Protein AF-0000000074132384 (afdb_homodimer)

Nearest PDB structures (foldseek):
  3i76-assembly3_C  TM=9.586E-01  e=2.551E-26  Bacillus subtilis
  3i76-assembly1_A  TM=9.722E-01  e=5.215E-25  Bacillus subtilis
  3qnm-assembly1_A  TM=9.119E-01  e=1.191E-17  Bacteroides thetaiotaomicron
  2gfh-assembly1_A  TM=7.763E-01  e=8.545E-14  Mus musculus
  1x42-assembly1_A  TM=8.490E-01  e=6.260E-12  Pyrococcus horikoshii OT3

Organism: Ligilactobacillus salivarius (strain UCC118) (NCBI:txid362948)

Secondary structure (DSSP, 8-state):
----EEEE--BTTTB-HHHHHHHHHHHHHHHTT----HHHHHHHHHHHHHHHHHHHTTSS-HHHHHHHHHHHHHHHHH-----HHHHHHHHHHHHTT---B-TTHHHHHHHHHHTT-EEEEEE-S-HHHHHHHHHHHTGGGG-SEEEEHHHHS--TT-HHHHHHHHHHSSS--GGGEEEEES-IIIIIIHHHHTT-EEEEE-TT-PPPPSSS--SEEESSGGGHHHHH-/----EEEE--BTTTB-HHHHHHHHHHHHHHHTT----HHHHHHHHHHHHHHHHHHHTTSS-HHHHHHHHHHHHHHHHH-----HHHHHHHHHHHHTT---B-TTHHHHHHHHHHTT-EEEEEE-S-HHHHHHHHHHHTGGGG-SEEEEHHHHS--TT-HHHHHHHHHHSSS--GGGEEEEES-IIIIIIHHHHTT-EEEEE-TT-PPPPSSS--SEEESSGGGHHHHH-

Radius of gyration: 26.89 Å; Cα contacts (8 Å, |Δi|>4): 795; chains: 2; bounding box: 51×78×54 Å

Structure (mmCIF, N/CA/C/O backbone):
data_AF-0000000074132384-model_v1
#
loop_
_entity.id
_entity.type
_entity.pdbx_description
1 polymer 'Hydrolase, HAD superfamily'
#
loop_
_atom_site.group_PDB
_atom_site.id
_atom_site.type_symbol
_atom_site.label_atom_id
_atom_site.label_alt_id
_atom_site.label_comp_id
_atom_site.label_asym_id
_atom_site.label_entity_id
_atom_site.label_seq_id
_atom_site.pdbx_PDB_ins_code
_atom_site.Cartn_x
_atom_site.Cartn_y
_atom_site.Cartn_z
_atom_site.occupancy
_atom_site.B_iso_or_equiv
_atom_site.auth_seq_id
_atom_site.auth_comp_id
_atom_site.auth_asym_id
_atom_site.auth_atom_id
_atom_site.pdbx_PDB_model_num
ATOM 1 N N . MET A 1 1 ? -18.078 2.766 -1.507 1 55.72 1 MET A N 1
ATOM 2 C CA . MET A 1 1 ? -18.219 1.8 -2.592 1 55.72 1 MET A CA 1
ATOM 3 C C . MET A 1 1 ? -17.984 0.378 -2.088 1 55.72 1 MET A C 1
ATOM 5 O O . MET A 1 1 ? -16.953 0.087 -1.478 1 55.72 1 MET A O 1
ATOM 9 N N . SER A 1 2 ? -19.172 -0.331 -1.939 1 85 2 SER A N 1
ATOM 10 C CA . SER A 1 2 ? -19.125 -1.678 -1.38 1 85 2 SER A CA 1
ATOM 11 C C . SER A 1 2 ? -18.875 -2.719 -2.469 1 85 2 SER A C 1
ATOM 13 O O . SER A 1 2 ? -19.469 -2.643 -3.547 1 85 2 SER A O 1
ATOM 15 N N . TYR A 1 3 ? -17.797 -3.418 -2.607 1 97.06 3 TYR A N 1
ATOM 16 C CA . TYR A 1 3 ? -17.516 -4.539 -3.498 1 97.06 3 TYR A CA 1
ATOM 17 C C . TYR A 1 3 ? -18.219 -5.805 -3.014 1 97.06 3 TYR A C 1
ATOM 19 O O . TYR A 1 3 ? -17.891 -6.344 -1.958 1 97.06 3 TYR A O 1
ATOM 27 N N . SER A 1 4 ? -19.172 -6.207 -3.764 1 97.19 4 SER A N 1
ATOM 28 C CA . SER A 1 4 ? -19.906 -7.41 -3.383 1 97.19 4 SER A CA 1
ATOM 29 C C . SER A 1 4 ? -19.297 -8.656 -4.016 1 97.19 4 SER A C 1
ATOM 31 O O . SER A 1 4 ? -19.438 -9.758 -3.486 1 97.19 4 SER A O 1
ATOM 33 N N . THR A 1 5 ? -18.609 -8.523 -5.211 1 98.25 5 THR A N 1
ATOM 34 C CA . THR A 1 5 ? -18.031 -9.625 -5.961 1 98.25 5 THR A CA 1
ATOM 35 C C . THR A 1 5 ? -16.5 -9.523 -5.977 1 98.25 5 THR A C 1
ATOM 37 O O . THR A 1 5 ? -15.953 -8.523 -6.441 1 98.25 5 THR A O 1
ATOM 40 N N . LEU A 1 6 ? -15.891 -10.539 -5.461 1 98.75 6 LEU A N 1
ATOM 41 C CA . LEU A 1 6 ? -14.438 -10.531 -5.375 1 98.75 6 LEU A CA 1
ATOM 42 C C . LEU A 1 6 ? -13.836 -11.695 -6.156 1 98.75 6 LEU A C 1
ATOM 44 O O . LEU A 1 6 ? -14.211 -12.852 -5.938 1 98.75 6 LEU A O 1
ATOM 48 N N . LEU A 1 7 ? -13.016 -11.383 -7.141 1 98.94 7 LEU A N 1
ATOM 49 C CA . LEU A 1 7 ? -12.195 -12.359 -7.836 1 98.94 7 LEU A CA 1
ATOM 50 C C . LEU A 1 7 ? -10.828 -12.5 -7.176 1 98.94 7 LEU A C 1
ATOM 52 O O . LEU A 1 7 ? -10.148 -11.492 -6.945 1 98.94 7 LEU A O 1
ATOM 56 N N . PHE A 1 8 ? -10.406 -13.734 -6.84 1 98.94 8 PHE A N 1
ATOM 57 C CA . PHE A 1 8 ? -9.133 -13.953 -6.156 1 98.94 8 PHE A CA 1
ATOM 58 C C . PHE A 1 8 ? -8.188 -14.766 -7.031 1 98.94 8 PHE A C 1
ATOM 60 O O . PHE A 1 8 ? -8.539 -15.844 -7.496 1 98.94 8 PHE A O 1
ATOM 67 N N . ASP A 1 9 ? -7.008 -14.234 -7.223 1 98.94 9 ASP A N 1
ATOM 68 C CA . ASP A 1 9 ? -5.867 -15.062 -7.602 1 98.94 9 ASP A CA 1
ATOM 69 C C . ASP A 1 9 ? -5.531 -16.062 -6.504 1 98.94 9 ASP A C 1
ATOM 71 O O . ASP A 1 9 ? -5.961 -15.914 -5.359 1 98.94 9 ASP A O 1
ATOM 75 N N . ILE A 1 10 ? -4.773 -17.078 -6.852 1 98.75 10 ILE A N 1
ATOM 76 C CA . ILE A 1 10 ? -4.48 -18.125 -5.879 1 98.75 10 ILE A CA 1
ATOM 77 C C . ILE A 1 10 ? -2.998 -18.094 -5.508 1 98.75 10 ILE A C 1
ATOM 79 O O . ILE A 1 10 ? -2.641 -17.703 -4.395 1 98.75 10 ILE A O 1
ATOM 83 N N . ASP A 1 11 ? -2.143 -18.359 -6.496 1 98.62 11 ASP A N 1
ATOM 84 C CA . ASP A 1 11 ? -0.717 -18.516 -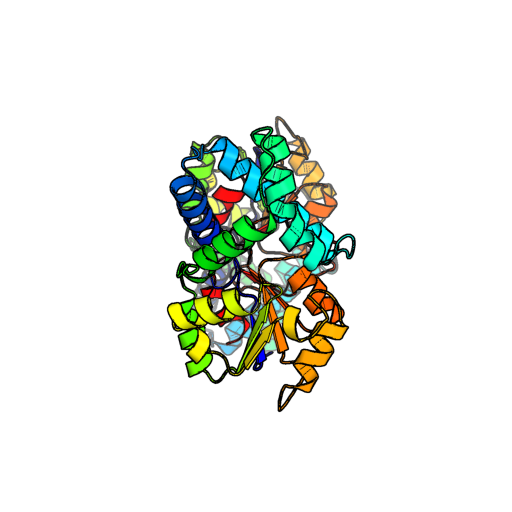6.227 1 98.62 11 ASP A CA 1
ATOM 85 C C . ASP A 1 11 ? -0.076 -17.188 -5.852 1 98.62 11 ASP A C 1
ATOM 87 O O . ASP A 1 11 ? -0.099 -16.234 -6.641 1 98.62 11 ASP A O 1
ATOM 91 N N . ASP A 1 12 ? 0.478 -17.172 -4.621 1 98.38 12 ASP A N 1
ATOM 92 C CA . ASP A 1 12 ? 1.174 -16.047 -4.008 1 98.38 12 ASP A CA 1
ATOM 93 C C . ASP A 1 12 ? 0.197 -14.93 -3.639 1 98.38 12 ASP A C 1
ATOM 95 O O . ASP A 1 12 ? 0.61 -13.805 -3.348 1 98.38 12 ASP A O 1
ATOM 99 N N . THR A 1 13 ? -1.11 -15.258 -3.67 1 98.88 13 THR A N 1
ATOM 100 C CA . THR A 1 13 ? -2.16 -14.398 -3.133 1 98.88 13 THR A CA 1
ATOM 101 C C . THR A 1 13 ? -2.846 -15.062 -1.943 1 98.88 13 THR A C 1
ATOM 103 O O . THR A 1 13 ? -2.76 -14.57 -0.816 1 98.88 13 THR A O 1
ATOM 106 N N . LEU A 1 14 ? -3.395 -16.281 -2.117 1 98.94 14 LEU A N 1
ATOM 107 C CA . LEU A 1 14 ? -4.043 -17.016 -1.034 1 98.94 14 LEU A CA 1
ATOM 108 C C . LEU A 1 14 ? -3.209 -18.219 -0.612 1 98.94 14 LEU A C 1
ATOM 110 O O . LEU A 1 14 ? -3.23 -18.609 0.555 1 98.94 14 LEU A O 1
ATOM 114 N N . LEU A 1 15 ? -2.561 -18.797 -1.567 1 98.88 15 LEU A N 1
ATOM 115 C CA . LEU A 1 15 ? -1.68 -19.938 -1.315 1 98.88 15 LEU A CA 1
ATOM 116 C C . LEU A 1 15 ? -0.221 -19.547 -1.549 1 98.88 15 LEU A C 1
ATOM 118 O O . LEU A 1 15 ? 0.083 -18.766 -2.449 1 98.88 15 LEU A O 1
ATOM 122 N N . ASP A 1 16 ? 0.652 -20.125 -0.74 1 98.75 16 ASP A N 1
ATOM 123 C CA . ASP A 1 16 ? 2.086 -19.875 -0.85 1 98.75 16 ASP A CA 1
ATOM 124 C C . ASP A 1 16 ? 2.721 -20.781 -1.902 1 98.75 16 ASP A C 1
ATOM 126 O O . ASP A 1 16 ? 3.221 -21.859 -1.58 1 98.75 16 ASP A O 1
ATOM 130 N N . PHE A 1 17 ? 2.715 -20.281 -3.109 1 98.5 17 PHE A N 1
ATOM 131 C CA . PHE A 1 17 ? 3.229 -21.109 -4.203 1 98.5 17 PHE A CA 1
ATOM 132 C C . PHE A 1 17 ? 4.719 -21.359 -4.031 1 98.5 17 PHE A C 1
ATOM 134 O O . PHE A 1 17 ? 5.207 -22.453 -4.359 1 98.5 17 PHE A O 1
ATOM 141 N N . HIS A 1 18 ? 5.449 -20.391 -3.572 1 97.81 18 HIS A N 1
ATOM 142 C CA . HIS A 1 18 ? 6.891 -20.531 -3.402 1 97.81 18 HIS A CA 1
ATOM 143 C C . HIS A 1 18 ? 7.223 -21.688 -2.475 1 97.81 18 HIS A C 1
ATOM 145 O O . HIS A 1 18 ? 8.086 -22.516 -2.783 1 97.81 18 HIS A O 1
ATOM 151 N N . ALA A 1 19 ? 6.566 -21.688 -1.365 1 98.38 19 ALA A N 1
ATOM 152 C CA . ALA A 1 19 ? 6.785 -22.781 -0.423 1 98.38 19 ALA A CA 1
ATOM 153 C C . ALA A 1 19 ? 6.43 -24.125 -1.05 1 98.38 19 ALA A C 1
ATOM 155 O O . ALA A 1 19 ? 7.168 -25.109 -0.903 1 98.38 19 ALA A O 1
ATOM 156 N N . THR A 1 20 ? 5.344 -24.203 -1.75 1 98.62 20 THR A N 1
ATOM 157 C CA . THR A 1 20 ? 4.879 -25.422 -2.391 1 98.62 20 THR A CA 1
ATOM 158 C C . THR A 1 20 ? 5.848 -25.859 -3.486 1 98.62 20 THR A C 1
ATOM 160 O O . THR A 1 20 ? 6.184 -27.047 -3.59 1 98.62 20 THR A O 1
ATOM 163 N N . GLU A 1 21 ? 6.27 -24.922 -4.309 1 98.56 21 GLU A N 1
ATOM 164 C CA . GLU A 1 21 ? 7.238 -25.219 -5.363 1 98.56 21 GLU A CA 1
ATOM 165 C C . GLU A 1 21 ? 8.531 -25.797 -4.785 1 98.56 21 GLU A C 1
ATOM 167 O O . GLU A 1 21 ? 9.078 -26.766 -5.312 1 98.56 21 GLU A O 1
ATOM 172 N N . ASN A 1 22 ? 9.008 -25.188 -3.715 1 98.31 22 ASN A N 1
ATOM 173 C CA . ASN A 1 22 ? 10.227 -25.656 -3.068 1 98.31 22 ASN A CA 1
ATOM 174 C C . ASN A 1 22 ? 10.094 -27.109 -2.617 1 98.31 22 ASN A C 1
ATOM 176 O O . ASN A 1 22 ? 10.977 -27.938 -2.881 1 98.31 22 ASN A O 1
ATOM 180 N N . ARG A 1 23 ? 9.047 -27.391 -2.02 1 98.12 23 ARG A N 1
ATOM 181 C CA . ARG A 1 23 ? 8.812 -28.75 -1.539 1 98.12 23 ARG A CA 1
ATOM 182 C C . ARG A 1 23 ? 8.688 -29.734 -2.701 1 98.12 23 ARG A C 1
ATOM 184 O O . ARG A 1 23 ? 9.234 -30.828 -2.658 1 98.12 23 ARG A O 1
ATOM 191 N N . ALA A 1 24 ? 7.961 -29.359 -3.719 1 98.69 24 ALA A N 1
ATOM 192 C CA . ALA A 1 24 ? 7.773 -30.219 -4.891 1 98.69 24 ALA A CA 1
ATOM 193 C C . ALA A 1 24 ? 9.109 -30.531 -5.559 1 98.69 24 ALA A C 1
ATOM 195 O O . ALA A 1 24 ? 9.352 -31.672 -5.977 1 98.69 24 ALA A O 1
ATOM 196 N N . LEU A 1 25 ? 9.977 -29.531 -5.656 1 98.69 25 LEU A N 1
ATOM 197 C CA . LEU A 1 25 ? 11.297 -29.719 -6.238 1 98.69 25 LEU A CA 1
ATOM 198 C C . LEU A 1 25 ? 12.133 -30.672 -5.387 1 98.69 25 LEU A C 1
ATOM 200 O O . LEU A 1 25 ? 12.836 -31.531 -5.918 1 98.69 25 LEU A O 1
ATOM 204 N N . GLU A 1 26 ? 12.031 -30.484 -4.09 1 98.56 26 GLU A N 1
ATOM 205 C CA . GLU A 1 26 ? 12.773 -31.359 -3.188 1 98.56 26 GLU A CA 1
ATOM 206 C C . GLU A 1 26 ? 12.375 -32.812 -3.387 1 98.56 26 GLU A C 1
ATOM 208 O O . GLU A 1 26 ? 13.234 -33.688 -3.498 1 98.56 26 GLU A O 1
ATOM 213 N N . LEU A 1 27 ? 11.109 -33.094 -3.449 1 98.56 27 LEU A N 1
ATOM 214 C CA . LEU A 1 27 ? 10.602 -34.438 -3.643 1 98.56 27 LEU A CA 1
ATOM 215 C C . LEU A 1 27 ? 11.023 -35 -5 1 98.56 27 LEU A C 1
ATOM 217 O O . LEU A 1 27 ? 11.43 -36.156 -5.109 1 98.56 27 LEU A O 1
ATOM 221 N N . LEU A 1 28 ? 10.922 -34.156 -6.055 1 98.44 28 LEU A N 1
ATOM 222 C CA . LEU A 1 28 ? 11.281 -34.562 -7.41 1 98.44 28 LEU A CA 1
ATOM 223 C C . LEU A 1 28 ? 12.742 -34.969 -7.488 1 98.44 28 LEU A C 1
ATOM 225 O O . LEU A 1 28 ? 13.07 -36.062 -7.992 1 98.44 28 LEU A O 1
ATOM 229 N N . PHE A 1 29 ? 13.617 -34.156 -6.961 1 98.12 29 PHE A N 1
ATOM 230 C CA . PHE A 1 29 ? 15.055 -34.375 -7.02 1 98.12 29 PHE A CA 1
ATOM 231 C C . PHE A 1 29 ? 15.438 -35.594 -6.168 1 98.12 29 PHE A C 1
ATOM 233 O O . PHE A 1 29 ? 16.266 -36.406 -6.574 1 98.12 29 PHE A O 1
ATOM 240 N N . GLU A 1 30 ? 14.844 -35.656 -4.992 1 98.12 30 GLU A N 1
ATOM 241 C CA . GLU A 1 30 ? 15.086 -36.812 -4.133 1 98.12 30 GLU A CA 1
ATOM 242 C C . GLU A 1 30 ? 14.719 -38.094 -4.84 1 98.12 30 GLU A C 1
ATOM 244 O O . GLU A 1 30 ? 15.484 -39.062 -4.809 1 98.12 30 GLU A O 1
ATOM 249 N N . LYS A 1 31 ? 13.562 -38.125 -5.445 1 97.25 31 LYS A N 1
ATOM 250 C CA . LYS A 1 31 ? 13.078 -39.312 -6.141 1 97.25 31 LYS A CA 1
ATOM 251 C C . LYS A 1 31 ? 14.062 -39.781 -7.219 1 97.25 31 LYS A C 1
ATOM 253 O O . LYS A 1 31 ? 14.203 -40.969 -7.484 1 97.25 31 LYS A O 1
ATOM 258 N N . HIS A 1 32 ? 14.742 -38.875 -7.844 1 95.69 32 HIS A N 1
ATOM 259 C CA . HIS A 1 32 ? 15.617 -39.188 -8.969 1 95.69 32 HIS A CA 1
ATOM 260 C C . HIS A 1 32 ? 17.078 -39.219 -8.523 1 95.69 32 HIS A C 1
ATOM 262 O O . HIS A 1 32 ? 17.984 -39.344 -9.367 1 95.69 32 HIS A O 1
ATOM 268 N N . GLY A 1 33 ? 17.312 -39.062 -7.25 1 95.38 33 GLY A N 1
ATOM 269 C CA . GLY A 1 33 ? 18.641 -39.188 -6.695 1 95.38 33 GLY A CA 1
ATOM 270 C C . GLY A 1 33 ? 19.578 -38.094 -7.117 1 95.38 33 GLY A C 1
ATOM 271 O O . GLY A 1 33 ? 20.781 -38.312 -7.305 1 95.38 33 GLY A O 1
ATOM 272 N N . ILE A 1 34 ? 19.031 -36.938 -7.375 1 95.06 34 ILE A N 1
ATOM 273 C CA . ILE A 1 34 ? 19.812 -35.781 -7.75 1 95.06 34 ILE A CA 1
ATOM 274 C C . ILE A 1 34 ? 19.828 -34.781 -6.602 1 95.06 34 ILE A C 1
ATOM 276 O O . ILE A 1 34 ? 18.797 -34.5 -5.98 1 95.06 34 ILE A O 1
ATOM 280 N N . GLU A 1 35 ? 20.969 -34.25 -6.281 1 95.81 35 GLU A N 1
ATOM 281 C CA . GLU A 1 35 ? 21.078 -33.281 -5.211 1 95.81 35 GLU A CA 1
ATOM 282 C C . GLU A 1 35 ? 20.469 -31.938 -5.625 1 95.81 35 GLU A C 1
ATOM 284 O O . GLU A 1 35 ? 20.797 -31.391 -6.684 1 95.81 35 GLU A O 1
ATOM 289 N N . LEU A 1 36 ? 19.609 -31.469 -4.848 1 97.94 36 LEU A N 1
ATOM 290 C CA . LEU A 1 36 ? 19.031 -30.141 -5.039 1 97.94 36 LEU A CA 1
ATOM 291 C C . LEU A 1 36 ? 19.703 -29.109 -4.141 1 97.94 36 LEU A C 1
ATOM 293 O O . LEU A 1 36 ? 19.312 -28.938 -2.988 1 97.94 36 LEU A O 1
ATOM 297 N N . THR A 1 37 ? 20.688 -28.391 -4.648 1 98.19 37 THR A N 1
ATOM 298 C CA . THR A 1 37 ? 21.328 -27.328 -3.883 1 98.19 37 THR A CA 1
ATOM 299 C C . THR A 1 37 ? 20.484 -26.062 -3.891 1 98.19 37 THR A C 1
ATOM 301 O O . THR A 1 37 ? 19.594 -25.906 -4.73 1 98.19 37 THR A O 1
ATOM 304 N N . ASP A 1 38 ? 20.766 -25.188 -2.98 1 97.81 38 ASP A N 1
ATOM 305 C CA . ASP A 1 38 ? 20.062 -23.906 -2.947 1 97.81 38 ASP A CA 1
ATOM 306 C C . ASP A 1 38 ? 20.234 -23.156 -4.266 1 97.81 38 ASP A C 1
ATOM 308 O O . ASP A 1 38 ? 19.297 -22.516 -4.746 1 97.81 38 ASP A O 1
ATOM 312 N N . THR A 1 39 ? 21.359 -23.234 -4.777 1 98.19 39 THR A N 1
ATOM 313 C CA . THR A 1 39 ? 21.656 -22.562 -6.039 1 98.19 39 THR A CA 1
ATOM 314 C C . THR A 1 39 ? 20.797 -23.141 -7.168 1 98.19 39 THR A C 1
ATOM 316 O O . THR A 1 39 ? 20.219 -22.391 -7.957 1 98.19 39 THR A O 1
ATOM 319 N N . VAL A 1 40 ? 20.734 -24.484 -7.223 1 98.19 40 VAL A N 1
ATOM 320 C CA . VAL A 1 40 ? 19.953 -25.141 -8.258 1 98.19 40 VAL A CA 1
ATOM 321 C C . VAL A 1 40 ? 18.469 -24.766 -8.102 1 98.19 40 VAL A C 1
ATOM 323 O O . VAL A 1 40 ? 17.781 -24.5 -9.086 1 98.19 40 VAL A O 1
ATOM 326 N N . LYS A 1 41 ? 18.062 -24.781 -6.902 1 98.44 41 LYS A N 1
ATOM 327 C CA . LYS A 1 41 ? 16.688 -24.422 -6.594 1 98.44 41 LYS A CA 1
ATOM 328 C C . LYS A 1 41 ? 16.375 -23 -7.055 1 98.44 41 LYS A C 1
ATOM 330 O O . LYS A 1 41 ? 15.359 -22.766 -7.711 1 98.44 41 LYS A O 1
ATOM 335 N N . ASP A 1 42 ? 17.203 -22.094 -6.719 1 98.19 42 ASP A N 1
ATOM 336 C CA . ASP A 1 42 ? 17.016 -20.688 -7.105 1 98.19 42 ASP A CA 1
ATOM 337 C C . ASP A 1 42 ? 17.016 -20.547 -8.625 1 98.19 42 ASP A C 1
ATOM 339 O O . ASP A 1 42 ? 16.25 -19.75 -9.172 1 98.19 42 ASP A O 1
ATOM 343 N N . ASN A 1 43 ? 17.891 -21.266 -9.242 1 98.5 43 ASN A N 1
ATOM 344 C CA . ASN A 1 43 ? 17.938 -21.234 -10.703 1 98.5 43 ASN A CA 1
ATOM 345 C C . ASN A 1 43 ? 16.641 -21.734 -11.32 1 98.5 43 ASN A C 1
ATOM 347 O O . ASN A 1 43 ? 16.156 -21.156 -12.297 1 98.5 43 ASN A O 1
ATOM 351 N N . TYR A 1 44 ? 16.141 -22.797 -10.758 1 98.69 44 TYR A N 1
ATOM 352 C CA . TYR A 1 44 ? 14.891 -23.328 -11.297 1 98.69 44 TYR A CA 1
ATOM 353 C C . TYR A 1 44 ? 13.75 -22.328 -11.125 1 98.69 44 TYR A C 1
ATOM 355 O O . TYR A 1 44 ? 12.969 -22.109 -12.047 1 98.69 44 TYR A O 1
ATOM 363 N N . VAL A 1 45 ? 13.656 -21.797 -9.922 1 98.38 45 VAL A N 1
ATOM 364 C CA . VAL A 1 45 ? 12.57 -20.875 -9.617 1 98.38 45 VAL A CA 1
ATOM 365 C C . VAL A 1 45 ? 12.594 -19.703 -10.609 1 98.38 45 VAL A C 1
ATOM 367 O O . VAL A 1 45 ? 11.562 -19.375 -11.195 1 98.38 45 VAL A O 1
ATOM 370 N N . LYS A 1 46 ? 13.742 -19.125 -10.82 1 98.19 46 LYS A N 1
ATOM 371 C CA . LYS A 1 46 ? 13.891 -18.016 -11.773 1 98.19 46 LYS A CA 1
ATOM 372 C C . LYS A 1 46 ? 13.547 -18.469 -13.188 1 98.19 46 LYS A C 1
ATOM 374 O O . LYS A 1 46 ? 12.852 -17.75 -13.922 1 98.19 46 LYS A O 1
ATOM 379 N N . PHE A 1 47 ? 14.062 -19.609 -13.516 1 98.56 47 PHE A N 1
ATOM 380 C CA . PHE A 1 47 ? 13.82 -20.172 -14.836 1 98.56 47 PHE A CA 1
ATOM 381 C C . PHE A 1 47 ? 12.336 -20.406 -15.062 1 98.56 47 PHE A C 1
ATOM 383 O O . PHE A 1 47 ? 11.781 -19.984 -16.078 1 98.56 47 PHE A O 1
ATOM 390 N N . ASN A 1 48 ? 11.719 -21.062 -14.141 1 98.5 48 ASN A N 1
ATOM 391 C CA . ASN A 1 48 ? 10.297 -21.359 -14.25 1 98.5 48 ASN A CA 1
ATOM 392 C C . ASN A 1 48 ? 9.461 -20.078 -14.336 1 98.5 48 ASN A C 1
ATOM 394 O O . ASN A 1 48 ? 8.516 -20.016 -15.125 1 98.5 48 ASN A O 1
ATOM 398 N N . GLN A 1 49 ? 9.75 -19.125 -13.492 1 97.5 49 GLN A N 1
ATOM 399 C CA . GLN A 1 49 ? 9.062 -17.844 -13.555 1 97.5 49 GLN A CA 1
ATOM 400 C C . GLN A 1 49 ? 9.172 -17.219 -14.938 1 97.5 49 GLN A C 1
ATOM 402 O O . GLN A 1 49 ? 8.211 -16.641 -15.453 1 97.5 49 GLN A O 1
ATOM 407 N N . SER A 1 50 ? 10.352 -17.297 -15.531 1 98.19 50 SER A N 1
ATOM 408 C CA . SER A 1 50 ? 10.562 -16.75 -16.875 1 98.19 50 SER A CA 1
ATOM 409 C C . SER A 1 50 ? 9.688 -17.469 -17.906 1 98.19 50 SER A C 1
ATOM 411 O O . SER A 1 50 ? 9.219 -16.859 -18.859 1 98.19 50 SER A O 1
ATOM 413 N N . LEU A 1 51 ? 9.5 -18.75 -17.766 1 98.19 51 LEU A N 1
ATOM 414 C CA . LEU A 1 51 ? 8.656 -19.516 -18.688 1 98.19 51 LEU A CA 1
ATOM 415 C C . LEU A 1 51 ? 7.203 -19.078 -18.578 1 98.19 51 LEU A C 1
ATOM 417 O O . LEU A 1 51 ? 6.52 -18.922 -19.594 1 98.19 51 LEU A O 1
ATOM 421 N N . TRP A 1 52 ? 6.777 -18.891 -17.391 1 97.25 52 TRP A N 1
ATOM 422 C CA . TRP A 1 52 ? 5.395 -18.469 -17.203 1 97.25 52 TRP A CA 1
ATOM 423 C C . TRP A 1 52 ? 5.176 -17.062 -17.75 1 97.25 52 TRP A C 1
ATOM 425 O O . TRP A 1 52 ? 4.094 -16.75 -18.25 1 97.25 52 TRP A O 1
ATOM 435 N N . LYS A 1 53 ? 6.141 -16.219 -17.578 1 97.19 53 LYS A N 1
ATOM 436 C CA . LYS A 1 53 ? 6.07 -14.898 -18.203 1 97.19 53 LYS A CA 1
ATOM 437 C C . LYS A 1 53 ? 5.961 -15.008 -19.719 1 97.19 53 LYS A C 1
ATOM 439 O O . LYS A 1 53 ? 5.168 -14.297 -20.344 1 97.19 53 LYS A O 1
ATOM 444 N N . LYS A 1 54 ? 6.742 -15.852 -20.344 1 97.44 54 LYS A N 1
ATOM 445 C CA . LYS A 1 54 ? 6.68 -16.078 -21.781 1 97.44 54 LYS A CA 1
ATOM 446 C C . LYS A 1 54 ? 5.301 -16.594 -22.188 1 97.44 54 LYS A C 1
ATOM 448 O O . LYS A 1 54 ? 4.793 -16.219 -23.25 1 97.44 54 LYS A O 1
ATOM 453 N N . LEU A 1 55 ? 4.793 -17.484 -21.391 1 97 55 LEU A N 1
ATOM 454 C CA . LEU A 1 55 ? 3.447 -17.984 -21.656 1 97 55 LEU A CA 1
ATOM 455 C C . LEU A 1 55 ? 2.436 -16.844 -21.641 1 97 55 LEU A C 1
ATOM 457 O O . LEU A 1 55 ? 1.598 -16.734 -22.547 1 97 55 LEU A O 1
ATOM 461 N N . GLU A 1 56 ? 2.477 -15.992 -20.625 1 95.44 56 GLU A N 1
ATOM 462 C CA . GLU A 1 56 ? 1.585 -14.844 -20.484 1 95.44 56 GLU A CA 1
ATOM 463 C C . GLU A 1 56 ? 1.664 -13.938 -21.703 1 95.44 56 GLU A C 1
ATOM 465 O O . GLU A 1 56 ? 0.653 -13.383 -22.141 1 95.44 56 GLU A O 1
ATOM 470 N N . LEU A 1 57 ? 2.848 -13.859 -22.297 1 95.44 57 LEU A N 1
ATOM 471 C CA . LEU A 1 57 ? 3.092 -12.984 -23.438 1 95.44 57 LEU A CA 1
ATOM 472 C C . LEU A 1 57 ? 2.744 -13.68 -24.75 1 95.44 57 LEU A C 1
ATOM 474 O O . LEU A 1 57 ? 2.82 -13.078 -25.812 1 95.44 57 LEU A O 1
ATOM 478 N N . GLY A 1 58 ? 2.422 -14.883 -24.688 1 94.75 58 GLY A N 1
ATOM 479 C CA . GLY A 1 58 ? 2.064 -15.648 -25.875 1 94.75 58 GLY A CA 1
ATOM 480 C C . GLY A 1 58 ? 3.27 -16.125 -26.656 1 94.75 58 GLY A C 1
ATOM 481 O O . GLY A 1 58 ? 3.145 -16.5 -27.828 1 94.75 58 GLY A O 1
ATOM 482 N N . GLU A 1 59 ? 4.406 -16.109 -26.031 1 97.56 59 GLU A N 1
ATOM 483 C CA . GLU A 1 59 ? 5.641 -16.5 -26.719 1 97.56 59 GLU A CA 1
ATOM 484 C C . GLU A 1 59 ? 5.797 -18.016 -26.75 1 97.56 59 GLU A C 1
ATOM 486 O O . GLU A 1 59 ? 6.508 -18.547 -27.609 1 97.56 59 GLU A O 1
ATOM 491 N N . ILE A 1 60 ? 5.223 -18.703 -25.828 1 97.31 60 ILE A N 1
ATOM 492 C CA . ILE A 1 60 ? 5.191 -20.172 -25.797 1 97.31 60 ILE A CA 1
ATOM 493 C C . ILE A 1 60 ? 3.789 -20.656 -25.438 1 97.31 60 ILE A C 1
ATOM 495 O O . ILE A 1 60 ? 2.986 -19.891 -24.891 1 97.31 60 ILE A O 1
ATOM 499 N N . SER A 1 61 ? 3.541 -21.875 -25.781 1 96.38 61 SER A N 1
ATOM 500 C CA . SER A 1 61 ? 2.277 -22.484 -25.406 1 96.38 61 SER A CA 1
ATOM 501 C C . SER A 1 61 ? 2.408 -23.234 -24.078 1 96.38 61 SER A C 1
ATOM 503 O O . SER A 1 61 ? 3.521 -23.484 -23.609 1 96.38 61 SER A O 1
ATOM 505 N N . ARG A 1 62 ? 1.331 -23.531 -23.516 1 95.94 62 ARG A N 1
ATOM 506 C CA . ARG A 1 62 ? 1.315 -24.328 -22.297 1 95.94 62 ARG A CA 1
ATOM 507 C C . ARG A 1 62 ? 1.958 -25.688 -22.531 1 95.94 62 ARG A C 1
ATOM 509 O O . ARG A 1 62 ? 2.713 -26.172 -21.688 1 95.94 62 ARG A O 1
ATOM 516 N N . GLN A 1 63 ? 1.611 -26.219 -23.672 1 95.5 63 GLN A N 1
ATOM 517 C CA . GLN A 1 63 ? 2.186 -27.516 -24.016 1 95.5 63 GLN A CA 1
ATOM 518 C C . GLN A 1 63 ? 3.709 -27.438 -24.078 1 95.5 63 GLN A C 1
ATOM 520 O O . GLN A 1 63 ? 4.398 -28.328 -23.594 1 95.5 63 GLN A O 1
ATOM 525 N N . GLU A 1 64 ? 4.176 -26.406 -24.719 1 97 64 GLU A N 1
ATOM 526 C CA . GLU A 1 64 ? 5.621 -26.219 -24.812 1 97 64 GLU A CA 1
ATOM 527 C C . GLU A 1 64 ? 6.25 -26.094 -23.422 1 97 64 GLU A C 1
ATOM 529 O O . GLU A 1 64 ? 7.301 -26.672 -23.156 1 97 64 GLU A O 1
ATOM 534 N N . LEU A 1 65 ? 5.598 -25.359 -22.547 1 97.5 65 LEU A N 1
ATOM 535 C CA . LEU A 1 65 ? 6.082 -25.172 -21.188 1 97.5 65 LEU A CA 1
ATOM 536 C C . LEU A 1 65 ? 6.137 -26.516 -20.453 1 97.5 65 LEU A C 1
ATOM 538 O O . LEU A 1 65 ? 7.176 -26.875 -19.875 1 97.5 65 LEU A O 1
ATOM 542 N N . MET A 1 66 ? 5.152 -27.312 -20.547 1 96.5 66 MET A N 1
ATOM 543 C CA . MET A 1 66 ? 5.047 -28.562 -19.828 1 96.5 66 MET A CA 1
ATOM 544 C C . MET A 1 66 ? 6.031 -29.594 -20.375 1 96.5 66 MET A C 1
ATOM 546 O O . MET A 1 66 ? 6.566 -30.406 -19.609 1 96.5 66 MET A O 1
ATOM 550 N N . THR A 1 67 ? 6.254 -29.5 -21.609 1 96.06 67 THR A N 1
ATOM 551 C CA . THR A 1 67 ? 7.074 -30.5 -22.281 1 96.06 67 THR A CA 1
ATOM 552 C C . THR A 1 67 ? 8.555 -30.203 -22.094 1 96.06 67 THR A C 1
ATOM 554 O O . THR A 1 67 ? 9.359 -31.125 -21.875 1 96.06 67 THR A O 1
ATOM 557 N N . ASN A 1 68 ? 8.883 -28.922 -22.094 1 96.44 68 ASN A N 1
ATOM 558 C CA . ASN A 1 68 ? 10.289 -28.594 -22.281 1 96.44 68 ASN A CA 1
ATOM 559 C C . ASN A 1 68 ? 10.93 -28.109 -20.984 1 96.44 68 ASN A C 1
ATOM 561 O O . ASN A 1 68 ? 12.156 -28.047 -20.875 1 96.44 68 ASN A O 1
ATOM 565 N N . ARG A 1 69 ? 10.117 -27.734 -19.969 1 98.12 69 ARG A N 1
ATOM 566 C CA . ARG A 1 69 ? 10.641 -27.062 -18.781 1 98.12 69 ARG A CA 1
ATOM 567 C C . ARG A 1 69 ? 11.766 -27.875 -18.156 1 98.12 69 ARG A C 1
ATOM 569 O O . ARG A 1 69 ? 12.883 -27.375 -18 1 98.12 69 ARG A O 1
ATOM 576 N N . PHE A 1 70 ? 11.555 -29.141 -18 1 98.38 70 PHE A N 1
ATOM 577 C CA . PHE A 1 70 ? 12.547 -29.922 -17.266 1 98.38 70 PHE A CA 1
ATOM 578 C C . PHE A 1 70 ? 13.641 -30.422 -18.203 1 98.38 70 PHE A C 1
ATOM 580 O O . PHE A 1 70 ? 14.805 -30.547 -17.812 1 98.38 70 PHE A O 1
ATOM 587 N N . THR A 1 71 ? 13.297 -30.797 -19.469 1 98.12 71 THR A N 1
ATOM 588 C CA . THR A 1 71 ? 14.336 -31.141 -20.438 1 98.12 71 THR A CA 1
ATOM 589 C C . THR A 1 71 ? 15.375 -30.031 -20.531 1 98.12 71 THR A C 1
ATOM 591 O O . THR A 1 71 ? 16.578 -30.281 -20.453 1 98.12 71 THR A O 1
ATOM 594 N N . THR A 1 72 ? 14.883 -28.781 -20.672 1 98.44 72 THR A N 1
ATOM 595 C CA . THR A 1 72 ? 15.75 -27.609 -20.812 1 98.44 72 THR A CA 1
ATOM 596 C C . THR A 1 72 ? 16.531 -27.359 -19.531 1 98.44 72 THR A C 1
ATOM 598 O O . THR A 1 72 ? 17.75 -27.172 -19.578 1 98.44 72 THR A O 1
ATOM 601 N N . PHE A 1 73 ? 15.898 -27.438 -18.438 1 98.62 73 PHE A N 1
ATOM 602 C CA . PHE A 1 73 ? 16.531 -27.109 -17.156 1 98.62 73 PHE A CA 1
ATOM 603 C C . PHE A 1 73 ? 17.641 -28.109 -16.844 1 98.62 73 PHE A C 1
ATOM 605 O O . PHE A 1 73 ? 18.75 -27.734 -16.469 1 98.62 73 PHE A O 1
ATOM 612 N N . PHE A 1 74 ? 17.406 -29.422 -16.984 1 98 74 PHE A N 1
ATOM 613 C CA . PHE A 1 74 ? 18.359 -30.453 -16.609 1 98 74 PHE A CA 1
ATOM 614 C C . PHE A 1 74 ? 19.531 -30.484 -17.578 1 98 74 PHE A C 1
ATOM 616 O O . PHE A 1 74 ? 20.672 -30.766 -17.188 1 98 74 PHE A O 1
ATOM 623 N N . LYS A 1 75 ? 19.219 -30.219 -18.828 1 98.06 75 LYS A N 1
ATOM 624 C CA . LYS A 1 75 ? 20.312 -30.109 -19.781 1 98.06 75 LYS A CA 1
ATOM 625 C C . LYS A 1 75 ? 21.25 -28.969 -19.391 1 98.06 75 LYS A C 1
ATOM 627 O O . LYS A 1 75 ? 22.469 -29.141 -19.359 1 98.06 75 LYS A O 1
ATOM 632 N N . LYS A 1 76 ? 20.672 -27.844 -19.078 1 97.88 76 LYS A N 1
ATOM 633 C CA . LYS A 1 76 ? 21.438 -26.641 -18.766 1 97.88 76 LYS A CA 1
ATOM 634 C C . LYS A 1 76 ? 22.203 -26.781 -17.453 1 97.88 76 LYS A C 1
ATOM 636 O O . LYS A 1 76 ? 23.391 -26.453 -17.375 1 97.88 76 LYS A O 1
ATOM 641 N N . GLU A 1 77 ? 21.5 -27.344 -16.422 1 97.38 77 GLU A N 1
ATOM 642 C CA . GLU A 1 77 ? 22.031 -27.344 -15.062 1 97.38 77 GLU A CA 1
ATOM 643 C C . GLU A 1 77 ? 22.969 -28.531 -14.836 1 97.38 77 GLU A C 1
ATOM 645 O O . GLU A 1 77 ? 23.938 -28.438 -14.094 1 97.38 77 GLU A O 1
ATOM 650 N N . PHE A 1 78 ? 22.688 -29.672 -15.57 1 96.5 78 PHE A N 1
ATOM 651 C CA . PHE A 1 78 ? 23.391 -30.891 -15.234 1 96.5 78 PHE A CA 1
ATOM 652 C C . PHE A 1 78 ? 23.938 -31.562 -16.484 1 96.5 78 PHE A C 1
ATOM 654 O O . PHE A 1 78 ? 24.609 -32.594 -16.406 1 96.5 78 PHE A O 1
ATOM 661 N N . ASP A 1 79 ? 23.703 -31.031 -17.594 1 96.94 79 ASP A N 1
ATOM 662 C CA . ASP A 1 79 ? 24.047 -31.641 -18.859 1 96.94 79 ASP A CA 1
ATOM 663 C C . ASP A 1 79 ? 23.438 -33.062 -18.969 1 96.94 79 ASP A C 1
ATOM 665 O O . ASP A 1 79 ? 24.094 -33.969 -19.438 1 96.94 79 ASP A O 1
ATOM 669 N N . LEU A 1 80 ? 22.219 -33.156 -18.531 1 95.75 80 LEU A N 1
ATOM 670 C CA . LEU A 1 80 ? 21.5 -34.406 -18.547 1 95.75 80 LEU A CA 1
ATOM 671 C C . LEU A 1 80 ? 20.344 -34.375 -19.531 1 95.75 80 LEU A C 1
ATOM 673 O O . LEU A 1 80 ? 19.625 -33.375 -19.609 1 95.75 80 LEU A O 1
ATOM 677 N N . ASN A 1 81 ? 20.266 -35.375 -20.328 1 95.19 81 ASN A N 1
ATOM 678 C CA . ASN A 1 81 ? 19.078 -35.562 -21.172 1 95.19 81 ASN A CA 1
ATOM 679 C C . ASN A 1 81 ? 18.031 -36.406 -20.453 1 95.19 81 ASN A C 1
ATOM 681 O O . ASN A 1 81 ? 18.25 -37.594 -20.219 1 95.19 81 ASN A O 1
ATOM 685 N N . ILE A 1 82 ? 16.984 -35.781 -20.094 1 94.5 82 ILE A N 1
ATOM 686 C CA . ILE A 1 82 ? 15.945 -36.469 -19.344 1 94.5 82 ILE A CA 1
ATOM 687 C C . ILE A 1 82 ? 14.625 -36.438 -20.109 1 94.5 82 ILE A C 1
ATOM 689 O O . ILE A 1 82 ? 14.484 -35.656 -21.062 1 94.5 82 ILE A O 1
ATOM 693 N N . ASP A 1 83 ? 13.734 -37.344 -19.781 1 95.06 83 ASP A N 1
ATOM 694 C CA . ASP A 1 83 ? 12.352 -37.219 -20.219 1 95.06 83 ASP A CA 1
ATOM 695 C C . ASP A 1 83 ? 11.625 -36.094 -19.484 1 95.06 83 ASP A C 1
ATOM 697 O O . ASP A 1 83 ? 11.008 -36.344 -18.438 1 95.06 83 ASP A O 1
ATOM 701 N N . GLY A 1 84 ? 11.633 -34.969 -20.078 1 95.12 84 GLY A N 1
ATOM 702 C CA . GLY A 1 84 ? 11.102 -33.812 -19.422 1 95.12 84 GLY A CA 1
ATOM 703 C C . GLY A 1 84 ? 9.609 -33.906 -19.141 1 95.12 84 GLY A C 1
ATOM 704 O O . GLY A 1 84 ? 9.125 -33.406 -18.125 1 95.12 84 GLY A O 1
ATOM 705 N N . LEU A 1 85 ? 8.898 -34.469 -20.047 1 96.38 85 LEU A N 1
ATOM 706 C CA . LEU A 1 85 ? 7.457 -34.594 -19.891 1 96.38 85 LEU A CA 1
ATOM 707 C C . LEU A 1 85 ? 7.125 -35.469 -18.688 1 96.38 85 LEU A C 1
ATOM 709 O O . LEU A 1 85 ? 6.207 -35.156 -17.922 1 96.38 85 LEU A O 1
ATOM 713 N N . SER A 1 86 ? 7.875 -36.594 -18.578 1 96.81 86 SER A N 1
ATOM 714 C CA . SER A 1 86 ? 7.672 -37.469 -17.438 1 96.81 86 SER A CA 1
ATOM 715 C C . SER A 1 86 ? 7.988 -36.75 -16.125 1 96.81 86 SER A C 1
ATOM 717 O O . SER A 1 86 ? 7.23 -36.875 -15.156 1 96.81 86 SER A O 1
ATOM 719 N N . LEU A 1 87 ? 9.07 -36.062 -16.062 1 97.62 87 LEU A N 1
ATOM 720 C CA . LEU A 1 87 ? 9.445 -35.344 -14.859 1 97.62 87 LEU A CA 1
ATOM 721 C C . LEU A 1 87 ? 8.422 -34.25 -14.547 1 97.62 87 LEU A C 1
ATOM 723 O O . LEU A 1 87 ? 8.117 -34 -13.375 1 97.62 87 LEU A O 1
ATOM 727 N N . ASN A 1 88 ? 7.973 -33.625 -15.555 1 98.5 88 ASN A N 1
ATOM 728 C CA . ASN A 1 88 ? 6.953 -32.625 -15.352 1 98.5 88 ASN A CA 1
ATOM 729 C C . ASN A 1 88 ? 5.699 -33.188 -14.711 1 98.5 88 ASN A C 1
ATOM 731 O O . ASN A 1 88 ? 5.109 -32.594 -13.82 1 98.5 88 ASN A O 1
ATOM 735 N N . ARG A 1 89 ? 5.262 -34.344 -15.195 1 98.19 89 ARG A N 1
ATOM 736 C CA . ARG A 1 89 ? 4.094 -35 -14.609 1 98.19 89 ARG A CA 1
ATOM 737 C C . ARG A 1 89 ? 4.305 -35.25 -13.125 1 98.19 89 ARG A C 1
ATOM 739 O O . ARG A 1 89 ? 3.412 -35.031 -12.312 1 98.19 89 ARG A O 1
ATOM 746 N N . GLU A 1 90 ? 5.453 -35.719 -12.812 1 98.5 90 GLU A N 1
ATOM 747 C CA . GLU A 1 90 ? 5.777 -36 -11.414 1 98.5 90 GLU A CA 1
ATOM 748 C C . GLU A 1 90 ? 5.805 -34.719 -10.594 1 98.5 90 GLU A C 1
ATOM 750 O O . GLU A 1 90 ? 5.262 -34.688 -9.484 1 98.5 90 GLU A O 1
ATOM 755 N N . TYR A 1 91 ? 6.438 -33.75 -11.141 1 98.69 91 TYR A N 1
ATOM 756 C CA . TYR A 1 91 ? 6.523 -32.469 -10.492 1 98.69 91 TYR A CA 1
ATOM 757 C C . TYR A 1 91 ? 5.137 -31.906 -10.18 1 98.69 91 TYR A C 1
ATOM 759 O O . TYR A 1 91 ? 4.875 -31.469 -9.062 1 98.69 91 TYR A O 1
ATOM 767 N N . LEU A 1 92 ? 4.258 -31.953 -11.172 1 98.75 92 LEU A N 1
ATOM 768 C CA . LEU A 1 92 ? 2.91 -31.422 -11.008 1 98.75 92 LEU A CA 1
ATOM 769 C C . LEU A 1 92 ? 2.137 -32.219 -9.969 1 98.75 92 LEU A C 1
ATOM 771 O O . LEU A 1 92 ? 1.319 -31.672 -9.227 1 98.75 92 LEU A O 1
ATOM 775 N N . GLU A 1 93 ? 2.393 -33.5 -9.914 1 98.75 93 GLU A N 1
ATOM 776 C CA . GLU A 1 93 ? 1.778 -34.312 -8.883 1 98.75 93 GLU A CA 1
ATOM 777 C C . GLU A 1 93 ? 2.232 -33.906 -7.488 1 98.75 93 GLU A C 1
ATOM 779 O O . GLU A 1 93 ? 1.415 -33.781 -6.574 1 98.75 93 GLU A O 1
ATOM 784 N N . PHE A 1 94 ? 3.498 -33.688 -7.332 1 98.75 94 PHE A N 1
ATOM 785 C CA . PHE A 1 94 ? 4.012 -33.219 -6.051 1 98.75 94 PHE A CA 1
ATOM 786 C C . PHE A 1 94 ? 3.471 -31.812 -5.723 1 98.75 94 PHE A C 1
ATOM 788 O O . PHE A 1 94 ? 3.078 -31.547 -4.586 1 98.75 94 PHE A O 1
ATOM 795 N N . LEU A 1 95 ? 3.477 -30.984 -6.723 1 98.69 95 LEU A N 1
ATOM 796 C CA . LEU A 1 95 ? 2.977 -29.625 -6.566 1 98.69 95 LEU A CA 1
ATOM 797 C C . LEU A 1 95 ? 1.53 -29.625 -6.082 1 98.69 95 LEU A C 1
ATOM 799 O O . LEU A 1 95 ? 1.162 -28.844 -5.211 1 98.69 95 LEU A O 1
ATOM 803 N N . SER A 1 96 ? 0.729 -30.484 -6.598 1 98.69 96 SER A N 1
ATOM 804 C CA . SER A 1 96 ? -0.708 -30.531 -6.34 1 98.69 96 SER A CA 1
ATOM 805 C C . SER A 1 96 ? -1 -30.953 -4.91 1 98.69 96 SER A C 1
ATOM 807 O O . SER A 1 96 ? -2.121 -30.797 -4.422 1 98.69 96 SER A O 1
ATOM 809 N N . THR A 1 97 ? -0.024 -31.438 -4.176 1 97.88 97 THR A N 1
ATOM 810 C CA . THR A 1 97 ? -0.231 -31.906 -2.809 1 97.88 97 THR A CA 1
ATOM 811 C C . THR A 1 97 ? 0.04 -30.781 -1.809 1 97.88 97 THR A C 1
ATOM 813 O O . THR A 1 97 ? -0.237 -30.922 -0.616 1 97.88 97 THR A O 1
ATOM 816 N N . GLY A 1 98 ? 0.563 -29.703 -2.273 1 97.56 98 GLY A N 1
ATOM 817 C CA . GLY A 1 98 ? 0.936 -28.609 -1.394 1 97.56 98 GLY A CA 1
ATOM 818 C C . GLY A 1 98 ? -0.257 -27.938 -0.733 1 97.56 98 GLY A C 1
ATOM 819 O O . GLY A 1 98 ? -1.302 -27.766 -1.362 1 97.56 98 GLY A O 1
ATOM 820 N N . THR A 1 99 ? -0.085 -27.594 0.591 1 98 99 THR A N 1
ATOM 821 C CA . THR A 1 99 ? -1.163 -26.953 1.343 1 98 99 THR A CA 1
ATOM 822 C C . THR A 1 99 ? -0.679 -25.672 2.004 1 98 99 THR A C 1
ATOM 824 O O . THR A 1 99 ? -1.256 -25.219 2.996 1 98 99 THR A O 1
ATOM 827 N N . ASP A 1 100 ? 0.384 -25.188 1.523 1 98.56 100 ASP A N 1
ATOM 828 C CA . ASP A 1 100 ? 0.947 -23.969 2.088 1 98.56 100 ASP A CA 1
ATOM 829 C C . ASP A 1 100 ? 0.058 -22.766 1.788 1 98.56 100 ASP A C 1
ATOM 831 O O . ASP A 1 100 ? -0.216 -22.469 0.624 1 98.56 100 ASP A O 1
ATOM 835 N N . THR A 1 101 ? -0.385 -22.047 2.844 1 98.75 101 THR A N 1
ATOM 836 C CA . THR A 1 101 ? -1.273 -20.906 2.664 1 98.75 101 THR A CA 1
ATOM 837 C C . THR A 1 101 ? -0.562 -19.609 3.025 1 98.75 101 THR A C 1
ATOM 839 O O . THR A 1 101 ? 0.436 -19.609 3.748 1 98.75 101 THR A O 1
ATOM 842 N N . ILE A 1 102 ? -0.982 -18.516 2.455 1 98.81 102 ILE A N 1
ATOM 843 C CA . ILE A 1 102 ? -0.543 -17.188 2.881 1 98.81 102 ILE A CA 1
ATOM 844 C C . ILE A 1 102 ? -1.16 -16.859 4.234 1 98.81 102 ILE A C 1
ATOM 846 O O . ILE A 1 102 ? -2.35 -17.094 4.461 1 98.81 102 ILE A O 1
ATOM 850 N N . PRO A 1 103 ? -0.343 -16.344 5.152 1 98.06 103 PRO A N 1
ATOM 851 C CA . PRO A 1 103 ? -0.877 -15.992 6.473 1 98.06 103 PRO A CA 1
ATOM 852 C C . PRO A 1 103 ? -2.111 -15.102 6.387 1 98.06 103 PRO A C 1
ATOM 854 O O . PRO A 1 103 ? -2.109 -14.109 5.652 1 98.06 103 PRO A O 1
ATOM 857 N N . GLY A 1 104 ? -3.189 -15.523 7.07 1 98.31 104 GLY A N 1
ATOM 858 C CA . GLY A 1 104 ? -4.402 -14.719 7.145 1 98.31 104 GLY A CA 1
ATOM 859 C C . GLY A 1 104 ? -5.41 -15.07 6.066 1 98.31 104 GLY A C 1
ATOM 860 O O . GLY A 1 104 ? -6.555 -14.609 6.109 1 98.31 104 GLY A O 1
ATOM 861 N N . ALA A 1 105 ? -5.023 -15.883 5.09 1 98.88 105 ALA A N 1
ATOM 862 C CA . ALA A 1 105 ? -5.887 -16.172 3.947 1 98.88 105 ALA A CA 1
ATOM 863 C C . ALA A 1 105 ? -7.191 -16.828 4.398 1 98.88 105 ALA A C 1
ATOM 865 O O . ALA A 1 105 ? -8.273 -16.391 4.004 1 98.88 105 ALA A O 1
ATOM 866 N N . LYS A 1 106 ? -7.059 -17.828 5.23 1 98.69 106 LYS A N 1
ATOM 867 C CA . LYS A 1 106 ? -8.25 -18.531 5.68 1 98.69 106 LYS A CA 1
ATOM 868 C C . LYS A 1 106 ? -9.195 -17.594 6.438 1 98.69 106 LYS A C 1
ATOM 870 O O . LYS A 1 106 ? -10.398 -17.594 6.191 1 98.69 106 LYS A O 1
ATOM 875 N N . ASP A 1 107 ? -8.648 -16.859 7.41 1 98.69 107 ASP A N 1
ATOM 876 C CA . ASP A 1 107 ? -9.445 -15.914 8.188 1 98.69 107 ASP A CA 1
ATOM 877 C C . ASP A 1 107 ? -10.125 -14.891 7.289 1 98.69 107 ASP A C 1
ATOM 879 O O . ASP A 1 107 ? -11.289 -14.539 7.504 1 98.69 107 ASP A O 1
ATOM 883 N N . LEU A 1 108 ? -9.398 -14.391 6.328 1 98.81 108 LEU A N 1
ATOM 884 C CA . LEU A 1 108 ? -9.953 -13.438 5.375 1 98.81 108 LEU A CA 1
ATOM 885 C C . LEU A 1 108 ? -11.148 -14.031 4.641 1 98.81 108 LEU A C 1
ATOM 887 O O . LEU A 1 108 ? -12.227 -13.445 4.621 1 98.81 108 LEU A O 1
ATOM 891 N N . LEU A 1 109 ? -10.938 -15.195 4.043 1 98.88 109 LEU A N 1
ATOM 892 C CA . LEU A 1 109 ? -11.992 -15.844 3.271 1 98.88 109 LEU A CA 1
ATOM 893 C C . LEU A 1 109 ? -13.219 -16.109 4.141 1 98.88 109 LEU A C 1
ATOM 895 O O . LEU A 1 109 ? -14.352 -15.891 3.709 1 98.88 109 LEU A O 1
ATOM 899 N N . SER A 1 110 ? -12.961 -16.578 5.328 1 98.69 110 SER A N 1
ATOM 900 C CA . SER A 1 110 ? -14.047 -16.859 6.262 1 98.69 110 SER A CA 1
ATOM 901 C C . SER A 1 110 ? -14.852 -15.594 6.559 1 98.69 110 SER A C 1
ATOM 903 O O . SER A 1 110 ? -16.078 -15.609 6.512 1 98.69 110 SER A O 1
ATOM 905 N N . THR A 1 111 ? -14.195 -14.539 6.852 1 98.5 111 THR A N 1
ATOM 906 C CA . THR A 1 111 ? -14.859 -13.281 7.176 1 98.5 111 THR A CA 1
ATOM 907 C C . THR A 1 111 ? -15.648 -12.758 5.98 1 98.5 111 THR A C 1
ATOM 909 O O . THR A 1 111 ? -16.781 -12.312 6.125 1 98.5 111 THR A O 1
ATOM 912 N N . LEU A 1 112 ? -15.055 -12.828 4.816 1 98.31 112 LEU A N 1
ATOM 913 C CA . LEU A 1 112 ? -15.719 -12.344 3.607 1 98.31 112 LEU A CA 1
ATOM 914 C C . LEU A 1 112 ? -16.984 -13.141 3.322 1 98.31 112 LEU A C 1
ATOM 916 O O . LEU A 1 112 ? -18.016 -12.562 2.979 1 98.31 112 LEU A O 1
ATOM 920 N N . LYS A 1 113 ? -16.844 -14.414 3.436 1 97.75 113 LYS A N 1
ATOM 921 C CA . LYS A 1 113 ? -18.016 -15.258 3.199 1 97.75 113 LYS A CA 1
ATOM 922 C C . LYS A 1 113 ? -19.125 -14.945 4.191 1 97.75 113 LYS A C 1
ATOM 924 O O . LYS A 1 113 ? -20.281 -14.805 3.807 1 97.75 113 LYS A O 1
ATOM 929 N N . LYS A 1 114 ? -18.781 -14.82 5.453 1 97.5 114 LYS A N 1
ATOM 930 C CA . LYS A 1 114 ? -19.75 -14.508 6.5 1 97.5 114 LYS A CA 1
ATOM 931 C C . LYS A 1 114 ? -20.422 -13.156 6.246 1 97.5 114 LYS A C 1
ATOM 933 O O . LYS A 1 114 ? -21.578 -12.961 6.598 1 97.5 114 LYS A O 1
ATOM 938 N N . SER A 1 115 ? -19.703 -12.281 5.625 1 96.75 115 SER A N 1
ATOM 939 C CA . SER A 1 115 ? -20.203 -10.938 5.367 1 96.75 115 SER A CA 1
ATOM 940 C C . SER A 1 115 ? -21.094 -10.914 4.121 1 96.75 115 SER A C 1
ATOM 942 O O . SER A 1 115 ? -21.656 -9.867 3.775 1 96.75 115 SER A O 1
ATOM 944 N N . GLY A 1 116 ? -21.125 -11.969 3.342 1 96.56 116 GLY A N 1
ATOM 945 C CA . GLY A 1 116 ? -22.062 -12.078 2.236 1 96.56 116 GLY A CA 1
ATOM 946 C C . GLY A 1 116 ? -21.438 -11.805 0.885 1 96.56 116 GLY A C 1
ATOM 947 O O . GLY A 1 116 ? -22.141 -11.672 -0.12 1 96.56 116 GLY A O 1
ATOM 948 N N . HIS A 1 117 ? -20.156 -11.711 0.857 1 97.69 117 HIS A N 1
ATOM 949 C CA . HIS A 1 117 ? -19.469 -11.492 -0.416 1 97.69 117 HIS A CA 1
ATOM 950 C C . HIS A 1 117 ? -19.531 -12.742 -1.289 1 97.69 117 HIS A C 1
ATOM 952 O O . HIS A 1 117 ? -19.484 -13.867 -0.779 1 97.69 117 HIS A O 1
ATOM 958 N N . LYS A 1 118 ? -19.641 -12.531 -2.59 1 98.06 118 LYS A N 1
ATOM 959 C CA . LYS A 1 118 ? -19.422 -13.602 -3.559 1 98.06 118 LYS A CA 1
ATOM 960 C C . LYS A 1 118 ? -17.938 -13.719 -3.916 1 98.06 118 LYS A C 1
ATOM 962 O O . LYS A 1 118 ? -17.297 -12.734 -4.285 1 98.06 118 LYS A O 1
ATOM 967 N N . LEU A 1 119 ? -17.438 -14.859 -3.74 1 98.56 119 LEU A N 1
ATOM 968 C CA . LEU A 1 119 ? -16.016 -15.086 -3.939 1 98.56 119 LEU A CA 1
ATOM 969 C C . LEU A 1 119 ? -15.773 -16.062 -5.094 1 98.56 119 LEU A C 1
ATOM 971 O O . LEU A 1 119 ? -16.406 -17.109 -5.168 1 98.56 119 LEU A O 1
ATOM 975 N N . TYR A 1 120 ? -14.867 -15.695 -6.004 1 98.88 120 TYR A N 1
ATOM 976 C CA . TYR A 1 120 ? -14.492 -16.531 -7.137 1 98.88 120 TYR A CA 1
ATOM 977 C C . TYR A 1 120 ? -12.977 -16.641 -7.27 1 98.88 120 TYR A C 1
ATOM 979 O O . TYR A 1 120 ? -12.258 -15.68 -6.977 1 98.88 120 TYR A O 1
ATOM 987 N N . VAL A 1 121 ? -12.555 -17.797 -7.719 1 98.88 121 VAL A N 1
ATOM 988 C CA . VAL A 1 121 ? -11.148 -17.969 -8.062 1 98.88 121 VAL A CA 1
ATOM 989 C C . VAL A 1 121 ? -10.938 -17.641 -9.539 1 98.88 121 VAL A C 1
ATOM 991 O O . VAL A 1 121 ? -11.734 -18.047 -10.391 1 98.88 121 VAL A O 1
ATOM 994 N N . VAL A 1 122 ? -9.914 -16.875 -9.797 1 98.94 122 VAL A N 1
ATOM 995 C CA . VAL A 1 122 ? -9.422 -16.688 -11.164 1 98.94 122 VAL A CA 1
ATOM 996 C C . VAL A 1 122 ? -7.922 -16.984 -11.211 1 98.94 122 VAL A C 1
ATOM 998 O O . VAL A 1 122 ? -7.113 -16.219 -10.688 1 98.94 122 VAL A O 1
ATOM 1001 N N . THR A 1 123 ? -7.523 -18.062 -11.844 1 98.81 123 THR A N 1
ATOM 1002 C CA . THR A 1 123 ? -6.129 -18.5 -11.789 1 98.81 123 THR A CA 1
ATOM 1003 C C . THR A 1 123 ? -5.648 -18.969 -13.156 1 98.81 123 THR A C 1
ATOM 1005 O O . THR A 1 123 ? -6.414 -19.547 -13.93 1 98.81 123 THR A O 1
ATOM 1008 N N . ASN A 1 124 ? -4.375 -18.625 -13.445 1 98 124 ASN A N 1
ATOM 1009 C CA . ASN A 1 124 ? -3.711 -19.109 -14.648 1 98 124 ASN A CA 1
ATOM 1010 C C . ASN A 1 124 ? -3.033 -20.469 -14.406 1 98 124 ASN A C 1
ATOM 1012 O O . ASN A 1 124 ? -2.402 -21.016 -15.312 1 98 124 ASN A O 1
ATOM 1016 N N . GLY A 1 125 ? -3.125 -21 -13.156 1 97.5 125 GLY A N 1
ATOM 1017 C CA . GLY A 1 125 ? -2.445 -22.234 -12.805 1 97.5 125 GLY A CA 1
ATOM 1018 C C . GLY A 1 125 ? -3.012 -23.453 -13.523 1 97.5 125 GLY A C 1
ATOM 1019 O O . GLY A 1 125 ? -3.963 -23.328 -14.297 1 97.5 125 GLY A O 1
ATOM 1020 N N . ILE A 1 126 ? -2.391 -24.531 -13.266 1 97.44 126 ILE A N 1
ATOM 1021 C CA . ILE A 1 126 ? -2.762 -25.797 -13.891 1 97.44 126 ILE A CA 1
ATOM 1022 C C . ILE A 1 126 ? -4.023 -26.344 -13.227 1 97.44 126 ILE A C 1
ATOM 1024 O O . ILE A 1 126 ? -4.125 -26.375 -12 1 97.44 126 ILE A O 1
ATOM 1028 N N . ASP A 1 127 ? -4.906 -26.828 -14.062 1 97.38 127 ASP A N 1
ATOM 1029 C CA . ASP A 1 127 ? -6.262 -27.188 -13.656 1 97.38 127 ASP A CA 1
ATOM 1030 C C . ASP A 1 127 ? -6.242 -28.141 -12.461 1 97.38 127 ASP A C 1
ATOM 1032 O O . ASP A 1 127 ? -6.594 -27.766 -11.344 1 97.38 127 ASP A O 1
ATOM 1036 N N . PHE A 1 128 ? -5.723 -29.328 -12.578 1 97.69 128 PHE A N 1
ATOM 1037 C CA . PHE A 1 128 ? -5.816 -30.328 -11.516 1 97.69 128 PHE A CA 1
ATOM 1038 C C . PHE A 1 128 ? -4.969 -29.922 -10.32 1 97.69 128 PHE A C 1
ATOM 1040 O O . PHE A 1 128 ? -5.293 -30.25 -9.18 1 97.69 128 PHE A O 1
ATOM 1047 N N . VAL A 1 129 ? -3.895 -29.188 -10.477 1 98.62 129 VAL A N 1
ATOM 1048 C CA . VAL A 1 129 ? -3.053 -28.719 -9.383 1 98.62 129 VAL A CA 1
ATOM 1049 C C . VAL A 1 129 ? -3.83 -27.719 -8.523 1 98.62 129 VAL A C 1
ATOM 1051 O O . VAL A 1 129 ? -3.875 -27.844 -7.301 1 98.62 129 VAL A O 1
ATOM 1054 N N . GLN A 1 130 ? -4.469 -26.766 -9.188 1 98.44 130 GLN A N 1
ATOM 1055 C CA . GLN A 1 130 ? -5.238 -25.75 -8.484 1 98.44 130 GLN A CA 1
ATOM 1056 C C . GLN A 1 130 ? -6.41 -26.375 -7.73 1 98.44 130 GLN A C 1
ATOM 1058 O O . GLN A 1 130 ? -6.641 -26.062 -6.559 1 98.44 130 GLN A O 1
ATOM 1063 N N . GLU A 1 131 ? -7.109 -27.25 -8.391 1 98.38 131 GLU A N 1
ATOM 1064 C CA . GLU A 1 131 ? -8.273 -27.891 -7.773 1 98.38 131 GLU A CA 1
ATOM 1065 C C . GLU A 1 131 ? -7.875 -28.688 -6.543 1 98.38 131 GLU A C 1
ATOM 1067 O O . GLU A 1 131 ? -8.523 -28.609 -5.5 1 98.38 131 GLU A O 1
ATOM 1072 N N . ARG A 1 132 ? -6.875 -29.422 -6.664 1 98.62 132 ARG A N 1
ATOM 1073 C CA . ARG A 1 132 ? -6.438 -30.266 -5.559 1 98.62 132 ARG A CA 1
ATOM 1074 C C . ARG A 1 132 ? -5.93 -29.422 -4.395 1 98.62 132 ARG A C 1
ATOM 1076 O O . ARG A 1 132 ? -6.238 -29.703 -3.234 1 98.62 132 ARG A O 1
ATOM 1083 N N . ARG A 1 133 ? -5.176 -28.391 -4.676 1 98.75 133 ARG A N 1
ATOM 1084 C CA . ARG A 1 133 ? -4.645 -27.562 -3.604 1 98.75 133 ARG A CA 1
ATOM 1085 C C . ARG A 1 133 ? -5.762 -26.812 -2.881 1 98.75 133 ARG A C 1
ATOM 1087 O O . ARG A 1 133 ? -5.738 -26.688 -1.655 1 98.75 133 ARG A O 1
ATOM 1094 N N . LEU A 1 134 ? -6.73 -26.344 -3.65 1 98.81 134 LEU A N 1
ATOM 1095 C CA . LEU A 1 134 ? -7.871 -25.688 -3.035 1 98.81 134 LEU A CA 1
ATOM 1096 C C . LEU A 1 134 ? -8.664 -26.656 -2.162 1 98.81 134 LEU A C 1
ATOM 1098 O O . LEU A 1 134 ? -9.094 -26.297 -1.064 1 98.81 134 LEU A O 1
ATOM 1102 N N . ARG A 1 135 ? -8.805 -27.859 -2.613 1 98.5 135 ARG A N 1
ATOM 1103 C CA . ARG A 1 135 ? -9.508 -28.875 -1.836 1 98.5 135 ARG A CA 1
ATOM 1104 C C . ARG A 1 135 ? -8.727 -29.234 -0.578 1 98.5 135 ARG A C 1
ATOM 1106 O O . ARG A 1 135 ? -9.289 -29.297 0.516 1 98.5 135 ARG A O 1
ATOM 1113 N N . ASN A 1 136 ? -7.465 -29.453 -0.763 1 98.12 136 ASN A N 1
ATOM 1114 C CA . ASN A 1 136 ? -6.625 -29.906 0.341 1 98.12 136 ASN A CA 1
ATOM 1115 C C . ASN A 1 136 ? -6.527 -28.859 1.443 1 98.12 136 ASN A C 1
ATOM 1117 O O . ASN A 1 136 ? -6.371 -29.203 2.617 1 98.12 136 ASN A O 1
ATOM 1121 N N . THR A 1 137 ? -6.621 -27.625 1.145 1 98.38 137 THR A N 1
ATOM 1122 C CA . THR A 1 137 ? -6.562 -26.547 2.127 1 98.38 137 THR A CA 1
ATOM 1123 C C . THR A 1 137 ? -7.949 -26.25 2.695 1 98.38 137 THR A C 1
ATOM 1125 O O . THR A 1 137 ? -8.078 -25.562 3.707 1 98.38 137 THR A O 1
ATOM 1128 N N . GLY A 1 138 ? -8.93 -26.766 2.047 1 98.25 138 GLY A N 1
ATOM 1129 C CA . GLY A 1 138 ? -10.305 -26.453 2.416 1 98.25 138 GLY A CA 1
ATOM 1130 C C . GLY A 1 138 ? -10.789 -25.141 1.854 1 98.25 138 GLY A C 1
ATOM 1131 O O . GLY A 1 138 ? -11.914 -24.703 2.141 1 98.25 138 GLY A O 1
ATOM 1132 N N . PHE A 1 139 ? -9.992 -24.516 1.053 1 98.75 139 PHE A N 1
ATOM 1133 C CA . PHE A 1 139 ? -10.359 -23.203 0.544 1 98.75 139 PHE A CA 1
ATOM 1134 C C . PHE A 1 139 ? -11.477 -23.297 -0.482 1 98.75 139 PHE A C 1
ATOM 1136 O O . PHE A 1 139 ? -12.203 -22.328 -0.722 1 98.75 139 PHE A O 1
ATOM 1143 N N . ASN A 1 140 ? -11.641 -24.453 -1.142 1 98.38 140 ASN A N 1
ATOM 1144 C CA . ASN A 1 140 ? -12.656 -24.625 -2.172 1 98.38 140 ASN A CA 1
ATOM 1145 C C . ASN A 1 140 ? -14.047 -24.281 -1.65 1 98.38 140 ASN A C 1
ATOM 1147 O O . ASN A 1 140 ? -14.883 -23.766 -2.395 1 98.38 140 ASN A O 1
ATOM 1151 N N . SER A 1 141 ? -14.312 -24.438 -0.379 1 98.31 141 SER A N 1
ATOM 1152 C CA . SER A 1 141 ? -15.633 -24.281 0.215 1 98.31 141 SER A CA 1
ATOM 1153 C C . SER A 1 141 ? -16.016 -22.797 0.318 1 98.31 141 SER A C 1
ATOM 1155 O O . SER A 1 141 ? -17.188 -22.469 0.515 1 98.31 141 SER A O 1
ATOM 1157 N N . PHE A 1 142 ? -15.055 -21.984 0.23 1 98.69 142 PHE A N 1
ATOM 1158 C CA . PHE A 1 142 ? -15.32 -20.562 0.371 1 98.69 142 PHE A CA 1
ATOM 1159 C C . PHE A 1 142 ? -15.789 -19.969 -0.951 1 98.69 142 PHE A C 1
ATOM 1161 O O . PHE A 1 142 ? -16.375 -18.875 -0.975 1 98.69 142 PHE A O 1
ATOM 1168 N N . PHE A 1 143 ? -15.523 -20.594 -2.086 1 98.75 143 PHE A N 1
ATOM 1169 C CA . PHE A 1 143 ? -15.695 -19.953 -3.387 1 98.75 143 PHE A CA 1
ATOM 1170 C C . PHE A 1 143 ? -16.969 -20.438 -4.059 1 98.75 143 PHE A C 1
ATOM 1172 O O . PHE A 1 143 ? -17.328 -21.609 -3.973 1 98.75 143 PHE A O 1
ATOM 1179 N N . ASP A 1 144 ? -17.625 -19.5 -4.645 1 98.19 144 ASP A N 1
ATOM 1180 C CA . ASP A 1 144 ? -18.844 -19.797 -5.391 1 98.19 144 ASP A CA 1
ATOM 1181 C C . ASP A 1 144 ? -18.516 -20.516 -6.699 1 98.19 144 ASP A C 1
ATOM 1183 O O . ASP A 1 144 ? -19.328 -21.312 -7.195 1 98.19 144 ASP A O 1
ATOM 1187 N N . ASP A 1 145 ? -17.422 -20.219 -7.309 1 98.31 145 ASP A N 1
ATOM 1188 C CA . ASP A 1 145 ? -16.906 -20.922 -8.492 1 98.31 145 ASP A CA 1
ATOM 1189 C C . ASP A 1 145 ? -15.406 -20.734 -8.641 1 98.31 145 ASP A C 1
ATOM 1191 O O . ASP A 1 145 ? -14.82 -19.844 -8.016 1 98.31 145 ASP A O 1
ATOM 1195 N N . ILE A 1 146 ? -14.844 -21.609 -9.398 1 98.69 146 ILE A N 1
ATOM 1196 C CA . ILE A 1 146 ? -13.406 -21.609 -9.656 1 98.69 146 ILE A CA 1
ATOM 1197 C C . ILE A 1 146 ? -13.148 -21.547 -11.156 1 98.69 146 ILE A C 1
ATOM 1199 O O . ILE A 1 146 ? -13.539 -22.453 -11.898 1 98.69 146 ILE A O 1
ATOM 1203 N N . PHE A 1 147 ? -12.484 -20.438 -11.625 1 98.81 147 PHE A N 1
ATOM 1204 C CA . PHE A 1 147 ? -12.188 -20.234 -13.031 1 98.81 147 PHE A CA 1
ATOM 1205 C C . PHE A 1 147 ? -10.695 -20.406 -13.305 1 98.81 147 PHE A C 1
ATOM 1207 O O . PHE A 1 147 ? -9.875 -19.656 -12.773 1 98.81 147 PHE A O 1
ATOM 1214 N N . ILE A 1 148 ? -10.406 -21.359 -14.117 1 98.56 148 ILE A N 1
ATOM 1215 C CA . ILE A 1 148 ? -9.023 -21.719 -14.445 1 98.56 148 ILE A CA 1
ATOM 1216 C C . ILE A 1 148 ? -8.773 -21.469 -15.93 1 98.56 148 ILE A C 1
ATOM 1218 O O . ILE A 1 148 ? -9.531 -21.938 -16.781 1 98.56 148 ILE A O 1
ATOM 1222 N N . SER A 1 149 ? -7.723 -20.703 -16.188 1 97.88 149 SER A N 1
ATOM 1223 C CA . SER A 1 149 ? -7.426 -20.281 -17.562 1 97.88 149 SER A CA 1
ATOM 1224 C C . SER A 1 149 ? -7.312 -21.469 -18.5 1 97.88 149 SER A C 1
ATOM 1226 O O . SER A 1 149 ? -7.758 -21.406 -19.641 1 97.88 149 SER A O 1
ATOM 1228 N N . GLN A 1 150 ? -6.738 -22.531 -17.969 1 95 150 GLN A N 1
ATOM 1229 C CA . GLN A 1 150 ? -6.555 -23.734 -18.781 1 95 150 GLN A CA 1
ATOM 1230 C C . GLN A 1 150 ? -7.895 -24.25 -19.297 1 95 150 GLN A C 1
ATOM 1232 O O . GLN A 1 150 ? -7.992 -24.703 -20.438 1 95 150 GLN A O 1
ATOM 1237 N N . LYS A 1 151 ? -8.883 -24.172 -18.562 1 96.25 151 LYS A N 1
ATOM 1238 C CA . LYS A 1 151 ? -10.211 -24.641 -18.922 1 96.25 151 LYS A CA 1
ATOM 1239 C C . LYS A 1 151 ? -10.914 -23.625 -19.844 1 96.25 151 LYS A C 1
ATOM 1241 O O . LYS A 1 151 ? -11.625 -24.016 -20.766 1 96.25 151 LYS A O 1
ATOM 1246 N N . ILE A 1 152 ? -10.688 -22.406 -19.641 1 96.81 152 ILE A N 1
ATOM 1247 C CA . ILE A 1 152 ? -11.398 -21.328 -20.328 1 96.81 152 ILE A CA 1
ATOM 1248 C C . ILE A 1 152 ? -10.789 -21.109 -21.719 1 96.81 152 ILE A C 1
ATOM 1250 O O . ILE A 1 152 ? -11.508 -20.781 -22.656 1 96.81 152 ILE A O 1
ATOM 1254 N N . GLY A 1 153 ? -9.453 -21.234 -21.859 1 95.38 153 GLY A N 1
ATOM 1255 C CA . GLY A 1 153 ? -8.789 -21.062 -23.141 1 95.38 153 GLY A CA 1
ATOM 1256 C C . GLY A 1 153 ? -8.148 -19.688 -23.297 1 95.38 153 GLY A C 1
ATOM 1257 O O . GLY A 1 153 ? -7.418 -19.438 -24.25 1 95.38 153 GLY A O 1
ATOM 1258 N N . TYR A 1 154 ? -8.461 -18.812 -22.438 1 96.5 154 TYR A N 1
ATOM 1259 C CA . TYR A 1 154 ? -7.809 -17.531 -22.297 1 96.5 154 TYR A CA 1
ATOM 1260 C C . TYR A 1 154 ? -7.246 -17.344 -20.891 1 96.5 154 TYR A C 1
ATOM 1262 O O . TYR A 1 154 ? -7.758 -17.922 -19.938 1 96.5 154 TYR A O 1
ATOM 1270 N N . GLN A 1 155 ? -6.203 -16.656 -20.766 1 97.88 155 GLN A N 1
ATOM 1271 C CA . GLN A 1 155 ? -5.613 -16.438 -19.453 1 97.88 155 GLN A CA 1
ATOM 1272 C C . GLN A 1 155 ? -5.523 -14.953 -19.125 1 97.88 155 GLN A C 1
ATOM 1274 O O . GLN A 1 155 ? -5.559 -14.109 -20.016 1 97.88 155 GLN A O 1
ATOM 1279 N N . LYS A 1 156 ? -5.438 -14.664 -17.75 1 98.62 156 LYS A N 1
ATOM 1280 C CA . LYS A 1 156 ? -5.055 -13.312 -17.344 1 98.62 156 LYS A CA 1
ATOM 1281 C C . LYS A 1 156 ? -3.742 -12.898 -18 1 98.62 156 LYS A C 1
ATOM 1283 O O . LYS A 1 156 ? -2.84 -13.719 -18.172 1 98.62 156 LYS A O 1
ATOM 1288 N N . PRO A 1 157 ? -3.623 -11.688 -18.5 1 98.5 157 PRO A N 1
ATOM 1289 C CA . PRO A 1 157 ? -4.535 -10.555 -18.328 1 98.5 157 PRO A CA 1
ATOM 1290 C C . PRO A 1 157 ? -5.5 -10.398 -19.5 1 98.5 157 PRO A C 1
ATOM 1292 O O . PRO A 1 157 ? -6.133 -9.352 -19.641 1 98.5 157 PRO A O 1
ATOM 1295 N N . ASP A 1 158 ? -5.699 -11.297 -20.391 1 98.12 158 ASP A N 1
ATOM 1296 C CA . ASP A 1 158 ? -6.559 -11.203 -21.562 1 98.12 158 ASP A CA 1
ATOM 1297 C C . ASP A 1 158 ? -7.996 -10.867 -21.172 1 98.12 158 ASP A C 1
ATOM 1299 O O . ASP A 1 158 ? -8.578 -11.523 -20.312 1 98.12 158 ASP A O 1
ATOM 1303 N N . ALA A 1 159 ? -8.57 -9.859 -21.859 1 98.38 159 ALA A N 1
ATOM 1304 C CA . ALA A 1 159 ? -9.938 -9.438 -21.562 1 98.38 159 ALA A CA 1
ATOM 1305 C C . ALA A 1 159 ? -10.93 -10.57 -21.828 1 98.38 159 ALA A C 1
ATOM 1307 O O . ALA A 1 159 ? -11.961 -10.664 -21.156 1 98.38 159 ALA A O 1
ATOM 1308 N N . ARG A 1 160 ? -10.578 -11.43 -22.75 1 98.38 160 ARG A N 1
ATOM 1309 C CA . ARG A 1 160 ? -11.469 -12.539 -23.094 1 98.38 160 ARG A CA 1
ATOM 1310 C C . ARG A 1 160 ? -11.602 -13.508 -21.922 1 98.38 160 ARG A C 1
ATOM 1312 O O . ARG A 1 160 ? -12.648 -14.133 -21.734 1 98.38 160 ARG A O 1
ATOM 1319 N N . PHE A 1 161 ? -10.523 -13.68 -21.156 1 98.69 161 PHE A N 1
ATOM 1320 C CA . PHE A 1 161 ? -10.594 -14.492 -19.938 1 98.69 161 PHE A CA 1
ATOM 1321 C C . PHE A 1 161 ? -11.672 -13.969 -19 1 98.69 161 PHE A C 1
ATOM 1323 O O . PHE A 1 161 ? -12.562 -14.719 -18.578 1 98.69 161 PHE A O 1
ATOM 1330 N N . PHE A 1 162 ? -11.68 -12.711 -18.734 1 98.88 162 PHE A N 1
ATOM 1331 C CA . PHE A 1 162 ? -12.586 -12.086 -17.781 1 98.88 162 PHE A CA 1
ATOM 1332 C C . PHE A 1 162 ? -14.008 -12.047 -18.328 1 98.88 162 PHE A C 1
ATOM 1334 O O . PHE A 1 162 ? -14.977 -12.219 -17.594 1 98.88 162 PHE A O 1
ATOM 1341 N N . LYS A 1 163 ? -14.102 -11.812 -19.594 1 98.31 163 LYS A N 1
ATOM 1342 C CA . LYS A 1 163 ? -15.43 -11.859 -20.219 1 98.31 163 LYS A CA 1
ATOM 1343 C C . LYS A 1 163 ? -16.094 -13.219 -19.984 1 98.31 163 LYS A C 1
ATOM 1345 O O . LYS A 1 163 ? -17.281 -13.289 -19.656 1 98.31 163 LYS A O 1
ATOM 1350 N N . ASN A 1 164 ? -15.312 -14.281 -20.203 1 98.38 164 ASN A N 1
ATOM 1351 C CA . ASN A 1 164 ? -15.828 -15.625 -19.953 1 98.38 164 ASN A CA 1
ATOM 1352 C C . ASN A 1 164 ? -16.234 -15.805 -18.484 1 98.38 164 ASN A C 1
ATOM 1354 O O . ASN A 1 164 ? -17.266 -16.406 -18.203 1 98.38 164 ASN A O 1
ATOM 1358 N N . VAL A 1 165 ? -15.445 -15.258 -17.562 1 98.69 165 VAL A N 1
ATOM 1359 C CA . VAL A 1 165 ? -15.75 -15.312 -16.141 1 98.69 165 VAL A CA 1
ATOM 1360 C C . VAL A 1 165 ? -17.062 -14.594 -15.859 1 98.69 165 VAL A C 1
ATOM 1362 O O . VAL A 1 165 ? -17.969 -15.156 -15.234 1 98.69 165 VAL A O 1
ATOM 1365 N N . PHE A 1 166 ? -17.203 -13.383 -16.359 1 98.56 166 PHE A N 1
ATOM 1366 C CA . PHE A 1 166 ? -18.359 -12.547 -16.078 1 98.56 166 PHE A CA 1
ATOM 1367 C C . PHE A 1 166 ? -19.625 -13.18 -16.641 1 98.56 166 PHE A C 1
ATOM 1369 O O . PHE A 1 166 ? -20.703 -13.062 -16.047 1 98.56 166 PHE A O 1
ATOM 1376 N N . ASN A 1 167 ? -19.469 -13.852 -17.75 1 97.81 167 ASN A N 1
ATOM 1377 C CA . ASN A 1 167 ? -20.609 -14.508 -18.375 1 97.81 167 ASN A CA 1
ATOM 1378 C C . ASN A 1 167 ? -21.141 -15.641 -17.5 1 97.81 167 ASN A C 1
ATOM 1380 O O . ASN A 1 167 ? -22.297 -16.031 -17.641 1 97.81 167 ASN A O 1
ATOM 1384 N N . GLU A 1 168 ? -20.312 -16.141 -16.656 1 97.25 168 GLU A N 1
ATOM 1385 C CA . GLU A 1 168 ? -20.719 -17.281 -15.82 1 97.25 168 GLU A CA 1
ATOM 1386 C C . GLU A 1 168 ? -21.266 -16.797 -14.477 1 97.25 168 GLU A C 1
ATOM 1388 O O . GLU A 1 168 ? -21.797 -17.594 -13.703 1 97.25 168 GLU A O 1
ATOM 1393 N N . LEU A 1 169 ? -21.078 -15.516 -14.172 1 96 169 LEU A N 1
ATOM 1394 C CA . LEU A 1 169 ? -21.594 -14.977 -12.914 1 96 169 LEU A CA 1
ATOM 1395 C C . LEU A 1 169 ? -23.094 -14.703 -13 1 96 169 LEU A C 1
ATOM 1397 O O . LEU A 1 169 ? -23.594 -14.281 -14.047 1 96 169 LEU A O 1
ATOM 1401 N N . SER A 1 170 ? -23.891 -15.039 -12.008 1 87.44 170 SER A N 1
ATOM 1402 C CA . SER A 1 170 ? -25.328 -14.82 -12.016 1 87.44 170 SER A CA 1
ATOM 1403 C C . SER A 1 170 ? -25.656 -13.336 -12.172 1 87.44 170 SER A C 1
ATOM 1405 O O . SER A 1 170 ? -26.578 -12.977 -12.906 1 87.44 170 SER A O 1
ATOM 1407 N N . GLU A 1 171 ? -25.047 -12.562 -11.453 1 91.25 171 GLU A N 1
ATOM 1408 C CA . GLU A 1 171 ? -25.141 -11.109 -11.508 1 91.25 171 GLU A CA 1
ATOM 1409 C C . GLU A 1 171 ? -23.766 -10.461 -11.547 1 91.25 171 GLU A C 1
ATOM 1411 O O . GLU A 1 171 ? -22.891 -10.805 -10.75 1 91.25 171 GLU A O 1
ATOM 1416 N N . PHE A 1 172 ? -23.609 -9.742 -12.594 1 94.56 172 PHE A N 1
ATOM 1417 C CA . PHE A 1 172 ? -22.328 -9.07 -12.734 1 94.56 172 PHE A CA 1
ATOM 1418 C C . PHE A 1 172 ? -22.516 -7.562 -12.852 1 94.56 172 PHE A C 1
ATOM 1420 O O . PHE A 1 172 ? -23.312 -7.098 -13.664 1 94.56 172 PHE A O 1
ATOM 1427 N N . ASN A 1 173 ? -21.906 -6.852 -12.047 1 96.38 173 ASN A N 1
ATOM 1428 C CA . ASN A 1 173 ? -21.75 -5.402 -12.094 1 96.38 173 ASN A CA 1
ATOM 1429 C C . ASN A 1 173 ? -20.297 -4.988 -11.906 1 96.38 173 ASN A C 1
ATOM 1431 O O . ASN A 1 173 ? -19.719 -5.191 -10.836 1 96.38 173 ASN A O 1
ATOM 1435 N N . PRO A 1 174 ? -19.719 -4.426 -12.977 1 96.81 174 PRO A N 1
ATOM 1436 C CA . PRO A 1 174 ? -18.297 -4.082 -12.875 1 96.81 174 PRO A CA 1
ATOM 1437 C C . PRO A 1 174 ? -18.016 -3.111 -11.727 1 96.81 174 PRO A C 1
ATOM 1439 O O . PRO A 1 174 ? -16.938 -3.166 -11.125 1 96.81 174 PRO A O 1
ATOM 1442 N N . ASP A 1 175 ? -18.969 -2.281 -11.336 1 96.31 175 ASP A N 1
ATOM 1443 C CA . ASP A 1 175 ? -18.75 -1.244 -10.336 1 96.31 175 ASP A CA 1
ATOM 1444 C C . ASP A 1 175 ? -18.656 -1.846 -8.93 1 96.31 175 ASP A C 1
ATOM 1446 O O . ASP A 1 175 ? -18.172 -1.192 -8.008 1 96.31 175 ASP A O 1
ATOM 1450 N N . ASP A 1 176 ? -19.078 -3.074 -8.766 1 97.31 176 ASP A N 1
ATOM 1451 C CA . ASP A 1 176 ? -19.031 -3.709 -7.453 1 97.31 176 ASP A CA 1
ATOM 1452 C C . ASP A 1 176 ? -18.172 -4.973 -7.492 1 97.31 176 ASP A C 1
ATOM 1454 O O . ASP A 1 176 ? -18.312 -5.859 -6.648 1 97.31 176 ASP A O 1
ATOM 1458 N N . THR A 1 177 ? -17.328 -5.082 -8.57 1 98.38 177 THR A N 1
ATOM 1459 C CA . THR A 1 177 ? -16.438 -6.23 -8.75 1 98.38 177 THR A CA 1
ATOM 1460 C C . THR A 1 177 ? -14.984 -5.793 -8.719 1 98.38 177 THR A C 1
ATOM 1462 O O . THR A 1 177 ? -14.617 -4.773 -9.305 1 98.38 177 THR A O 1
ATOM 1465 N N . LEU A 1 178 ? -14.156 -6.516 -7.961 1 98.12 178 LEU A N 1
ATOM 1466 C CA . LEU A 1 178 ? -12.727 -6.246 -8.062 1 98.12 178 LEU A CA 1
ATOM 1467 C C . LEU A 1 178 ? -11.922 -7.543 -8.023 1 98.12 178 LEU A C 1
ATOM 1469 O O . LEU A 1 178 ? -12.453 -8.594 -7.633 1 98.12 178 LEU A O 1
ATOM 1473 N N . ILE A 1 179 ? -10.758 -7.5 -8.531 1 98.94 179 ILE A N 1
ATOM 1474 C CA . ILE A 1 179 ? -9.828 -8.625 -8.508 1 98.94 179 ILE A CA 1
ATOM 1475 C C . ILE A 1 179 ? -8.734 -8.367 -7.48 1 98.94 179 ILE A C 1
ATOM 1477 O O . ILE A 1 179 ? -8.234 -7.242 -7.367 1 98.94 179 ILE A O 1
ATOM 1481 N N . VAL A 1 180 ? -8.414 -9.375 -6.684 1 98.94 180 VAL A N 1
ATOM 1482 C CA . VAL A 1 180 ? -7.305 -9.375 -5.738 1 98.94 180 VAL A CA 1
ATOM 1483 C C . VAL A 1 180 ? -6.195 -10.297 -6.242 1 98.94 180 VAL A C 1
ATOM 1485 O O . VAL A 1 180 ? -6.445 -11.469 -6.539 1 98.94 180 VAL A O 1
ATOM 1488 N N . GLY A 1 181 ? -5.016 -9.758 -6.371 1 98.94 181 GLY A N 1
ATOM 1489 C CA . GLY A 1 181 ? -3.914 -10.609 -6.789 1 98.94 181 GLY A CA 1
ATOM 1490 C C . GLY A 1 181 ? -2.553 -9.984 -6.539 1 98.94 181 GLY A C 1
ATOM 1491 O O . GLY A 1 181 ? -2.459 -8.812 -6.184 1 98.94 181 GLY A O 1
ATOM 1492 N N . ASP A 1 182 ? -1.505 -10.727 -6.723 1 98.81 182 ASP A N 1
ATOM 1493 C CA . ASP A 1 182 ? -0.144 -10.273 -6.457 1 98.81 182 ASP A CA 1
ATOM 1494 C C . ASP A 1 182 ? 0.552 -9.836 -7.742 1 98.81 182 ASP A C 1
ATOM 1496 O O . ASP A 1 182 ? 1.557 -9.117 -7.695 1 98.81 182 ASP A O 1
ATOM 1500 N N . SER A 1 183 ? 0.056 -10.281 -8.891 1 98.56 183 SER A N 1
ATOM 1501 C CA . SER A 1 183 ? 0.757 -10.031 -10.141 1 98.56 183 SER A CA 1
ATOM 1502 C C . SER A 1 183 ? 0.3 -8.727 -10.781 1 98.56 183 SER A C 1
ATOM 1504 O O . SER A 1 183 ? -0.888 -8.547 -11.062 1 98.56 183 SER A O 1
ATOM 1506 N N . LEU A 1 184 ? 1.228 -7.812 -11.062 1 98.38 184 LEU A N 1
ATOM 1507 C CA . LEU A 1 184 ? 0.895 -6.559 -11.727 1 98.38 184 LEU A CA 1
ATOM 1508 C C . LEU A 1 184 ? 0.361 -6.812 -13.133 1 98.38 184 LEU A C 1
ATOM 1510 O O . LEU A 1 184 ? -0.632 -6.207 -13.539 1 98.38 184 LEU A O 1
ATOM 1514 N N . THR A 1 185 ? 0.943 -7.719 -13.781 1 97.94 185 THR A N 1
ATOM 1515 C CA . THR A 1 185 ? 0.583 -7.941 -15.18 1 97.94 185 THR A CA 1
ATOM 1516 C C . THR A 1 185 ? -0.663 -8.82 -15.281 1 97.94 185 THR A C 1
ATOM 1518 O O . THR A 1 185 ? -1.657 -8.422 -15.891 1 97.94 185 THR A O 1
ATOM 1521 N N . SER A 1 186 ? -0.69 -9.938 -14.562 1 98.25 186 SER A N 1
ATOM 1522 C CA . SER A 1 186 ? -1.809 -10.859 -14.727 1 98.25 186 SER A CA 1
ATOM 1523 C C . SER A 1 186 ? -3.055 -10.352 -14.008 1 98.25 186 SER A C 1
ATOM 1525 O O . SER A 1 186 ? -4.148 -10.352 -14.57 1 98.25 186 SER A O 1
ATOM 1527 N N . ASP A 1 187 ? -2.898 -9.875 -12.836 1 98.88 187 ASP A N 1
ATOM 1528 C CA . ASP A 1 187 ? -4.066 -9.539 -12.031 1 98.88 187 ASP A CA 1
ATOM 1529 C C . ASP A 1 187 ? -4.449 -8.07 -12.203 1 98.88 187 ASP A C 1
ATOM 1531 O O . ASP A 1 187 ? -5.59 -7.758 -12.562 1 98.88 187 ASP A O 1
ATOM 1535 N N . ILE A 1 188 ? -3.529 -7.129 -11.961 1 98.88 188 ILE A N 1
ATOM 1536 C CA . ILE A 1 188 ? -3.852 -5.703 -11.945 1 98.88 188 ILE A CA 1
ATOM 1537 C C . ILE A 1 188 ? -4.125 -5.223 -13.367 1 98.88 188 ILE A C 1
ATOM 1539 O O . ILE A 1 188 ? -5.172 -4.625 -13.633 1 98.88 188 ILE A O 1
ATOM 1543 N N . GLN A 1 189 ? -3.16 -5.516 -14.273 1 98.75 189 GLN A N 1
ATOM 1544 C CA . GLN A 1 189 ? -3.451 -5.199 -15.672 1 98.75 189 GLN A CA 1
ATOM 1545 C C . GLN A 1 189 ? -4.695 -5.941 -16.156 1 98.75 189 GLN A C 1
ATOM 1547 O O . GLN A 1 189 ? -5.461 -5.414 -16.969 1 98.75 189 GLN A O 1
ATOM 1552 N N . GLY A 1 190 ? -4.867 -7.18 -15.727 1 98.81 190 GLY A N 1
ATOM 1553 C CA . GLY A 1 190 ? -6.086 -7.918 -16.031 1 98.81 190 GLY A CA 1
ATOM 1554 C C . GLY A 1 190 ? -7.344 -7.191 -15.594 1 98.81 190 GLY A C 1
ATOM 1555 O O . GLY A 1 190 ? -8.312 -7.105 -16.359 1 98.81 190 GLY A O 1
ATOM 1556 N N . GLY A 1 191 ? -7.375 -6.715 -14.336 1 98.81 191 GLY A N 1
ATOM 1557 C CA . GLY A 1 191 ? -8.484 -5.906 -13.867 1 98.81 191 GLY A CA 1
ATOM 1558 C C . GLY A 1 191 ? -8.758 -4.695 -14.742 1 98.81 191 GLY A C 1
ATOM 1559 O O . GLY A 1 191 ? -9.906 -4.398 -15.062 1 98.81 191 GLY A O 1
ATOM 1560 N N . HIS A 1 192 ? -7.664 -3.994 -15.125 1 98.44 192 HIS A N 1
ATOM 1561 C CA . HIS A 1 192 ? -7.797 -2.859 -16.031 1 98.44 192 HIS A CA 1
ATOM 1562 C C . HIS A 1 192 ? -8.461 -3.273 -17.344 1 98.44 192 HIS A C 1
ATOM 1564 O O . HIS A 1 192 ? -9.406 -2.621 -17.781 1 98.44 192 HIS A O 1
ATOM 1570 N N . ASN A 1 193 ? -7.953 -4.359 -17.922 1 98.62 193 ASN A N 1
ATOM 1571 C CA . ASN A 1 193 ? -8.477 -4.844 -19.203 1 98.62 193 ASN A CA 1
ATOM 1572 C C . ASN A 1 193 ? -9.945 -5.242 -19.078 1 98.62 193 ASN A C 1
ATOM 1574 O O . ASN A 1 193 ? -10.695 -5.152 -20.047 1 98.62 193 ASN A O 1
ATOM 1578 N N . ALA A 1 194 ? -10.328 -5.641 -17.922 1 98.56 194 ALA A N 1
ATOM 1579 C CA . ALA A 1 194 ? -11.688 -6.113 -17.656 1 98.56 194 ALA A CA 1
ATOM 1580 C C . ALA A 1 194 ? -12.586 -4.973 -17.188 1 98.56 194 ALA A C 1
ATOM 1582 O O . ALA A 1 194 ? -13.781 -5.168 -16.953 1 98.56 194 ALA A O 1
ATOM 1583 N N . ASN A 1 195 ? -12 -3.777 -17 1 98.31 195 ASN A N 1
ATOM 1584 C CA . ASN A 1 195 ? -12.711 -2.6 -16.516 1 98.31 195 ASN A CA 1
ATOM 1585 C C . ASN A 1 195 ? -13.297 -2.824 -15.125 1 98.31 195 ASN A C 1
ATOM 1587 O O . ASN A 1 195 ? -14.461 -2.512 -14.875 1 98.31 195 ASN A O 1
ATOM 1591 N N . ILE A 1 196 ? -12.57 -3.465 -14.25 1 98.56 196 ILE A N 1
ATOM 1592 C CA . ILE A 1 196 ? -12.938 -3.598 -12.844 1 98.56 196 ILE A CA 1
ATOM 1593 C C . ILE A 1 196 ? -11.797 -3.082 -11.969 1 98.56 196 ILE A C 1
ATOM 1595 O O . ILE A 1 196 ? -10.664 -2.945 -12.43 1 98.56 196 ILE A O 1
ATOM 1599 N N . ASP A 1 197 ? -12.086 -2.797 -10.703 1 98.56 197 ASP A N 1
ATOM 1600 C CA . ASP A 1 197 ? -11.086 -2.34 -9.742 1 98.56 197 ASP A CA 1
ATOM 1601 C C . ASP A 1 197 ? -10.195 -3.494 -9.289 1 98.56 197 ASP A C 1
ATOM 1603 O O . ASP A 1 197 ? -10.508 -4.66 -9.523 1 98.56 197 ASP A O 1
ATOM 1607 N N . SER A 1 198 ? -9.109 -3.164 -8.719 1 98.88 198 SER A N 1
ATOM 1608 C CA . SER A 1 198 ? -8.164 -4.195 -8.312 1 98.88 198 SER A CA 1
ATOM 1609 C C . SER A 1 198 ? -7.547 -3.867 -6.957 1 98.88 198 SER A C 1
ATOM 1611 O O . SER A 1 198 ? -7.43 -2.697 -6.586 1 98.88 198 SER A O 1
ATOM 1613 N N . ILE A 1 199 ? -7.266 -4.859 -6.207 1 98.88 199 ILE A N 1
ATOM 1614 C CA . ILE A 1 199 ? -6.391 -4.805 -5.039 1 98.88 199 ILE A CA 1
ATOM 1615 C C . ILE A 1 199 ? -5.094 -5.551 -5.332 1 98.88 199 ILE A C 1
ATOM 1617 O O . ILE A 1 199 ? -5.105 -6.758 -5.57 1 98.88 199 ILE A O 1
ATOM 1621 N N . TRP A 1 200 ? -3.982 -4.836 -5.344 1 98.94 200 TRP A N 1
ATOM 1622 C CA . TRP A 1 200 ? -2.662 -5.445 -5.473 1 98.94 200 TRP A CA 1
ATOM 1623 C C . TRP A 1 200 ? -2.148 -5.922 -4.117 1 98.94 200 TRP A C 1
ATOM 1625 O O . TRP A 1 200 ? -1.909 -5.113 -3.217 1 98.94 200 TRP A O 1
ATOM 1635 N N . TYR A 1 201 ? -2.104 -7.227 -3.914 1 98.94 201 TYR A N 1
ATOM 1636 C CA . TYR A 1 201 ? -1.461 -7.789 -2.732 1 98.94 201 TYR A CA 1
ATOM 1637 C C . TYR A 1 201 ? 0.057 -7.734 -2.855 1 98.94 201 TYR A C 1
ATOM 1639 O O . TYR A 1 201 ? 0.652 -8.484 -3.629 1 98.94 201 TYR A O 1
ATOM 1647 N N . ASN A 1 202 ? 0.74 -6.84 -2.117 1 98.62 202 ASN A N 1
ATOM 1648 C CA . ASN A 1 202 ? 2.156 -6.512 -2.236 1 98.62 202 ASN A CA 1
ATOM 1649 C C . ASN A 1 202 ? 2.875 -6.629 -0.894 1 98.62 202 ASN A C 1
ATOM 1651 O O . ASN A 1 202 ? 3.373 -5.637 -0.363 1 98.62 202 ASN A O 1
ATOM 1655 N N . PRO A 1 203 ? 3.004 -7.906 -0.376 1 98 203 PRO A N 1
ATOM 1656 C CA . PRO A 1 203 ? 3.629 -8.086 0.937 1 98 203 PRO A CA 1
ATOM 1657 C C . PRO A 1 203 ? 5.105 -7.699 0.944 1 98 203 PRO A C 1
ATOM 1659 O O . PRO A 1 203 ? 5.684 -7.473 2.012 1 98 203 PRO A O 1
ATOM 1662 N N . LYS A 1 204 ? 5.738 -7.633 -0.198 1 96.88 204 LYS A N 1
ATOM 1663 C CA . LYS A 1 204 ? 7.16 -7.305 -0.272 1 96.88 204 LYS A CA 1
ATOM 1664 C C . LYS A 1 204 ? 7.371 -5.797 -0.385 1 96.88 204 LYS A C 1
ATOM 1666 O O . LYS A 1 204 ? 8.508 -5.328 -0.397 1 96.88 204 LYS A O 1
ATOM 1671 N N . LEU A 1 205 ? 6.301 -5.047 -0.494 1 97.56 205 LEU A N 1
ATOM 1672 C CA . LEU A 1 205 ? 6.348 -3.592 -0.559 1 97.56 205 LEU A CA 1
ATOM 1673 C C . LEU A 1 205 ? 7.207 -3.129 -1.731 1 97.56 205 LEU A C 1
ATOM 1675 O O . LEU A 1 205 ? 8.078 -2.268 -1.57 1 97.56 205 LEU A O 1
ATOM 1679 N N . SER A 1 206 ? 6.988 -3.824 -2.871 1 97.56 206 SER A N 1
ATOM 1680 C CA . SER A 1 206 ? 7.645 -3.422 -4.109 1 97.56 206 SER A CA 1
ATOM 1681 C C . SER A 1 206 ? 7.133 -2.066 -4.59 1 97.56 206 SER A C 1
ATOM 1683 O O . SER A 1 206 ? 6.016 -1.665 -4.258 1 97.56 206 SER A O 1
ATOM 1685 N N . PRO A 1 207 ? 7.969 -1.312 -5.344 1 97.38 207 PRO A N 1
ATOM 1686 C CA . PRO A 1 207 ? 7.523 -0.018 -5.867 1 97.38 207 PRO A CA 1
ATOM 1687 C C . PRO A 1 207 ? 6.297 -0.138 -6.77 1 97.38 207 PRO A C 1
ATOM 1689 O O . PRO A 1 207 ? 6.113 -1.16 -7.434 1 97.38 207 PRO A O 1
ATOM 1692 N N . ILE A 1 208 ? 5.492 0.908 -6.727 1 96.25 208 ILE A N 1
ATOM 1693 C CA . ILE A 1 208 ? 4.312 0.97 -7.582 1 96.25 208 ILE A CA 1
ATOM 1694 C C . ILE A 1 208 ? 4.738 1.238 -9.023 1 96.25 208 ILE A C 1
ATOM 1696 O O . ILE A 1 208 ? 5.574 2.105 -9.281 1 96.25 208 ILE A O 1
ATOM 1700 N N . ASP A 1 209 ? 4.219 0.446 -9.945 1 95.75 209 ASP A N 1
ATOM 1701 C CA . ASP A 1 209 ? 4.453 0.654 -11.375 1 95.75 209 ASP A CA 1
ATOM 1702 C C . ASP A 1 209 ? 3.529 1.734 -11.93 1 95.75 209 ASP A C 1
ATOM 1704 O O . ASP A 1 209 ? 2.307 1.581 -11.914 1 95.75 209 ASP A O 1
ATOM 1708 N N . LYS A 1 210 ? 4.047 2.799 -12.43 1 92.31 210 LYS A N 1
ATOM 1709 C CA . LYS A 1 210 ? 3.26 3.922 -12.93 1 92.31 210 LYS A CA 1
ATOM 1710 C C . LYS A 1 210 ? 2.438 3.514 -14.148 1 92.31 210 LYS A C 1
ATOM 1712 O O . LYS A 1 210 ? 1.415 4.133 -14.453 1 92.31 210 LYS A O 1
ATOM 1717 N N . LYS A 1 211 ? 2.838 2.445 -14.852 1 95.31 211 LYS A N 1
ATOM 1718 C CA . LYS A 1 211 ? 2.152 2.006 -16.062 1 95.31 211 LYS A CA 1
ATOM 1719 C C . LYS A 1 211 ? 1 1.062 -15.734 1 95.31 211 LYS A C 1
ATOM 1721 O O . LYS A 1 211 ? 0.047 0.942 -16.5 1 95.31 211 LYS A O 1
ATOM 1726 N N . ILE A 1 212 ? 1.165 0.294 -14.641 1 97.75 212 ILE A N 1
ATOM 1727 C CA . ILE A 1 212 ? 0.146 -0.637 -14.164 1 97.75 212 ILE A CA 1
ATOM 1728 C C . ILE A 1 212 ? -0.225 -0.307 -12.719 1 97.75 212 ILE A C 1
ATOM 1730 O O . ILE A 1 212 ? 0.224 -0.979 -11.789 1 97.75 212 ILE A O 1
ATOM 1734 N N 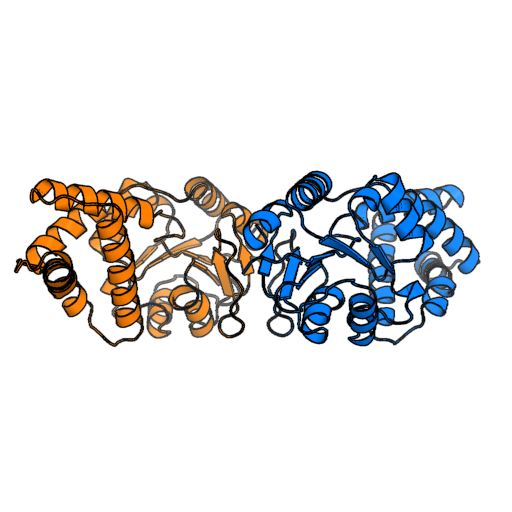. THR A 1 213 ? -1.065 0.713 -12.602 1 97.38 213 THR A N 1
ATOM 1735 C CA . THR A 1 213 ? -1.395 1.21 -11.266 1 97.38 213 THR A CA 1
ATOM 1736 C C . THR A 1 213 ? -2.635 0.509 -10.719 1 97.38 213 THR A C 1
ATOM 1738 O O . THR A 1 213 ? -3.703 0.559 -11.336 1 97.38 213 THR A O 1
ATOM 1741 N N . PRO A 1 214 ? -2.521 -0.189 -9.641 1 98.69 214 PRO A N 1
ATOM 1742 C CA . PRO A 1 214 ? -3.707 -0.799 -9.039 1 98.69 214 PRO A CA 1
ATOM 1743 C C . PRO A 1 214 ? -4.676 0.234 -8.469 1 98.69 214 PRO A C 1
ATOM 1745 O O . PRO A 1 214 ? -4.305 1.394 -8.273 1 98.69 214 PRO A O 1
ATOM 1748 N N . THR A 1 215 ? -5.973 -0.156 -8.258 1 98.38 215 THR A N 1
ATOM 1749 C CA . THR A 1 215 ? -6.902 0.711 -7.547 1 98.38 215 THR A CA 1
ATOM 1750 C C . THR A 1 215 ? -6.5 0.851 -6.082 1 98.38 215 THR A C 1
ATOM 1752 O O . THR A 1 215 ? -6.426 1.964 -5.559 1 98.38 215 THR A O 1
ATOM 1755 N N . TYR A 1 216 ? -6.25 -0.285 -5.461 1 98.62 216 TYR A N 1
ATOM 1756 C CA . TYR A 1 216 ? -5.816 -0.351 -4.07 1 98.62 216 TYR A CA 1
ATOM 1757 C C . TYR A 1 216 ? -4.57 -1.219 -3.928 1 98.62 216 TYR A C 1
ATOM 1759 O O . TYR A 1 216 ? -4.289 -2.057 -4.789 1 98.62 216 TYR A O 1
ATOM 1767 N N . GLN A 1 217 ? -3.822 -1.008 -2.914 1 98.81 217 GLN A N 1
ATOM 1768 C CA . GLN A 1 217 ? -2.695 -1.855 -2.537 1 98.81 217 GLN A CA 1
ATOM 1769 C C . GLN A 1 217 ? -2.762 -2.234 -1.06 1 98.81 217 GLN A C 1
ATOM 1771 O O . GLN A 1 217 ? -3.084 -1.398 -0.213 1 98.81 217 GLN A O 1
ATOM 1776 N N . VAL A 1 218 ? -2.48 -3.484 -0.745 1 98.75 218 VAL A N 1
ATOM 1777 C CA . VAL A 1 218 ? -2.338 -3.93 0.638 1 98.75 218 VAL A CA 1
ATOM 1778 C C . VAL A 1 218 ? -1.084 -4.793 0.776 1 98.75 218 VAL A C 1
ATOM 1780 O O . VAL A 1 218 ? -0.645 -5.422 -0.19 1 98.75 218 VAL A O 1
ATOM 1783 N N . SER A 1 219 ? -0.483 -4.848 1.951 1 98.25 219 SER A N 1
ATOM 1784 C CA . SER A 1 219 ? 0.651 -5.719 2.23 1 98.25 219 SER A CA 1
ATOM 1785 C C . SER A 1 219 ? 0.271 -6.824 3.213 1 98.25 219 SER A C 1
ATOM 1787 O O . SER A 1 219 ? 1.073 -7.719 3.492 1 98.25 219 SER A O 1
ATOM 1789 N N . ASN A 1 220 ? -0.967 -6.668 3.736 1 97.62 220 ASN A N 1
ATOM 1790 C CA . ASN A 1 220 ? -1.607 -7.641 4.613 1 97.62 220 ASN A CA 1
ATOM 1791 C C . ASN A 1 220 ? -3.006 -8.008 4.121 1 97.62 220 ASN A C 1
ATOM 1793 O O . ASN A 1 220 ? -3.814 -7.121 3.832 1 97.62 220 ASN A O 1
ATOM 1797 N N . LEU A 1 221 ? -3.271 -9.328 4.082 1 98.69 221 LEU A N 1
ATOM 1798 C CA . LEU A 1 221 ? -4.539 -9.773 3.518 1 98.69 221 LEU A CA 1
ATOM 1799 C C . LEU A 1 221 ? -5.715 -9.25 4.332 1 98.69 221 LEU A C 1
ATOM 1801 O O . LEU A 1 221 ? -6.773 -8.938 3.779 1 98.69 221 LEU A O 1
ATOM 1805 N N . GLN A 1 222 ? -5.531 -9.094 5.625 1 98.25 222 GLN A N 1
ATOM 1806 C CA . GLN A 1 222 ? -6.637 -8.664 6.477 1 98.25 222 GLN A CA 1
ATOM 1807 C C . GLN A 1 222 ? -7.07 -7.238 6.141 1 98.25 222 GLN A C 1
ATOM 1809 O O . GLN A 1 222 ? -8.219 -6.863 6.375 1 98.25 222 GLN A O 1
ATOM 1814 N N . ASP A 1 223 ? -6.145 -6.473 5.594 1 98.12 223 ASP A N 1
ATOM 1815 C CA . ASP A 1 223 ? -6.441 -5.086 5.25 1 98.12 223 ASP A CA 1
ATOM 1816 C C . ASP A 1 223 ? -7.5 -5.008 4.148 1 98.12 223 ASP A C 1
ATOM 1818 O O . ASP A 1 223 ? -8.141 -3.969 3.965 1 98.12 223 ASP A O 1
ATOM 1822 N N . ILE A 1 224 ? -7.688 -6.082 3.404 1 98.62 224 ILE A N 1
ATOM 1823 C CA . ILE A 1 224 ? -8.688 -6.133 2.342 1 98.62 224 ILE A CA 1
ATOM 1824 C C . ILE A 1 224 ? -10.07 -5.852 2.922 1 98.62 224 ILE A C 1
ATOM 1826 O O . ILE A 1 224 ? -10.906 -5.207 2.279 1 98.62 224 ILE A O 1
ATOM 1830 N N . LEU A 1 225 ? -10.32 -6.266 4.199 1 98.19 225 LEU A N 1
ATOM 1831 C CA . LEU A 1 225 ? -11.625 -6.105 4.84 1 98.19 225 LEU A CA 1
ATOM 1832 C C . LEU A 1 225 ? -11.984 -4.633 4.988 1 98.19 225 LEU A C 1
ATOM 1834 O O . LEU A 1 225 ? -13.156 -4.262 4.922 1 98.19 225 LEU A O 1
ATOM 1838 N N . GLN A 1 226 ? -10.977 -3.793 5.141 1 96.94 226 GLN A N 1
ATOM 1839 C CA . GLN A 1 226 ? -11.211 -2.357 5.262 1 96.94 226 GLN A CA 1
ATOM 1840 C C . GLN A 1 226 ? -11.641 -1.754 3.928 1 96.94 226 GLN A C 1
ATOM 1842 O O . GLN A 1 226 ? -12.367 -0.761 3.895 1 96.94 226 GLN A O 1
ATOM 1847 N N . ILE A 1 227 ? -11.219 -2.324 2.848 1 97.75 227 ILE A N 1
ATOM 1848 C CA . ILE A 1 227 ? -11.477 -1.796 1.512 1 97.75 227 ILE A CA 1
ATOM 1849 C C . ILE A 1 227 ? -12.852 -2.248 1.034 1 97.75 227 ILE A C 1
ATOM 1851 O O . ILE A 1 227 ? -13.609 -1.46 0.458 1 97.75 227 ILE A O 1
ATOM 1855 N N . VAL A 1 228 ? -13.188 -3.525 1.357 1 97.12 228 VAL A N 1
ATOM 1856 C CA . VAL A 1 228 ? -14.359 -4.105 0.716 1 97.12 228 VAL A CA 1
ATOM 1857 C C . VAL A 1 228 ? -15.523 -4.133 1.701 1 97.12 228 VAL A C 1
ATOM 1859 O O . VAL A 1 228 ? -16.656 -4.441 1.324 1 97.12 228 VAL A O 1
ATOM 1862 N N . GLY A 1 229 ? -15.273 -3.902 3.049 1 84.19 229 GLY A N 1
ATOM 1863 C CA . GLY A 1 229 ? -16.312 -3.951 4.059 1 84.19 229 GLY A CA 1
ATOM 1864 C C . GLY A 1 229 ? -17.188 -2.715 4.07 1 84.19 229 GLY A C 1
ATOM 1865 O O . GLY A 1 229 ? -16.828 -1.686 3.496 1 84.19 229 GLY A O 1
ATOM 1866 N N . MET B 1 1 ? 18.422 -0.65 -3.596 1 56.69 1 MET B N 1
ATOM 1867 C CA . MET B 1 1 ? 18.609 0.788 -3.43 1 56.69 1 MET B CA 1
ATOM 1868 C C . MET B 1 1 ? 18.344 1.209 -1.986 1 56.69 1 MET B C 1
AT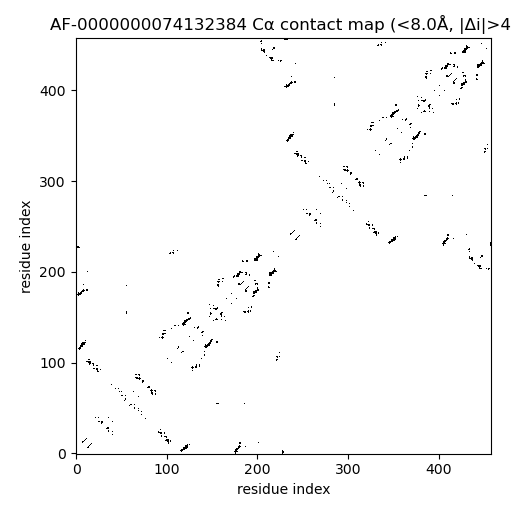OM 1870 O O . MET B 1 1 ? 17.312 0.882 -1.42 1 56.69 1 MET B O 1
ATOM 1874 N N . SER B 1 2 ? 19.531 1.555 -1.303 1 85.19 2 SER B N 1
ATOM 1875 C CA . SER B 1 2 ? 19.453 1.922 0.107 1 85.19 2 SER B CA 1
ATOM 1876 C C . SER B 1 2 ? 19.219 3.42 0.276 1 85.19 2 SER B C 1
ATOM 1878 O O . SER B 1 2 ? 19.812 4.23 -0.429 1 85.19 2 SER B O 1
ATOM 1880 N N . TYR B 1 3 ? 18.141 3.936 0.746 1 97.06 3 TYR B N 1
ATOM 1881 C CA . TYR B 1 3 ? 17.875 5.324 1.098 1 97.06 3 TYR B CA 1
ATOM 1882 C C . TYR B 1 3 ? 18.594 5.711 2.385 1 97.06 3 TYR B C 1
ATOM 1884 O O . TYR B 1 3 ? 18.266 5.195 3.459 1 97.06 3 TYR B O 1
ATOM 1892 N N . SER B 1 4 ? 19.531 6.57 2.242 1 97.12 4 SER B N 1
ATOM 1893 C CA . SER B 1 4 ? 20.266 7 3.42 1 97.12 4 SER B CA 1
ATOM 1894 C C . SER B 1 4 ? 19.656 8.25 4.039 1 97.12 4 SER B C 1
ATOM 1896 O O . SER B 1 4 ? 19.812 8.5 5.234 1 97.12 4 SER B O 1
ATOM 1898 N N . THR B 1 5 ? 18.953 9.109 3.223 1 98.25 5 THR B N 1
ATOM 1899 C CA . THR B 1 5 ? 18.359 10.375 3.654 1 98.25 5 THR B CA 1
ATOM 1900 C C . THR B 1 5 ? 16.844 10.312 3.582 1 98.25 5 THR B C 1
ATOM 1902 O O . THR B 1 5 ? 16.266 10.07 2.514 1 98.25 5 THR B O 1
ATOM 1905 N N . LEU B 1 6 ? 16.25 10.516 4.711 1 98.75 6 LEU B N 1
ATOM 1906 C CA . LEU B 1 6 ? 14.789 10.43 4.777 1 98.75 6 LEU B CA 1
ATOM 1907 C C . LEU B 1 6 ? 14.188 11.758 5.242 1 98.75 6 LEU B C 1
ATOM 1909 O O . LEU B 1 6 ? 14.578 12.281 6.289 1 98.75 6 LEU B O 1
ATOM 1913 N N . LEU B 1 7 ? 13.344 12.336 4.41 1 98.94 7 LEU B N 1
ATOM 1914 C CA . LEU B 1 7 ? 12.523 13.477 4.785 1 98.94 7 LEU B CA 1
ATOM 1915 C C . LEU B 1 7 ? 11.164 13.023 5.309 1 98.94 7 LEU B C 1
ATOM 1917 O O . LEU B 1 7 ? 10.477 12.234 4.66 1 98.94 7 LEU B O 1
ATOM 1921 N N . PHE B 1 8 ? 10.758 13.5 6.504 1 98.94 8 PHE B N 1
ATOM 1922 C CA . PHE B 1 8 ? 9.492 13.078 7.105 1 98.94 8 PHE B CA 1
ATOM 1923 C C . PHE B 1 8 ? 8.539 14.258 7.238 1 98.94 8 PHE B C 1
ATOM 1925 O O . PHE B 1 8 ? 8.891 15.289 7.816 1 98.94 8 PHE B O 1
ATOM 1932 N N . ASP B 1 9 ? 7.355 14.078 6.715 1 98.94 9 ASP B N 1
ATOM 1933 C CA . ASP B 1 9 ? 6.215 14.875 7.16 1 98.94 9 ASP B CA 1
ATOM 1934 C C . ASP B 1 9 ? 5.898 14.602 8.633 1 98.94 9 ASP B C 1
ATOM 1936 O O . ASP B 1 9 ? 6.34 13.594 9.188 1 98.94 9 ASP B O 1
ATOM 1940 N N . ILE B 1 10 ? 5.145 15.492 9.234 1 98.75 10 ILE B N 1
ATOM 1941 C CA . ILE B 1 10 ? 4.879 15.344 10.664 1 98.75 10 ILE B CA 1
ATOM 1942 C C . ILE B 1 10 ? 3.404 15.016 10.883 1 98.75 10 ILE B C 1
ATOM 1944 O O . ILE B 1 10 ? 3.057 13.898 11.258 1 98.75 10 ILE B O 1
ATOM 1948 N N . ASP B 1 11 ? 2.541 15.961 10.508 1 98.62 11 ASP B N 1
ATOM 1949 C CA . ASP B 1 11 ? 1.122 15.828 10.828 1 98.62 11 ASP B CA 1
ATOM 1950 C C . ASP B 1 11 ? 0.473 14.719 10 1 98.62 11 ASP B C 1
ATOM 1952 O O . ASP B 1 11 ? 0.478 14.773 8.773 1 98.62 11 ASP B O 1
ATOM 1956 N N . ASP B 1 12 ? -0.065 13.734 10.742 1 98.31 12 ASP B N 1
ATOM 1957 C CA . ASP B 1 12 ? -0.758 12.555 10.227 1 98.31 12 ASP B CA 1
ATOM 1958 C C . ASP B 1 12 ? 0.216 11.602 9.539 1 98.31 12 ASP B C 1
ATOM 1960 O O . ASP B 1 12 ? -0.2 10.695 8.812 1 98.31 12 ASP B O 1
ATOM 1964 N N . THR B 1 13 ? 1.522 11.82 9.773 1 98.88 13 THR B N 1
ATOM 1965 C CA . THR B 1 13 ? 2.574 10.883 9.398 1 98.88 13 THR B CA 1
ATOM 1966 C C . THR B 1 13 ? 3.283 10.344 10.633 1 98.88 13 THR B C 1
ATOM 1968 O O . THR B 1 13 ? 3.203 9.148 10.93 1 98.88 13 THR B O 1
ATOM 1971 N N . LEU B 1 14 ? 3.842 11.234 11.492 1 98.94 14 LEU B N 1
ATOM 1972 C CA . LEU B 1 14 ? 4.512 10.812 12.719 1 98.94 14 LEU B CA 1
ATOM 1973 C C . LEU B 1 14 ? 3.693 11.195 13.945 1 98.94 14 LEU B C 1
ATOM 1975 O O . LEU B 1 14 ? 3.732 10.508 14.961 1 98.94 14 LEU B O 1
ATOM 1979 N N . LEU B 1 15 ? 3.037 12.305 13.844 1 98.88 15 LEU B N 1
ATOM 1980 C CA . LEU B 1 15 ? 2.168 12.781 14.914 1 98.88 15 LEU B CA 1
ATOM 1981 C C . LEU B 1 15 ? 0.704 12.734 14.492 1 98.88 15 LEU B C 1
ATOM 1983 O O . LEU B 1 15 ? 0.38 12.977 13.328 1 98.88 15 LEU B O 1
ATOM 1987 N N . ASP B 1 16 ? -0.157 12.422 15.445 1 98.75 16 ASP B N 1
ATOM 1988 C CA . ASP B 1 16 ? -1.595 12.352 15.203 1 98.75 16 ASP B CA 1
ATOM 1989 C C . ASP B 1 16 ? -2.238 13.734 15.297 1 98.75 16 ASP B C 1
ATOM 1991 O O . ASP B 1 16 ? -2.727 14.125 16.359 1 98.75 16 ASP B O 1
ATOM 1995 N N . PHE B 1 17 ? -2.256 14.391 14.164 1 98.5 17 PHE B N 1
ATOM 1996 C CA . PHE B 1 17 ? -2.781 15.75 14.164 1 98.5 17 PHE B CA 1
ATOM 1997 C C . PHE B 1 17 ? -4.27 15.758 14.5 1 98.5 17 PHE B C 1
ATOM 1999 O O . PHE B 1 17 ? -4.754 16.672 15.172 1 98.5 17 PHE B O 1
ATOM 2006 N N . HIS B 1 18 ? -4.996 14.789 14.008 1 97.88 18 HIS B N 1
ATOM 2007 C CA . HIS B 1 18 ? -6.434 14.734 14.25 1 97.88 18 HIS B CA 1
ATOM 2008 C C . HIS B 1 18 ? -6.742 14.695 15.742 1 97.88 18 HIS B C 1
ATOM 2010 O O . HIS B 1 18 ? -7.605 15.438 16.219 1 97.88 18 HIS B O 1
ATOM 2016 N N . ALA B 1 19 ? -6.066 13.82 16.406 1 98.38 19 ALA B N 1
ATOM 2017 C CA . ALA B 1 19 ? -6.262 13.734 17.844 1 98.38 19 ALA B CA 1
ATOM 2018 C C . ALA B 1 19 ? -5.906 15.047 18.531 1 98.38 19 ALA B C 1
ATOM 2020 O O . ALA B 1 19 ? -6.637 15.516 19.406 1 98.38 19 ALA B O 1
ATOM 2021 N N . THR B 1 20 ? -4.84 15.656 18.141 1 98.62 20 THR B N 1
ATOM 2022 C CA . THR B 1 20 ? -4.379 16.906 18.734 1 98.62 20 THR B CA 1
ATOM 2023 C C . THR B 1 20 ? -5.359 18.047 18.422 1 98.62 20 THR B C 1
ATOM 2025 O O . THR B 1 20 ? -5.688 18.844 19.312 1 98.62 20 THR B O 1
ATOM 2028 N N . GLU B 1 21 ? -5.801 18.125 17.203 1 98.56 21 GLU B N 1
ATOM 2029 C CA . GLU B 1 21 ? -6.781 19.125 16.812 1 98.56 21 GLU B CA 1
ATOM 2030 C C . GLU B 1 21 ? -8.062 19 17.625 1 98.56 21 GLU B C 1
ATOM 2032 O O . GLU B 1 21 ? -8.609 20 18.094 1 98.56 21 GLU B O 1
ATOM 2037 N N . ASN B 1 22 ? -8.523 17.797 17.797 1 98.31 22 ASN B N 1
ATOM 2038 C CA . ASN B 1 22 ? -9.727 17.547 18.594 1 98.31 22 ASN B CA 1
ATOM 2039 C C . ASN B 1 22 ? -9.578 18.078 20.016 1 98.31 22 ASN B C 1
ATOM 2041 O O . ASN B 1 22 ? -10.461 18.766 20.516 1 98.31 22 ASN B O 1
ATOM 2045 N N . ARG B 1 23 ? -8.523 17.766 20.578 1 98.12 23 ARG B N 1
ATOM 2046 C CA . ARG B 1 23 ? -8.273 18.219 21.953 1 98.12 23 ARG B CA 1
ATOM 2047 C C . ARG B 1 23 ? -8.156 19.734 22.016 1 98.12 23 ARG B C 1
ATOM 2049 O O . ARG B 1 23 ? -8.703 20.359 22.938 1 98.12 23 ARG B O 1
ATOM 2056 N N . ALA B 1 24 ? -7.449 20.328 21.109 1 98.69 24 ALA B N 1
ATOM 2057 C CA . ALA B 1 24 ? -7.27 21.766 21.078 1 98.69 24 ALA B CA 1
ATOM 2058 C C . ALA B 1 24 ? -8.609 22.484 20.938 1 98.69 24 ALA B C 1
ATOM 2060 O O . ALA B 1 24 ? -8.852 23.5 21.594 1 98.69 24 ALA B O 1
ATOM 2061 N N . LEU B 1 25 ? -9.492 21.938 20.094 1 98.69 25 LEU B N 1
ATOM 2062 C CA . LEU B 1 25 ? -10.82 22.516 19.922 1 98.69 25 LEU B CA 1
ATOM 2063 C C . LEU B 1 25 ? -11.633 22.406 21.203 1 98.69 25 LEU B C 1
ATOM 2065 O O . LEU B 1 25 ? -12.336 23.344 21.578 1 98.69 25 LEU B O 1
ATOM 2069 N N . GLU B 1 26 ? -11.523 21.266 21.828 1 98.56 26 GLU B N 1
ATOM 2070 C CA . GLU B 1 26 ? -12.242 21.062 23.094 1 98.56 26 GLU B CA 1
ATOM 2071 C C . GLU B 1 26 ? -11.836 22.109 24.125 1 98.56 26 GLU B C 1
ATOM 2073 O O . GLU B 1 26 ? -12.695 22.719 24.766 1 98.56 26 GLU B O 1
ATOM 2078 N N . LEU B 1 27 ? -10.57 22.328 24.281 1 98.56 27 LEU B N 1
ATOM 2079 C CA . LEU B 1 27 ? -10.055 23.297 25.234 1 98.56 27 LEU B CA 1
ATOM 2080 C C . LEU B 1 27 ? -10.5 24.719 24.859 1 98.56 27 LEU B C 1
ATOM 2082 O O . LEU B 1 27 ? -10.898 25.5 25.719 1 98.56 27 LEU B O 1
ATOM 2086 N N . LEU B 1 28 ? -10.422 25.047 23.562 1 98.44 28 LEU B N 1
ATOM 2087 C CA . LEU B 1 28 ? -10.797 26.375 23.078 1 98.44 28 LEU B CA 1
ATOM 2088 C C . LEU B 1 28 ? -12.258 26.672 23.375 1 98.44 28 LEU B C 1
ATOM 2090 O O . LEU B 1 28 ? -12.586 27.719 23.922 1 98.44 28 LEU B O 1
ATOM 2094 N N . PHE B 1 29 ? -13.117 25.734 23.047 1 98.12 29 PHE B N 1
ATOM 2095 C CA . PHE B 1 29 ? -14.555 25.922 23.219 1 98.12 29 PHE B CA 1
ATOM 2096 C C . PHE B 1 29 ? -14.914 25.969 24.688 1 98.12 29 PHE B C 1
ATOM 2098 O O . PHE B 1 29 ? -15.75 26.781 25.109 1 98.12 29 PHE B O 1
ATOM 2105 N N . GLU B 1 30 ? -14.305 25.078 25.438 1 98.12 30 GLU B N 1
ATOM 2106 C CA . GLU B 1 30 ? -14.531 25.094 26.891 1 98.12 30 GLU B CA 1
ATOM 2107 C C . GLU B 1 30 ? -14.172 26.453 27.484 1 98.12 30 GLU B C 1
ATOM 2109 O O . GLU B 1 30 ? -14.93 27 28.297 1 98.12 30 GLU B O 1
ATOM 2114 N N . LYS B 1 31 ? -13.023 26.953 27.125 1 97.31 31 LYS B N 1
ATOM 2115 C CA . LYS B 1 31 ? -12.547 28.219 27.641 1 97.31 31 LYS B CA 1
ATOM 2116 C C . LYS B 1 31 ? -13.539 29.344 27.359 1 97.31 31 LYS B C 1
ATOM 2118 O O . LYS B 1 31 ? -13.68 30.281 28.156 1 97.31 31 LYS B O 1
ATOM 2123 N N . HIS B 1 32 ? -14.242 29.281 26.266 1 95.69 32 HIS B N 1
ATOM 2124 C CA . HIS B 1 32 ? -15.133 30.359 25.859 1 95.69 32 HIS B CA 1
ATOM 2125 C C . HIS B 1 32 ? -16.578 30.031 26.172 1 95.69 32 HIS B C 1
ATOM 2127 O O . HIS B 1 32 ? -17.5 30.75 25.766 1 95.69 32 HIS B O 1
ATOM 2133 N N . GLY B 1 33 ? -16.797 28.922 26.828 1 95.38 33 GLY B N 1
ATOM 2134 C CA . GLY B 1 33 ? -18.125 28.562 27.297 1 95.38 33 GLY B CA 1
ATOM 2135 C C . GLY B 1 33 ? -19.062 28.203 26.156 1 95.38 33 GLY B C 1
ATOM 2136 O O . GLY B 1 33 ? -20.266 28.469 26.234 1 95.38 33 GLY B O 1
ATOM 2137 N N . ILE B 1 34 ? -18.531 27.719 25.094 1 95.12 34 ILE B N 1
ATOM 2138 C CA . ILE B 1 34 ? -19.328 27.312 23.953 1 95.12 34 ILE B CA 1
ATOM 2139 C C . ILE B 1 34 ? -19.344 25.781 23.844 1 95.12 34 ILE B C 1
ATOM 2141 O O . ILE B 1 34 ? -18.297 25.141 24 1 95.12 34 ILE B O 1
ATOM 2145 N N . GLU B 1 35 ? -20.469 25.203 23.641 1 95.88 35 GLU B N 1
ATOM 2146 C CA . GLU B 1 35 ? -20.578 23.75 23.516 1 95.88 35 GLU B CA 1
ATOM 2147 C C . GLU B 1 35 ? -19.969 23.281 22.188 1 95.88 35 GLU B C 1
ATOM 2149 O O . GLU B 1 35 ? -20.328 23.797 21.125 1 95.88 35 GLU B O 1
ATOM 2154 N N . LEU B 1 36 ? -19.109 22.391 22.266 1 97.88 36 LEU B N 1
ATOM 2155 C CA . LEU B 1 36 ? -18.531 21.75 21.094 1 97.88 36 LEU B CA 1
ATOM 2156 C C . LEU B 1 36 ? -19.203 20.406 20.828 1 97.88 36 LEU B C 1
ATOM 2158 O O . LEU B 1 36 ? -18.797 19.391 21.359 1 97.88 36 LEU B O 1
ATOM 2162 N N . THR B 1 37 ? -20.188 20.375 19.953 1 98.19 37 THR B N 1
ATOM 2163 C CA . THR B 1 37 ? -20.828 19.109 19.578 1 98.19 37 THR B CA 1
ATOM 2164 C C . THR B 1 37 ? -20 18.359 18.562 1 98.19 37 THR B C 1
ATOM 2166 O O . THR B 1 37 ? -19.109 18.938 17.922 1 98.19 37 THR B O 1
ATOM 2169 N N . ASP B 1 38 ? -20.281 17.094 18.422 1 97.75 38 ASP B N 1
ATOM 2170 C CA . ASP B 1 38 ? -19.578 16.312 17.406 1 97.75 38 ASP B CA 1
ATOM 2171 C C . ASP B 1 38 ? -19.781 16.891 16.016 1 97.75 38 ASP B C 1
ATOM 2173 O O . ASP B 1 38 ? -18.844 16.906 15.203 1 97.75 38 ASP B O 1
ATOM 2177 N N . THR B 1 39 ? -20.906 17.344 15.789 1 98.19 39 THR B N 1
ATOM 2178 C CA . THR B 1 39 ? -21.219 17.953 14.492 1 98.19 39 THR B CA 1
ATOM 2179 C C . THR B 1 39 ? -20.375 19.203 14.258 1 98.19 39 THR B C 1
ATOM 2181 O O . THR B 1 39 ? -19.812 19.375 13.172 1 98.19 39 THR B O 1
ATOM 2184 N N . VAL B 1 40 ? -20.297 20.047 15.281 1 98.19 40 VAL B N 1
ATOM 2185 C CA . VAL B 1 40 ? -19.531 21.281 15.172 1 98.19 40 VAL B CA 1
ATOM 2186 C C . VAL B 1 40 ? -18.047 20.938 14.953 1 98.19 40 VAL B C 1
ATOM 2188 O O . VAL B 1 40 ? -17.375 21.562 14.125 1 98.19 40 VAL B O 1
ATOM 2191 N N . LYS B 1 41 ? -17.641 20 15.688 1 98.44 41 LYS B N 1
ATOM 2192 C CA . LYS B 1 41 ? -16.25 19.562 15.562 1 98.44 41 LYS B CA 1
ATOM 2193 C C . LYS B 1 41 ? -15.953 19.062 14.148 1 98.44 41 LYS B C 1
ATOM 2195 O O . LYS B 1 41 ? -14.945 19.453 13.555 1 98.44 41 LYS B O 1
ATOM 2200 N N . ASP B 1 42 ? -16.781 18.234 13.633 1 98.19 42 ASP B N 1
ATOM 2201 C CA . ASP B 1 42 ? -16.625 17.703 12.281 1 98.19 42 ASP B CA 1
ATOM 2202 C C . ASP B 1 42 ? -16.641 18.828 11.242 1 98.19 42 ASP B C 1
ATOM 2204 O O . ASP B 1 42 ? -15.875 18.797 10.273 1 98.19 42 ASP B O 1
ATOM 2208 N N . ASN B 1 43 ? -17.516 19.734 11.453 1 98.5 43 ASN B N 1
ATOM 2209 C CA . ASN B 1 43 ? -17.594 20.875 10.547 1 98.5 43 ASN B CA 1
ATOM 2210 C C . ASN B 1 43 ? -16.297 21.688 10.555 1 98.5 43 ASN B C 1
ATOM 2212 O O . ASN B 1 43 ? -15.828 22.125 9.5 1 98.5 43 ASN B O 1
ATOM 2216 N N . TYR B 1 44 ? -15.773 21.891 11.734 1 98.69 44 TYR B N 1
ATOM 2217 C CA . TYR B 1 44 ? -14.523 22.641 11.812 1 98.69 44 TYR B CA 1
ATOM 2218 C C . TYR B 1 44 ? -13.398 21.906 11.102 1 98.69 44 TYR B C 1
ATOM 2220 O O . TYR B 1 44 ? -12.625 22.516 10.359 1 98.69 44 TYR B O 1
ATOM 2228 N N . VAL B 1 45 ? -13.289 20.641 11.414 1 98.38 45 VAL B N 1
ATOM 2229 C CA . VAL B 1 45 ? -12.211 19.844 10.844 1 98.38 45 VAL B CA 1
ATOM 2230 C C . VAL B 1 45 ? -12.25 19.938 9.32 1 98.38 45 VAL B C 1
ATOM 2232 O O . VAL B 1 45 ? -11.234 20.203 8.68 1 98.38 45 VAL B O 1
ATOM 2235 N N . LYS B 1 46 ? -13.406 19.734 8.734 1 98.19 46 LYS B N 1
ATOM 2236 C CA . LYS B 1 46 ? -13.578 19.828 7.285 1 98.19 46 LYS B CA 1
ATOM 2237 C C . LYS B 1 46 ? -13.25 21.234 6.781 1 98.19 46 LYS B C 1
ATOM 2239 O O . LYS B 1 46 ? -12.57 21.391 5.762 1 98.19 46 LYS B O 1
ATOM 2244 N N . PHE B 1 47 ? -13.75 22.172 7.504 1 98.56 47 PHE B N 1
ATOM 2245 C CA . PHE B 1 47 ? -13.531 23.578 7.16 1 98.56 47 PHE B CA 1
ATOM 2246 C C . PHE B 1 47 ? -12.039 23.906 7.188 1 98.56 47 PHE B C 1
ATOM 2248 O O . PHE B 1 47 ? -11.508 24.469 6.23 1 98.56 47 PHE B O 1
ATOM 2255 N N . ASN B 1 48 ? -11.414 23.562 8.25 1 98.5 48 ASN B N 1
ATOM 2256 C CA . ASN B 1 48 ? -9.992 23.844 8.406 1 98.5 48 ASN B CA 1
ATOM 2257 C C . ASN B 1 48 ? -9.164 23.156 7.324 1 98.5 48 ASN B C 1
ATOM 2259 O O . ASN B 1 48 ? -8.234 23.734 6.777 1 98.5 48 ASN B O 1
ATOM 2263 N N . GLN B 1 49 ? -9.461 21.906 7.066 1 97.5 49 GLN B N 1
ATOM 2264 C CA . GLN B 1 49 ? -8.773 21.172 6 1 97.5 49 GLN B CA 1
ATOM 2265 C C . GLN B 1 49 ? -8.914 21.906 4.664 1 97.5 49 GLN B C 1
ATOM 2267 O O . GLN B 1 49 ? -7.957 21.984 3.891 1 97.5 49 GLN B O 1
ATOM 2272 N N . SER B 1 50 ? -10.094 22.422 4.398 1 98.19 50 SER B N 1
ATOM 2273 C CA . SER B 1 50 ? -10.32 23.156 3.158 1 98.19 50 SER B CA 1
ATOM 2274 C C . SER B 1 50 ? -9.461 24.406 3.094 1 98.19 50 SER B C 1
ATOM 2276 O O . SER B 1 50 ? -9.008 24.812 2.016 1 98.19 50 SER B O 1
ATOM 2278 N N . LEU B 1 51 ? -9.273 25.078 4.184 1 98.25 51 LEU B N 1
ATOM 2279 C CA . LEU B 1 51 ? -8.438 26.281 4.227 1 98.25 51 LEU B CA 1
ATOM 2280 C C . LEU B 1 51 ? -6.984 25.938 3.93 1 98.25 51 LEU B C 1
ATOM 2282 O O . LEU B 1 51 ? -6.316 26.656 3.178 1 98.25 51 LEU B O 1
ATOM 2286 N N . TRP B 1 52 ? -6.539 24.891 4.488 1 97.31 52 TRP B N 1
ATOM 2287 C CA . TRP B 1 52 ? -5.156 24.5 4.246 1 97.31 52 TRP B CA 1
ATOM 2288 C C . TRP B 1 52 ? -4.953 24.078 2.793 1 97.31 52 TRP B C 1
ATOM 2290 O O . TRP B 1 52 ? -3.883 24.297 2.223 1 97.31 52 TRP B O 1
ATOM 2300 N N . LYS B 1 53 ? -5.926 23.422 2.23 1 97.25 53 LYS B N 1
ATOM 2301 C CA . LYS B 1 53 ? -5.875 23.125 0.803 1 97.25 53 LYS B CA 1
ATOM 2302 C C . LYS B 1 53 ? -5.793 24.406 -0.028 1 97.25 53 LYS B C 1
ATOM 2304 O O . LYS B 1 53 ? -5.016 24.469 -0.982 1 97.25 53 LYS B O 1
ATOM 2309 N N . LYS B 1 54 ? -6.57 25.391 0.284 1 97.5 54 LYS B N 1
ATOM 2310 C CA . LYS B 1 54 ? -6.527 26.688 -0.405 1 97.5 54 LYS B CA 1
ATOM 2311 C C . LYS B 1 54 ? -5.156 27.344 -0.268 1 97.5 54 LYS B C 1
ATOM 2313 O O . LYS B 1 54 ? -4.664 27.969 -1.209 1 97.5 54 LYS B O 1
ATOM 2318 N N . LEU B 1 55 ? -4.629 27.234 0.922 1 97.12 55 LEU B N 1
ATOM 2319 C CA . LEU B 1 55 ? -3.285 27.766 1.135 1 97.12 55 LEU B CA 1
ATOM 2320 C C . LEU B 1 55 ? -2.279 27.062 0.222 1 97.12 55 LEU B C 1
ATOM 2322 O O . LEU B 1 55 ? -1.457 27.734 -0.418 1 97.12 55 LEU B O 1
ATOM 2326 N N . GLU B 1 56 ? -2.318 25.75 0.172 1 95.56 56 GLU B N 1
ATOM 2327 C CA . GLU B 1 56 ? -1.433 24.953 -0.674 1 95.56 56 GLU B CA 1
ATOM 2328 C C . GLU B 1 56 ? -1.535 25.375 -2.135 1 95.56 56 GLU B C 1
ATOM 2330 O O . GLU B 1 56 ? -0.534 25.391 -2.854 1 95.56 56 GLU B O 1
ATOM 2335 N N . LEU B 1 57 ? -2.721 25.781 -2.545 1 95.56 57 LEU B N 1
ATOM 2336 C CA . LEU B 1 57 ? -2.986 26.156 -3.928 1 95.56 57 LEU B CA 1
ATOM 2337 C C . LEU B 1 57 ? -2.656 27.625 -4.164 1 95.56 57 LEU B C 1
ATOM 2339 O O . LEU B 1 57 ? -2.756 28.109 -5.293 1 95.56 57 LEU B O 1
ATOM 2343 N N . GLY B 1 58 ? -2.328 28.312 -3.168 1 94.88 58 GLY B N 1
ATOM 2344 C CA . GLY B 1 58 ? -1.983 29.719 -3.279 1 94.88 58 GLY B CA 1
ATOM 2345 C C . GLY B 1 58 ? -3.197 30.625 -3.359 1 94.88 58 GLY B C 1
ATOM 2346 O O . GLY B 1 58 ? -3.088 31.797 -3.766 1 94.88 58 GLY B O 1
ATOM 2347 N N . GLU B 1 59 ? -4.328 30.125 -2.971 1 97.62 59 GLU B N 1
ATOM 2348 C CA . GLU B 1 59 ? -5.566 30.891 -3.061 1 97.62 59 GLU B CA 1
ATOM 2349 C C . GLU B 1 59 ? -5.719 31.828 -1.872 1 97.62 59 GLU B C 1
ATOM 2351 O O . GLU B 1 59 ? -6.441 32.812 -1.953 1 97.62 59 GLU B O 1
ATOM 2356 N N . ILE B 1 60 ? -5.121 31.5 -0.78 1 97.38 60 ILE B N 1
ATOM 2357 C CA . ILE B 1 60 ? -5.082 32.375 0.394 1 97.38 60 ILE B CA 1
ATOM 2358 C C . ILE B 1 60 ? -3.67 32.375 0.978 1 97.38 60 ILE B C 1
ATOM 2360 O O . ILE B 1 60 ? -2.863 31.5 0.692 1 97.38 60 ILE B O 1
ATOM 2364 N N . SER B 1 61 ? -3.43 33.406 1.733 1 96.5 61 SER B N 1
ATOM 2365 C CA . SER B 1 61 ? -2.158 33.469 2.443 1 96.5 61 SER B CA 1
ATOM 2366 C C . SER B 1 61 ? -2.266 32.875 3.836 1 96.5 61 SER B C 1
ATOM 2368 O O . SER B 1 61 ? -3.369 32.656 4.34 1 96.5 61 SER B O 1
ATOM 2370 N N . ARG B 1 62 ? -1.171 32.625 4.398 1 96 62 ARG B N 1
ATOM 2371 C CA . ARG B 1 62 ? -1.131 32.125 5.773 1 96 62 ARG B CA 1
ATOM 2372 C C . ARG B 1 62 ? -1.768 33.125 6.73 1 96 62 ARG B C 1
ATOM 2374 O O . ARG B 1 62 ? -2.502 32.75 7.641 1 96 62 ARG B O 1
ATOM 2381 N N . GLN B 1 63 ? -1.438 34.375 6.457 1 95.56 63 GLN B N 1
ATOM 2382 C CA . GLN B 1 63 ? -2.01 35.406 7.285 1 95.56 63 GLN B CA 1
ATOM 2383 C C . GLN B 1 63 ? -3.535 35.406 7.211 1 95.56 63 GLN B C 1
ATOM 2385 O O . GLN B 1 63 ? -4.211 35.531 8.234 1 95.56 63 GLN B O 1
ATOM 2390 N N . GLU B 1 64 ? -4.016 35.281 6.008 1 97.12 64 GLU B N 1
ATOM 2391 C CA . GLU B 1 64 ? -5.465 35.25 5.824 1 97.12 64 GLU B CA 1
ATOM 2392 C C . GLU B 1 64 ? -6.07 34.062 6.566 1 97.12 64 GLU B C 1
ATOM 2394 O O . GLU B 1 64 ? -7.117 34.188 7.207 1 97.12 64 GLU B O 1
ATOM 2399 N N . LEU B 1 65 ? -5.414 32.906 6.504 1 97.56 65 LEU B N 1
ATOM 2400 C CA . LEU B 1 65 ? -5.879 31.719 7.191 1 97.56 65 LEU B CA 1
ATOM 2401 C C . LEU B 1 65 ? -5.914 31.938 8.703 1 97.56 65 LEU B C 1
ATOM 2403 O O . LEU B 1 65 ? -6.941 31.688 9.344 1 97.56 65 LEU B O 1
ATOM 2407 N N . MET B 1 66 ? -4.926 32.5 9.25 1 96.56 66 MET B N 1
ATOM 2408 C CA . MET B 1 66 ? -4.801 32.688 10.695 1 96.56 66 MET B CA 1
ATOM 2409 C C . MET B 1 66 ? -5.785 33.75 11.203 1 96.56 66 MET B C 1
ATOM 2411 O O . MET B 1 66 ? -6.309 33.625 12.312 1 96.56 66 MET B O 1
ATOM 2415 N N . THR B 1 67 ? -6.027 34.656 10.375 1 96.19 67 THR B N 1
ATOM 2416 C CA . THR B 1 67 ? -6.852 35.781 10.789 1 96.19 67 THR B CA 1
ATOM 2417 C C . THR B 1 67 ? -8.336 35.469 10.68 1 96.19 67 THR B C 1
ATOM 2419 O O . THR B 1 67 ? -9.125 35.844 11.547 1 96.19 67 THR B O 1
ATOM 2422 N N . ASN B 1 68 ? -8.656 34.688 9.664 1 96.5 68 ASN B N 1
ATOM 2423 C CA . ASN B 1 68 ? -10.07 34.625 9.305 1 96.5 68 ASN B CA 1
ATOM 2424 C C . ASN B 1 68 ? -10.695 33.312 9.703 1 96.5 68 ASN B C 1
ATOM 2426 O O . ASN B 1 68 ? -11.914 33.156 9.75 1 96.5 68 ASN B O 1
ATOM 2430 N N . ARG B 1 69 ? -9.875 32.281 10.016 1 98.19 69 ARG B N 1
ATOM 2431 C CA . ARG B 1 69 ? -10.383 30.922 10.203 1 98.19 69 ARG B CA 1
ATOM 2432 C C . ARG B 1 69 ? -11.492 30.891 11.25 1 98.19 69 ARG B C 1
ATOM 2434 O O . ARG B 1 69 ? -12.617 30.469 10.961 1 98.19 69 ARG B O 1
ATOM 2441 N N . PHE B 1 70 ? -11.266 31.531 12.352 1 98.38 70 PHE B N 1
ATOM 2442 C CA . PHE B 1 70 ? -12.242 31.406 13.43 1 98.38 70 PHE B CA 1
ATOM 2443 C C . PHE B 1 70 ? -13.344 32.438 13.281 1 98.38 70 PHE B C 1
ATOM 2445 O O . PHE B 1 70 ? -14.5 32.188 13.633 1 98.38 70 PHE B O 1
ATOM 2452 N N . THR B 1 71 ? -13.023 33.688 12.805 1 98.12 71 THR B N 1
ATOM 2453 C CA . THR B 1 71 ? -14.07 34.656 12.508 1 98.12 71 THR B CA 1
ATOM 2454 C C . THR B 1 71 ? -15.117 34.062 11.578 1 98.12 71 THR B C 1
ATOM 2456 O O . THR B 1 71 ? -16.312 34.125 11.844 1 98.12 71 THR B O 1
ATOM 2459 N N . THR B 1 72 ? -14.641 33.406 10.492 1 98.44 72 THR B N 1
ATOM 2460 C CA . THR B 1 72 ? -15.516 32.812 9.492 1 98.44 72 THR B CA 1
ATOM 2461 C C . THR B 1 72 ? -16.281 31.625 10.078 1 98.44 72 THR B C 1
ATOM 2463 O O . THR B 1 72 ? -17.5 31.531 9.914 1 98.44 72 THR B O 1
ATOM 2466 N N . PHE B 1 73 ? -15.633 30.812 10.789 1 98.62 73 PHE B N 1
ATOM 2467 C CA . PHE B 1 73 ? -16.25 29.594 11.305 1 98.62 73 PHE B CA 1
ATOM 2468 C C . PHE B 1 73 ? -17.344 29.938 12.32 1 98.62 73 PHE B C 1
ATOM 2470 O O . PHE B 1 73 ? -18.453 29.391 12.258 1 98.62 73 PHE B O 1
ATOM 2477 N N . PHE B 1 74 ? -17.109 30.844 13.281 1 98 74 PHE B N 1
ATOM 2478 C CA . PHE B 1 74 ? -18.047 31.156 14.344 1 98 74 PHE B CA 1
ATOM 2479 C C . PHE B 1 74 ? -19.234 31.938 13.797 1 98 74 PHE B C 1
ATOM 2481 O O . PHE B 1 74 ? -20.359 31.781 14.281 1 98 74 PHE B O 1
ATOM 2488 N N . LYS B 1 75 ? -18.938 32.781 12.828 1 98.06 75 LYS B N 1
ATOM 2489 C CA . LYS B 1 75 ? -20.062 33.438 12.18 1 98.06 75 LYS B CA 1
ATOM 2490 C C . LYS B 1 75 ? -20.984 32.438 11.508 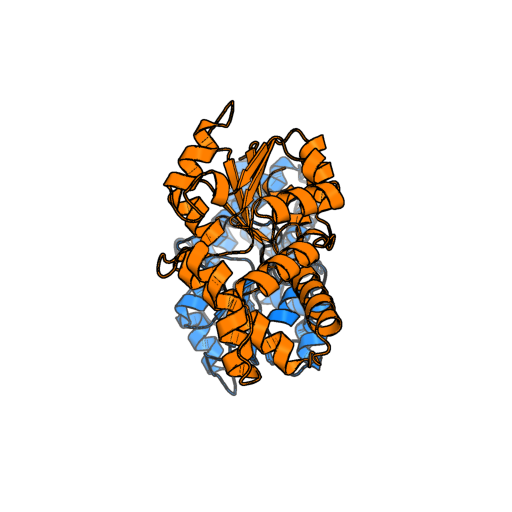1 98.06 75 LYS B C 1
ATOM 2492 O O . LYS B 1 75 ? -22.203 32.5 11.68 1 98.06 75 LYS B O 1
ATOM 2497 N N . LYS B 1 76 ? -20.406 31.516 10.789 1 97.88 76 LYS B N 1
ATOM 2498 C CA . LYS B 1 76 ? -21.188 30.547 10.031 1 97.88 76 LYS B CA 1
ATOM 2499 C C . LYS B 1 76 ? -21.922 29.578 10.953 1 97.88 76 LYS B C 1
ATOM 2501 O O . LYS B 1 76 ? -23.094 29.297 10.758 1 97.88 76 LYS B O 1
ATOM 2506 N N . GLU B 1 77 ? -21.188 29.094 12.008 1 97.31 77 GLU B N 1
ATOM 2507 C CA . GLU B 1 77 ? -21.719 28 12.836 1 97.31 77 GLU B CA 1
ATOM 2508 C C . GLU B 1 77 ? -22.625 28.547 13.93 1 97.31 77 GLU B C 1
ATOM 2510 O O . GLU B 1 77 ? -23.594 27.875 14.312 1 97.31 77 GLU B O 1
ATOM 2515 N N . PHE B 1 78 ? -22.359 29.812 14.391 1 96.5 78 PHE B N 1
ATOM 2516 C CA . PHE B 1 78 ? -23.047 30.281 15.586 1 96.5 78 PHE B CA 1
ATOM 2517 C C . PHE B 1 78 ? -23.609 31.688 15.367 1 96.5 78 PHE B C 1
ATOM 2519 O O . PHE B 1 78 ? -24.281 32.25 16.25 1 96.5 78 PHE B O 1
ATOM 2526 N N . ASP B 1 79 ? -23.391 32.25 14.273 1 96.88 79 ASP B N 1
ATOM 2527 C CA . ASP B 1 79 ? -23.75 33.625 14.008 1 96.88 79 ASP B CA 1
ATOM 2528 C C . ASP B 1 79 ? -23.141 34.562 15.055 1 96.88 79 ASP B C 1
ATOM 2530 O O . ASP B 1 79 ? -23.812 35.5 15.523 1 96.88 79 ASP B O 1
ATOM 2534 N N . LEU B 1 80 ? -21.906 34.281 15.375 1 95.69 80 LEU B N 1
ATOM 2535 C CA . LEU B 1 80 ? -21.188 35.062 16.375 1 95.69 80 LEU B CA 1
ATOM 2536 C C . LEU B 1 80 ? -20.047 35.844 15.719 1 95.69 80 LEU B C 1
ATOM 2538 O O . LEU B 1 80 ? -19.328 35.312 14.867 1 95.69 80 LEU B O 1
ATOM 2542 N N . ASN B 1 81 ? -19.969 37.062 16.031 1 95.19 81 ASN B N 1
ATOM 2543 C CA . ASN B 1 81 ? -18.812 37.875 15.68 1 95.19 81 ASN B CA 1
ATOM 2544 C C . ASN B 1 81 ? -17.734 37.812 16.781 1 95.19 81 ASN B C 1
ATOM 2546 O O . ASN B 1 81 ? -17.938 38.344 17.859 1 95.19 81 ASN B O 1
ATOM 2550 N N . ILE B 1 82 ? -16.688 37.156 16.453 1 94.44 82 ILE B N 1
ATOM 2551 C CA . ILE B 1 82 ? -15.641 37 17.453 1 94.44 82 ILE B CA 1
ATOM 2552 C C . ILE B 1 82 ? -14.336 37.594 16.938 1 94.44 82 ILE B C 1
ATOM 2554 O O . ILE B 1 82 ? -14.211 37.875 15.742 1 94.44 82 ILE B O 1
ATOM 2558 N N . ASP B 1 83 ? -13.422 37.875 17.844 1 95 83 ASP B N 1
ATOM 2559 C CA . ASP B 1 83 ? -12.047 38.156 17.453 1 95 83 ASP B CA 1
ATOM 2560 C C . ASP B 1 83 ? -11.312 36.906 17 1 95 83 ASP B C 1
ATOM 2562 O O . ASP B 1 83 ? -10.672 36.219 17.812 1 95 83 ASP B O 1
ATOM 2566 N N . GLY B 1 84 ? -11.344 36.719 15.758 1 95.12 84 GLY B N 1
ATOM 2567 C CA . GLY B 1 84 ? -10.805 35.469 15.203 1 95.12 84 GLY B CA 1
ATOM 2568 C C . GLY B 1 84 ? -9.312 35.312 15.422 1 95.12 84 GLY B C 1
ATOM 2569 O O . GLY B 1 84 ? -8.82 34.219 15.633 1 95.12 84 GLY B O 1
ATOM 2570 N N . LEU B 1 85 ? -8.617 36.406 15.32 1 96.44 85 LEU B N 1
ATOM 2571 C CA . LEU B 1 85 ? -7.168 36.375 15.508 1 96.44 85 LEU B CA 1
ATOM 2572 C C . LEU B 1 85 ? -6.812 35.938 16.922 1 96.44 85 LEU B C 1
ATOM 2574 O O . LEU B 1 85 ? -5.887 35.156 17.125 1 96.44 85 LEU B O 1
ATOM 2578 N N . SER B 1 86 ? -7.543 36.5 17.891 1 96.81 86 SER B N 1
ATOM 2579 C CA . SER B 1 86 ? -7.316 36.156 19.281 1 96.81 86 SER B CA 1
ATOM 2580 C C . SER B 1 86 ? -7.617 34.656 19.516 1 96.81 86 SER B C 1
ATOM 2582 O O . SER B 1 86 ? -6.844 33.969 20.172 1 96.81 86 SER B O 1
ATOM 2584 N N . LEU B 1 87 ? -8.703 34.188 19 1 97.69 87 LEU B N 1
ATOM 2585 C CA . LEU B 1 87 ? -9.062 32.781 19.156 1 97.69 87 LEU B CA 1
ATOM 2586 C C . LEU B 1 87 ? -8.047 31.891 18.469 1 97.69 87 LEU B C 1
ATOM 2588 O O . LEU B 1 87 ? -7.73 30.812 18.953 1 97.69 87 LEU B O 1
ATOM 2592 N N . ASN B 1 88 ? -7.617 32.344 17.359 1 98.56 88 ASN B N 1
ATOM 2593 C CA . ASN B 1 88 ? -6.602 31.562 16.656 1 98.56 88 ASN B CA 1
ATOM 2594 C C . ASN B 1 88 ? -5.332 31.406 17.484 1 98.56 88 ASN B C 1
ATOM 2596 O O . ASN B 1 88 ? -4.734 30.328 17.531 1 98.56 88 ASN B O 1
ATOM 2600 N N . ARG B 1 89 ? -4.887 32.469 18.094 1 98.19 89 ARG B N 1
ATOM 2601 C CA . ARG B 1 89 ? -3.707 32.406 18.953 1 98.19 89 ARG B CA 1
ATOM 2602 C C . ARG B 1 89 ? -3.895 31.406 20.078 1 98.19 89 ARG B C 1
ATOM 2604 O O . ARG B 1 89 ? -2.99 30.609 20.359 1 98.19 89 ARG B O 1
ATOM 2611 N N . GLU B 1 90 ? -5.031 31.422 20.641 1 98.5 90 GLU B N 1
ATOM 2612 C CA . GLU B 1 90 ? -5.336 30.469 21.719 1 98.5 90 GLU B CA 1
ATOM 2613 C C . GLU B 1 90 ? -5.355 29.047 21.188 1 98.5 90 GLU B C 1
ATOM 2615 O O . GLU B 1 90 ? -4.797 28.141 21.812 1 98.5 90 GLU B O 1
ATOM 2620 N N . TYR B 1 91 ? -6.008 28.891 20.109 1 98.69 91 TYR B N 1
ATOM 2621 C CA . TYR B 1 91 ? -6.09 27.594 19.469 1 98.69 91 TYR B CA 1
ATOM 2622 C C . TYR B 1 91 ? -4.703 27.016 19.188 1 98.69 91 TYR B C 1
ATOM 2624 O O . TYR B 1 91 ? -4.426 25.859 19.5 1 98.69 91 TYR B O 1
ATOM 2632 N N . LEU B 1 92 ? -3.844 27.844 18.609 1 98.75 92 LEU B N 1
ATOM 2633 C CA . LEU B 1 92 ? -2.494 27.406 18.266 1 98.75 92 LEU B CA 1
ATOM 2634 C C . LEU B 1 92 ? -1.7 27.062 19.531 1 98.75 92 LEU B C 1
ATOM 2636 O O . LEU B 1 92 ? -0.874 26.156 19.516 1 98.75 92 LEU B O 1
ATOM 2640 N N . GLU B 1 93 ? -1.947 27.781 20.562 1 98.75 93 GLU B N 1
ATOM 2641 C CA . GLU B 1 93 ? -1.312 27.469 21.844 1 98.75 93 GLU B CA 1
ATOM 2642 C C . GLU B 1 93 ? -1.746 26.094 22.359 1 98.75 93 GLU B C 1
ATOM 2644 O O . GLU B 1 93 ? -0.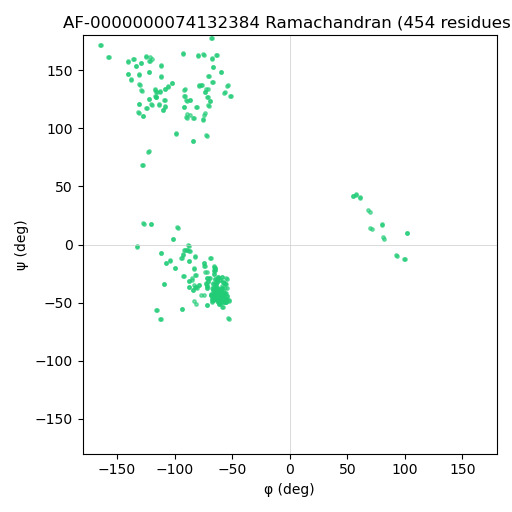916 25.297 22.797 1 98.75 93 GLU B O 1
ATOM 2649 N N . PHE B 1 94 ? -3.012 25.828 22.281 1 98.75 94 PHE B N 1
ATOM 2650 C CA . PHE B 1 94 ? -3.51 24.516 22.688 1 98.75 94 PHE B CA 1
ATOM 2651 C C . PHE B 1 94 ? -2.973 23.422 21.781 1 98.75 94 PHE B C 1
ATOM 2653 O O . PHE B 1 94 ? -2.564 22.359 22.25 1 98.75 94 PHE B O 1
ATOM 2660 N N . LEU B 1 95 ? -2.994 23.719 20.516 1 98.69 95 LEU B N 1
ATOM 2661 C CA . LEU B 1 95 ? -2.5 22.781 19.516 1 98.69 95 LEU B CA 1
ATOM 2662 C C . LEU B 1 95 ? -1.047 22.406 19.797 1 98.69 95 LEU B C 1
ATOM 2664 O O . LEU B 1 95 ? -0.669 21.234 19.688 1 98.69 95 LEU B O 1
ATOM 2668 N N . SER B 1 96 ? -0.254 23.344 20.156 1 98.69 96 SER B N 1
ATOM 2669 C CA . SER B 1 96 ? 1.186 23.172 20.328 1 98.69 96 SER B CA 1
ATOM 2670 C C . SER B 1 96 ? 1.501 22.297 21.531 1 98.69 96 SER B C 1
ATOM 2672 O O . SER B 1 96 ? 2.627 21.812 21.688 1 98.69 96 SER B O 1
ATOM 2674 N N . THR B 1 97 ? 0.544 22 22.375 1 97.88 97 THR B N 1
ATOM 2675 C CA . THR B 1 97 ? 0.772 21.188 23.562 1 97.88 97 THR B CA 1
ATOM 2676 C C . THR B 1 97 ? 0.507 19.719 23.281 1 97.88 97 THR B C 1
ATOM 2678 O O . THR B 1 97 ? 0.802 18.859 24.109 1 97.88 97 THR B O 1
ATOM 2681 N N . GLY B 1 98 ? -0.026 19.422 22.141 1 97.56 98 GLY B N 1
ATOM 2682 C CA . GLY B 1 98 ? -0.393 18.062 21.812 1 97.56 98 GLY B CA 1
ATOM 2683 C C . GLY B 1 98 ? 0.804 17.141 21.656 1 97.56 98 GLY B C 1
ATOM 2684 O O . GLY B 1 98 ? 1.839 17.547 21.125 1 97.56 98 GLY B O 1
ATOM 2685 N N . THR B 1 99 ? 0.65 15.875 22.188 1 98 99 THR B N 1
ATOM 2686 C CA . THR B 1 99 ? 1.735 14.898 22.125 1 98 99 THR B CA 1
ATOM 2687 C C . THR B 1 99 ? 1.254 13.594 21.5 1 98 99 THR B C 1
ATOM 2689 O O . THR B 1 99 ? 1.842 12.531 21.734 1 98 99 THR B O 1
ATOM 2692 N N . ASP B 1 100 ? 0.186 13.68 20.844 1 98.56 100 ASP B N 1
ATOM 2693 C CA . ASP B 1 100 ? -0.377 12.484 20.219 1 98.56 100 ASP B CA 1
ATOM 2694 C C . ASP B 1 100 ? 0.497 12 19.062 1 98.56 100 ASP B C 1
ATOM 2696 O O . ASP B 1 100 ? 0.749 12.75 18.109 1 98.56 100 ASP B O 1
ATOM 2700 N N . THR B 1 101 ? 0.954 10.734 19.125 1 98.75 101 THR B N 1
ATOM 2701 C CA . THR B 1 101 ? 1.83 10.195 18.094 1 98.75 101 THR B CA 1
ATOM 2702 C C . THR B 1 101 ? 1.114 9.117 17.281 1 98.75 101 THR B C 1
ATOM 2704 O O . THR B 1 101 ? 0.124 8.547 17.734 1 98.75 101 THR B O 1
ATOM 2707 N N . ILE B 1 102 ? 1.526 8.906 16.078 1 98.81 102 ILE B N 1
ATOM 2708 C CA . ILE B 1 102 ? 1.082 7.766 15.281 1 98.81 102 ILE B CA 1
ATOM 2709 C C . ILE B 1 102 ? 1.719 6.488 15.82 1 98.81 102 ILE B C 1
ATOM 2711 O O . ILE B 1 102 ? 2.914 6.461 16.125 1 98.81 102 ILE B O 1
ATOM 2715 N N . PRO B 1 103 ? 0.913 5.445 15.984 1 98.06 103 PRO B N 1
ATOM 2716 C CA . PRO B 1 103 ? 1.467 4.188 16.484 1 98.06 103 PRO B CA 1
ATOM 2717 C C . PRO B 1 103 ? 2.691 3.727 15.703 1 98.06 103 PRO B C 1
ATOM 2719 O O . PRO B 1 103 ? 2.67 3.717 14.469 1 98.06 103 PRO B O 1
ATOM 2722 N N . GLY B 1 104 ? 3.773 3.445 16.422 1 98.31 104 GLY B N 1
ATOM 2723 C CA . GLY B 1 104 ? 4.984 2.914 15.82 1 98.31 104 GLY B CA 1
ATOM 2724 C C . GLY B 1 104 ? 5.977 3.992 15.43 1 98.31 104 GLY B C 1
ATOM 2725 O O . GLY B 1 104 ? 7.117 3.691 15.07 1 98.31 104 GLY B O 1
ATOM 2726 N N . ALA B 1 105 ? 5.578 5.258 15.508 1 98.88 105 ALA B N 1
ATOM 2727 C CA . ALA B 1 105 ? 6.426 6.352 15.031 1 98.88 105 ALA B CA 1
ATOM 2728 C C . ALA B 1 105 ? 7.742 6.398 15.805 1 98.88 105 ALA B C 1
ATOM 2730 O O . ALA B 1 105 ? 8.82 6.457 15.211 1 98.88 105 ALA B O 1
ATOM 2731 N N . LYS B 1 106 ? 7.629 6.336 17.109 1 98.69 106 LYS B N 1
ATOM 2732 C CA . LYS B 1 106 ? 8.836 6.414 17.938 1 98.69 106 LYS B CA 1
ATOM 2733 C C . LYS B 1 106 ? 9.781 5.254 17.625 1 98.69 106 LYS B C 1
ATOM 2735 O O . LYS B 1 106 ? 10.984 5.457 17.453 1 98.69 106 LYS B O 1
ATOM 2740 N N . ASP B 1 107 ? 9.25 4.031 17.641 1 98.69 107 ASP B N 1
ATOM 2741 C CA . ASP B 1 107 ? 10.047 2.846 17.344 1 98.69 107 ASP B CA 1
ATOM 2742 C C . ASP B 1 107 ? 10.711 2.949 15.969 1 98.69 107 ASP B C 1
ATOM 2744 O O . ASP B 1 107 ? 11.875 2.578 15.805 1 98.69 107 ASP B O 1
ATOM 2748 N N . LEU B 1 108 ? 9.961 3.406 15.008 1 98.81 108 LEU B N 1
ATOM 2749 C CA . LEU B 1 108 ? 10.5 3.594 13.664 1 98.81 108 LEU B CA 1
ATOM 2750 C C . LEU B 1 108 ? 11.688 4.551 13.68 1 98.81 108 LEU B C 1
ATOM 2752 O O . LEU B 1 108 ? 12.758 4.215 13.18 1 98.81 108 LEU B O 1
ATOM 2756 N N . LEU B 1 109 ? 11.477 5.719 14.242 1 98.88 109 LEU B N 1
ATOM 2757 C CA . LEU B 1 109 ? 12.516 6.734 14.281 1 98.88 109 LEU B CA 1
ATOM 2758 C C . LEU B 1 109 ? 13.758 6.215 15 1 98.88 109 LEU B C 1
ATOM 2760 O O . LEU B 1 109 ? 14.883 6.434 14.547 1 98.88 109 LEU B O 1
ATOM 2764 N N . SER B 1 110 ? 13.523 5.547 16.094 1 98.69 110 SER B N 1
ATOM 2765 C CA . SER B 1 110 ? 14.633 4.977 16.859 1 98.69 110 SER B CA 1
ATOM 2766 C C . SER B 1 110 ? 15.43 3.986 16.016 1 98.69 110 SER B C 1
ATOM 2768 O O . SER B 1 110 ? 16.656 4.047 15.984 1 98.69 110 SER B O 1
ATOM 2770 N N . THR B 1 111 ? 14.766 3.111 15.367 1 98.5 111 THR B N 1
ATOM 2771 C CA . THR B 1 111 ? 15.422 2.096 14.555 1 98.5 111 THR B CA 1
ATOM 2772 C C . THR B 1 111 ? 16.188 2.74 13.406 1 98.5 111 THR B C 1
ATOM 2774 O O . THR B 1 111 ? 17.328 2.363 13.125 1 98.5 111 THR B O 1
ATOM 2777 N N . LEU B 1 112 ? 15.578 3.705 12.758 1 98.31 112 LEU B N 1
ATOM 2778 C CA . LEU B 1 112 ? 16.219 4.379 11.633 1 98.31 112 LEU B CA 1
ATOM 2779 C C . LEU B 1 112 ? 17.484 5.098 12.078 1 98.31 112 LEU B C 1
ATOM 2781 O O . LEU B 1 112 ? 18.516 5.027 11.398 1 98.31 112 LEU B O 1
ATOM 2785 N N . LYS B 1 113 ? 17.359 5.762 13.164 1 97.75 113 LYS B N 1
ATOM 2786 C CA . LYS B 1 113 ? 18.531 6.473 13.68 1 97.75 113 LYS B CA 1
ATOM 2787 C C . LYS B 1 113 ? 19.656 5.5 14.008 1 97.75 113 LYS B C 1
ATOM 2789 O O . LYS B 1 113 ? 20.812 5.734 13.641 1 97.75 113 LYS B O 1
ATOM 2794 N N . LYS B 1 114 ? 19.328 4.43 14.672 1 97.44 114 LYS B N 1
ATOM 2795 C CA . LYS B 1 114 ? 20.312 3.414 15.039 1 97.44 114 LYS B CA 1
ATOM 2796 C C . LYS B 1 114 ? 20.969 2.807 13.805 1 97.44 114 LYS B C 1
ATOM 2798 O O . LYS B 1 114 ? 22.141 2.412 13.844 1 97.44 114 LYS B O 1
ATOM 2803 N N . SER B 1 115 ? 20.234 2.764 12.742 1 96.75 115 SER B N 1
ATOM 2804 C CA . SER B 1 115 ? 20.734 2.162 11.508 1 96.75 115 SER B CA 1
ATOM 2805 C C . SER B 1 115 ? 21.594 3.145 10.719 1 96.75 115 SER B C 1
ATOM 2807 O O . SER B 1 115 ? 22.141 2.795 9.672 1 96.75 115 SER B O 1
ATOM 2809 N N . GLY B 1 116 ? 21.625 4.402 11.094 1 96.5 116 GLY B N 1
ATOM 2810 C CA . GLY B 1 116 ? 22.547 5.359 10.5 1 96.5 116 GLY B CA 1
ATOM 2811 C C . GLY B 1 116 ? 21.891 6.262 9.469 1 96.5 116 GLY B C 1
ATOM 2812 O O . GLY B 1 116 ? 22.578 6.992 8.75 1 96.5 116 GLY B O 1
ATOM 2813 N N . HIS B 1 117 ? 20.609 6.219 9.398 1 97.75 117 HIS B N 1
ATOM 2814 C CA . HIS B 1 117 ? 19.906 7.102 8.469 1 97.75 117 HIS B CA 1
ATOM 2815 C C . HIS B 1 117 ? 19.969 8.555 8.93 1 97.75 117 HIS B C 1
ATOM 2817 O O . HIS B 1 117 ? 19.938 8.82 10.133 1 97.75 117 HIS B O 1
ATOM 2823 N N . LYS B 1 118 ? 20.047 9.461 7.98 1 98.06 118 LYS B N 1
ATOM 2824 C CA . LYS B 1 118 ? 19.812 10.875 8.25 1 98.06 118 LYS B CA 1
ATOM 2825 C C . LYS B 1 118 ? 18.328 11.219 8.148 1 98.06 118 LYS B C 1
ATOM 2827 O O . LYS B 1 118 ? 17.672 10.914 7.148 1 98.06 118 LYS B O 1
ATOM 2832 N N . LEU B 1 119 ? 17.844 11.758 9.172 1 98.56 119 LEU B N 1
ATOM 2833 C CA . LEU B 1 119 ? 16.406 12.039 9.258 1 98.56 119 LEU B CA 1
ATOM 2834 C C . LEU B 1 119 ? 16.156 13.547 9.336 1 98.56 119 LEU B C 1
ATOM 2836 O O . LEU B 1 119 ? 16.797 14.242 10.117 1 98.56 119 LEU B O 1
ATOM 2840 N N . TYR B 1 120 ? 15.242 14.047 8.508 1 98.88 120 TYR B N 1
ATOM 2841 C CA . TYR B 1 120 ? 14.859 15.453 8.5 1 98.88 120 TYR B CA 1
ATOM 2842 C C . TYR B 1 120 ? 13.344 15.609 8.523 1 98.88 120 TYR B C 1
ATOM 2844 O O . TYR B 1 120 ? 12.617 14.797 7.945 1 98.88 120 TYR B O 1
ATOM 2852 N N . VAL B 1 121 ? 12.93 16.672 9.172 1 98.88 121 VAL B N 1
ATOM 2853 C CA . VAL B 1 121 ? 11.523 17.047 9.133 1 98.88 121 VAL B CA 1
ATOM 2854 C C . VAL B 1 121 ? 11.281 18.016 7.98 1 98.88 121 VAL B C 1
ATOM 2856 O O . VAL B 1 121 ? 12.07 18.938 7.766 1 98.88 121 VAL B O 1
ATOM 2859 N N . VAL B 1 122 ? 10.25 17.75 7.223 1 98.94 122 VAL B N 1
ATOM 2860 C CA . VAL B 1 122 ? 9.734 18.719 6.262 1 98.94 122 VAL B CA 1
ATOM 2861 C C . VAL B 1 122 ? 8.234 18.922 6.488 1 98.94 122 VAL B C 1
ATOM 2863 O O . VAL B 1 122 ? 7.43 18.047 6.203 1 98.94 122 VAL B O 1
ATOM 2866 N N . THR B 1 123 ? 7.836 20.078 6.969 1 98.81 123 THR B N 1
ATOM 2867 C CA . THR B 1 123 ? 6.445 20.281 7.367 1 98.81 123 THR B CA 1
ATOM 2868 C C . THR B 1 123 ? 5.941 21.641 6.914 1 98.81 123 THR B C 1
ATOM 2870 O O . THR B 1 123 ? 6.699 22.625 6.895 1 98.81 123 THR B O 1
ATOM 2873 N N . ASN B 1 124 ? 4.668 21.672 6.496 1 98 124 ASN B N 1
ATOM 2874 C CA . ASN B 1 124 ? 3.984 22.906 6.168 1 98 124 ASN B CA 1
ATOM 2875 C C . ASN B 1 124 ? 3.316 23.531 7.395 1 98 124 ASN B C 1
ATOM 2877 O O . ASN B 1 124 ? 2.68 24.578 7.301 1 98 124 ASN B O 1
ATOM 2881 N N . GLY B 1 125 ? 3.438 22.859 8.578 1 97.5 125 GLY B N 1
ATOM 2882 C CA . GLY B 1 125 ? 2.771 23.312 9.781 1 97.5 125 GLY B CA 1
ATOM 2883 C C . GLY B 1 125 ? 3.336 24.625 10.312 1 97.5 125 GLY B C 1
ATOM 2884 O O . GLY B 1 125 ? 4.285 25.172 9.742 1 97.5 125 GLY B O 1
ATOM 2885 N N . ILE B 1 126 ? 2.727 25.062 11.344 1 97.44 126 ILE B N 1
ATOM 2886 C CA . ILE B 1 126 ? 3.098 26.328 11.969 1 97.44 126 ILE B CA 1
ATOM 2887 C C . ILE B 1 126 ? 4.371 26.141 12.789 1 97.44 126 ILE B C 1
ATOM 2889 O O . ILE B 1 126 ? 4.496 25.188 13.547 1 97.44 126 ILE B O 1
ATOM 2893 N N . ASP B 1 127 ? 5.238 27.109 12.648 1 97.44 127 ASP B N 1
ATOM 2894 C CA . ASP B 1 127 ? 6.602 27.016 13.164 1 97.44 127 ASP B CA 1
ATOM 2895 C C . ASP B 1 127 ? 6.605 26.656 14.648 1 97.44 127 ASP B C 1
ATOM 2897 O O . ASP B 1 127 ? 6.98 25.531 15.008 1 97.44 127 ASP B O 1
ATOM 2901 N N . PHE B 1 128 ? 6.09 27.453 15.523 1 97.75 128 PHE B N 1
ATOM 2902 C CA . PHE B 1 128 ? 6.207 27.203 16.953 1 97.75 128 PHE B CA 1
ATOM 2903 C C . PHE B 1 128 ? 5.375 26 17.375 1 97.75 128 PHE B C 1
ATOM 2905 O O . PHE B 1 128 ? 5.719 25.297 18.328 1 97.75 128 PHE B O 1
ATOM 2912 N N . VAL B 1 129 ? 4.301 25.688 16.719 1 98.62 129 VAL B N 1
ATOM 2913 C CA . VAL B 1 129 ? 3.475 24.531 17.016 1 98.62 129 VAL B CA 1
ATOM 2914 C C . VAL B 1 129 ? 4.258 23.25 16.719 1 98.62 129 VAL B C 1
ATOM 2916 O O . VAL B 1 129 ? 4.324 22.344 17.562 1 98.62 129 VAL B O 1
ATOM 2919 N N . GLN B 1 130 ? 4.883 23.203 15.547 1 98.44 130 GLN B N 1
ATOM 2920 C CA . GLN B 1 130 ? 5.66 22.031 15.156 1 98.44 130 GLN B CA 1
ATOM 2921 C C . GLN B 1 130 ? 6.844 21.812 16.094 1 98.44 130 GLN B C 1
ATOM 2923 O O . GLN B 1 130 ? 7.094 20.688 16.547 1 98.44 130 GLN B O 1
ATOM 2928 N N . GLU B 1 131 ? 7.535 22.875 16.391 1 98.38 131 GLU B N 1
ATOM 2929 C CA . GLU B 1 131 ? 8.711 22.766 17.25 1 98.38 131 GLU B CA 1
ATOM 2930 C C . GLU B 1 131 ? 8.336 22.281 18.641 1 98.38 131 GLU B C 1
ATOM 2932 O O . GLU B 1 131 ? 9.008 21.391 19.203 1 98.38 131 GLU B O 1
ATOM 2937 N N . ARG B 1 132 ? 7.344 22.797 19.156 1 98.62 132 ARG B N 1
ATOM 2938 C CA . ARG B 1 132 ? 6.93 22.422 20.5 1 98.62 132 ARG B CA 1
ATOM 2939 C C . ARG B 1 132 ? 6.434 20.984 20.547 1 98.62 132 ARG B C 1
ATOM 2941 O O . ARG B 1 132 ? 6.758 20.234 21.469 1 98.62 132 ARG B O 1
ATOM 2948 N N . ARG B 1 133 ? 5.668 20.594 19.562 1 98.75 133 ARG B N 1
ATOM 2949 C CA . ARG B 1 133 ? 5.148 19.219 19.562 1 98.75 133 ARG B CA 1
ATOM 2950 C C . ARG B 1 133 ? 6.273 18.203 19.391 1 98.75 133 ARG B C 1
ATOM 2952 O O . ARG B 1 133 ? 6.27 17.156 20.031 1 98.75 133 ARG B O 1
ATOM 2959 N N . LEU B 1 134 ? 7.219 18.547 18.531 1 98.81 134 LEU B N 1
ATOM 2960 C CA . LEU B 1 134 ? 8.367 17.656 18.359 1 98.81 134 LEU B CA 1
ATOM 2961 C C . LEU B 1 134 ? 9.172 17.562 19.656 1 98.81 134 LEU B C 1
ATOM 2963 O O . LEU B 1 134 ? 9.625 16.469 20.016 1 98.81 134 LEU B O 1
ATOM 2967 N N . ARG B 1 135 ? 9.32 18.656 20.344 1 98.5 135 ARG B N 1
ATOM 2968 C CA . ARG B 1 135 ? 10.039 18.656 21.609 1 98.5 135 ARG B CA 1
ATOM 2969 C C . ARG B 1 135 ? 9.273 17.859 22.672 1 98.5 135 ARG B C 1
ATOM 2971 O O . ARG B 1 135 ? 9.859 17.031 23.359 1 98.5 135 ARG B O 1
ATOM 2978 N N . ASN B 1 136 ? 8.016 18.141 22.734 1 98.12 136 ASN B N 1
ATOM 2979 C CA . ASN B 1 136 ? 7.199 17.531 23.781 1 98.12 136 ASN B CA 1
ATOM 2980 C C . ASN B 1 136 ? 7.113 16.016 23.609 1 98.12 136 ASN B C 1
ATOM 2982 O O . ASN B 1 136 ? 6.973 15.281 24.594 1 98.12 136 ASN B O 1
ATOM 2986 N N . THR B 1 137 ? 7.191 15.5 22.453 1 98.38 137 THR B N 1
ATOM 2987 C CA . THR B 1 137 ? 7.141 14.07 22.188 1 98.38 137 THR B CA 1
ATOM 2988 C C . THR B 1 137 ? 8.531 13.453 22.281 1 98.38 137 THR B C 1
ATOM 2990 O O . THR B 1 137 ? 8.672 12.227 22.344 1 98.38 137 THR B O 1
ATOM 2993 N N . GLY B 1 138 ? 9.508 14.281 22.281 1 98.25 138 GLY B N 1
ATOM 2994 C CA . GLY B 1 138 ? 10.883 13.812 22.234 1 98.25 138 GLY B CA 1
ATOM 2995 C C . GLY B 1 138 ? 11.352 13.461 20.844 1 98.25 138 GLY B C 1
ATOM 2996 O O . GLY B 1 138 ? 12.477 12.977 20.656 1 98.25 138 GLY B O 1
ATOM 2997 N N . PHE B 1 139 ? 10.547 13.734 19.875 1 98.75 139 PHE B N 1
ATOM 2998 C CA . PHE B 1 139 ? 10.891 13.344 18.516 1 98.75 139 PHE B CA 1
ATOM 2999 C C . PHE B 1 139 ? 12 14.234 17.953 1 98.75 139 PHE B C 1
ATOM 3001 O O . PHE B 1 139 ? 12.711 13.836 17.031 1 98.75 139 PHE B O 1
ATOM 3008 N N . ASN B 1 140 ? 12.156 15.445 18.469 1 98.38 140 ASN B N 1
ATOM 3009 C CA . ASN B 1 140 ? 13.164 16.375 17.984 1 98.38 140 ASN B CA 1
ATOM 3010 C C . ASN B 1 140 ? 14.555 15.766 18 1 98.38 140 ASN B C 1
ATOM 3012 O O . ASN B 1 140 ? 15.383 16.047 17.125 1 98.38 140 ASN B O 1
ATOM 3016 N N . SER B 1 141 ? 14.844 14.844 18.906 1 98.31 141 SER B N 1
ATOM 3017 C CA . SER B 1 141 ? 16.172 14.281 19.109 1 98.31 141 SER B CA 1
ATOM 3018 C C . SER B 1 141 ? 16.547 13.312 17.984 1 98.31 141 SER B C 1
ATOM 3020 O O . SER B 1 141 ? 17.719 12.961 17.828 1 98.31 141 SER B O 1
ATOM 3022 N N . PHE B 1 142 ? 15.578 12.883 17.297 1 98.69 142 PHE B N 1
ATOM 3023 C CA . PHE B 1 142 ? 15.836 11.914 16.234 1 98.69 142 PHE B CA 1
ATOM 3024 C C . PHE B 1 142 ? 16.281 12.609 14.953 1 98.69 142 PHE B C 1
ATOM 3026 O O . PHE B 1 142 ? 16.859 11.977 14.062 1 98.69 142 PHE B O 1
ATOM 3033 N N . PHE B 1 143 ? 16 13.891 14.781 1 98.75 143 PHE B N 1
ATOM 3034 C CA . PHE B 1 143 ? 16.141 14.539 13.484 1 98.75 143 PHE B CA 1
ATOM 3035 C C . PHE B 1 143 ? 17.422 15.375 13.438 1 98.75 143 PHE B C 1
ATOM 3037 O O . PHE B 1 143 ? 17.781 16.016 14.422 1 98.75 143 PHE B O 1
ATOM 3044 N N . ASP B 1 144 ? 18.047 15.281 12.328 1 98.19 144 ASP B N 1
ATOM 3045 C CA . ASP B 1 144 ? 19.25 16.062 12.102 1 98.19 144 ASP B CA 1
ATOM 3046 C C . ASP B 1 144 ? 18.922 17.547 11.883 1 98.19 144 ASP B C 1
ATOM 3048 O O . ASP B 1 144 ? 19.719 18.422 12.203 1 98.19 144 ASP B O 1
ATOM 3052 N N . ASP B 1 145 ? 17.812 17.844 11.297 1 98.31 145 ASP B N 1
ATOM 3053 C CA . ASP B 1 145 ? 17.297 19.188 11.148 1 98.31 145 ASP B CA 1
ATOM 3054 C C . ASP B 1 145 ? 15.781 19.188 10.93 1 98.31 145 ASP B C 1
ATOM 3056 O O . ASP B 1 145 ? 15.195 18.141 10.609 1 98.31 145 ASP B O 1
ATOM 3060 N N . ILE B 1 146 ? 15.211 20.328 11.164 1 98.69 146 ILE B N 1
ATOM 3061 C CA . ILE B 1 146 ? 13.773 20.516 11.031 1 98.69 146 ILE B CA 1
ATOM 3062 C C . ILE B 1 146 ? 13.492 21.672 10.078 1 98.69 146 ILE B C 1
ATOM 3064 O O . ILE B 1 146 ? 13.867 22.812 10.344 1 98.69 146 ILE B O 1
ATOM 3068 N N . PHE B 1 147 ? 12.805 21.359 8.93 1 98.81 147 PHE B N 1
ATOM 3069 C CA . PHE B 1 147 ? 12.484 22.359 7.918 1 98.81 147 PHE B CA 1
ATOM 3070 C C . PHE B 1 147 ? 10.992 22.672 7.918 1 98.81 147 PHE B C 1
ATOM 3072 O O . PHE B 1 147 ? 10.172 21.781 7.648 1 98.81 147 PHE B O 1
ATOM 3079 N N . ILE B 1 148 ? 10.695 23.906 8.188 1 98.56 148 ILE B N 1
ATOM 3080 C CA . ILE B 1 148 ? 9.312 24.359 8.281 1 98.56 148 ILE B CA 1
ATOM 3081 C C . ILE B 1 148 ? 9.039 25.391 7.195 1 98.56 148 ILE B C 1
ATOM 3083 O O . ILE B 1 148 ? 9.781 26.375 7.043 1 98.56 148 ILE B O 1
ATOM 3087 N N . SER B 1 149 ? 7.98 25.141 6.457 1 97.94 149 SER B N 1
ATOM 3088 C CA . SER B 1 149 ? 7.664 25.969 5.297 1 97.94 149 SER B CA 1
ATOM 3089 C C . SER B 1 149 ? 7.547 27.438 5.68 1 97.94 149 SER B C 1
ATOM 3091 O O . SER B 1 149 ? 7.973 28.312 4.926 1 97.94 149 SER B O 1
ATOM 3093 N N . GLN B 1 150 ? 6.984 27.656 6.848 1 95.06 150 GLN B N 1
ATOM 3094 C CA . GLN B 1 150 ? 6.801 29.031 7.316 1 95.06 150 GLN B CA 1
ATOM 3095 C C . GLN B 1 150 ? 8.133 29.766 7.41 1 95.06 150 GLN B C 1
ATOM 3097 O O . GLN B 1 150 ? 8.219 30.938 7.082 1 95.06 150 GLN B O 1
ATOM 3102 N N . LYS B 1 151 ? 9.125 29.125 7.77 1 96.25 151 LYS B N 1
ATOM 3103 C CA . LYS B 1 151 ? 10.461 29.703 7.898 1 96.25 151 LYS B CA 1
ATOM 3104 C C . LYS B 1 151 ? 11.141 29.828 6.535 1 96.25 151 LYS B C 1
ATOM 3106 O O . LYS B 1 151 ? 11.836 30.812 6.277 1 96.25 151 LYS B O 1
ATOM 3111 N N . ILE B 1 152 ? 10.906 28.938 5.676 1 96.81 152 ILE B N 1
ATOM 3112 C CA . ILE B 1 152 ? 11.594 28.828 4.395 1 96.81 152 ILE B CA 1
ATOM 3113 C C . ILE B 1 152 ? 10.969 29.797 3.393 1 96.81 152 ILE B C 1
ATOM 3115 O O . ILE B 1 152 ? 11.664 30.359 2.545 1 96.81 152 ILE B O 1
ATOM 3119 N N . GLY B 1 153 ? 9.633 29.984 3.436 1 95.38 153 GLY B N 1
ATOM 3120 C CA . GLY B 1 153 ? 8.953 30.891 2.523 1 95.38 153 GLY B CA 1
ATOM 3121 C C . GLY B 1 153 ? 8.305 30.172 1.353 1 95.38 153 GLY B C 1
ATOM 3122 O O . GLY B 1 153 ? 7.555 30.797 0.583 1 95.38 153 GLY B O 1
ATOM 3123 N N . TYR B 1 154 ? 8.617 28.984 1.173 1 96.5 154 TYR B N 1
ATOM 3124 C CA . TYR B 1 154 ? 7.961 28.078 0.231 1 96.5 154 TYR B CA 1
ATOM 3125 C C . TYR B 1 154 ? 7.422 26.844 0.943 1 96.5 154 TYR B C 1
ATOM 3127 O O . TYR B 1 154 ? 7.945 26.438 1.981 1 96.5 154 TYR B O 1
ATOM 3135 N N . GLN B 1 155 ? 6.367 26.312 0.477 1 97.94 155 GLN B N 1
ATOM 3136 C CA . GLN B 1 155 ? 5.797 25.141 1.11 1 97.94 155 GLN B CA 1
ATOM 3137 C C . GLN B 1 155 ? 5.703 23.969 0.122 1 97.94 155 GLN B C 1
ATOM 3139 O O . GLN B 1 155 ? 5.723 24.188 -1.093 1 97.94 155 GLN B O 1
ATOM 3144 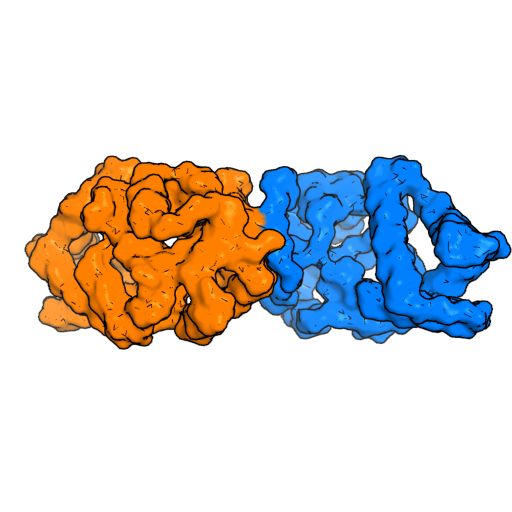N N . LYS B 1 156 ? 5.629 22.703 0.714 1 98.62 156 LYS B N 1
ATOM 3145 C CA . LYS B 1 156 ? 5.246 21.562 -0.113 1 98.62 156 LYS B CA 1
ATOM 3146 C C . LYS B 1 156 ? 3.918 21.828 -0.822 1 98.62 156 LYS B C 1
ATOM 3148 O O . LYS B 1 156 ? 3.02 22.453 -0.26 1 98.62 156 LYS B O 1
ATOM 3153 N N . PRO B 1 157 ? 3.799 21.5 -2.084 1 98.5 157 PRO B N 1
ATOM 3154 C CA . PRO B 1 157 ? 4.703 20.688 -2.9 1 98.5 157 PRO B CA 1
ATOM 3155 C C . PRO B 1 157 ? 5.648 21.547 -3.75 1 98.5 157 PRO B C 1
ATOM 3157 O O . PRO B 1 157 ? 6.27 21.031 -4.688 1 98.5 157 PRO B O 1
ATOM 3160 N N . ASP B 1 158 ? 5.844 22.797 -3.553 1 98.12 158 ASP B N 1
ATOM 3161 C CA . ASP B 1 158 ? 6.684 23.688 -4.344 1 98.12 158 ASP B CA 1
ATOM 3162 C C . ASP B 1 158 ? 8.125 23.172 -4.398 1 98.12 158 ASP B C 1
ATOM 3164 O O . ASP B 1 158 ? 8.727 22.891 -3.361 1 98.12 158 ASP B O 1
ATOM 3168 N N . ALA B 1 159 ? 8.688 23.109 -5.629 1 98.31 159 ALA B N 1
ATOM 3169 C CA . ALA B 1 159 ? 10.055 22.625 -5.805 1 98.31 159 ALA B CA 1
ATOM 3170 C C . ALA B 1 159 ? 11.047 23.531 -5.078 1 98.31 159 ALA B C 1
ATOM 3172 O O . ALA B 1 159 ? 12.094 23.062 -4.613 1 98.31 159 ALA B O 1
ATOM 3173 N N . ARG B 1 160 ? 10.688 24.797 -4.949 1 98.38 160 ARG B N 1
ATOM 3174 C CA . ARG B 1 160 ? 11.586 25.734 -4.285 1 98.38 160 ARG B CA 1
ATOM 3175 C C . ARG B 1 160 ? 11.734 25.391 -2.805 1 98.38 160 ARG B C 1
ATOM 3177 O O . ARG B 1 160 ? 12.797 25.625 -2.215 1 98.38 160 ARG B O 1
ATOM 3184 N N . PHE B 1 161 ? 10.664 24.875 -2.189 1 98.69 161 PHE B N 1
ATOM 3185 C CA . PHE B 1 161 ? 10.766 24.391 -0.814 1 98.69 161 PHE B CA 1
ATOM 3186 C C . PHE B 1 161 ? 11.852 23.344 -0.682 1 98.69 161 PHE B C 1
ATOM 3188 O O . PHE B 1 161 ? 12.75 23.469 0.156 1 98.69 161 PHE B O 1
ATOM 3195 N N . PHE B 1 162 ? 11.859 22.375 -1.526 1 98.88 162 PHE B N 1
ATOM 3196 C CA . PHE B 1 162 ? 12.773 21.234 -1.464 1 98.88 162 PHE B CA 1
ATOM 3197 C C . PHE B 1 162 ? 14.188 21.656 -1.847 1 98.88 162 PHE B C 1
ATOM 3199 O O . PHE B 1 162 ? 15.164 21.172 -1.271 1 98.88 162 PHE B O 1
ATOM 3206 N N . LYS B 1 163 ? 14.266 22.531 -2.791 1 98.31 163 LYS B N 1
ATOM 3207 C CA . LYS B 1 163 ? 15.578 23.062 -3.139 1 98.31 163 LYS B CA 1
ATOM 3208 C C . LYS B 1 163 ? 16.25 23.703 -1.928 1 98.31 163 LYS B C 1
ATOM 3210 O O . LYS B 1 163 ? 17.438 23.484 -1.691 1 98.31 163 LYS B O 1
ATOM 3215 N N . ASN B 1 164 ? 15.484 24.5 -1.206 1 98.31 164 ASN B N 1
ATOM 3216 C CA . ASN B 1 164 ? 16 25.125 0.011 1 98.31 164 ASN B CA 1
ATOM 3217 C C . ASN B 1 164 ? 16.438 24.062 1.03 1 98.31 164 ASN B C 1
ATOM 3219 O O . ASN B 1 164 ? 17.484 24.203 1.666 1 98.31 164 ASN B O 1
ATOM 3223 N N . VAL B 1 165 ? 15.648 23 1.161 1 98.69 165 VAL B N 1
ATOM 3224 C CA . VAL B 1 165 ? 15.969 21.906 2.066 1 98.69 165 VAL B CA 1
ATOM 3225 C C . VAL B 1 165 ? 17.281 21.25 1.642 1 98.69 165 VAL B C 1
ATOM 3227 O O . VAL B 1 165 ? 18.203 21.094 2.453 1 98.69 165 VAL B O 1
ATOM 3230 N N . PHE B 1 166 ? 17.422 20.922 0.381 1 98.5 166 PHE B N 1
ATOM 3231 C CA . PHE B 1 166 ? 18.578 20.203 -0.133 1 98.5 166 PHE B CA 1
ATOM 3232 C C . PHE B 1 166 ? 19.844 21.031 0.011 1 98.5 166 PHE B C 1
ATOM 3234 O O . PHE B 1 166 ? 20.922 20.5 0.261 1 98.5 166 PHE B O 1
ATOM 3241 N N . ASN B 1 167 ? 19.656 22.312 -0.118 1 97.81 167 ASN B N 1
ATOM 3242 C CA . ASN B 1 167 ? 20.797 23.219 0.017 1 97.81 167 ASN B CA 1
ATOM 3243 C C . ASN B 1 167 ? 21.359 23.219 1.437 1 97.81 167 ASN B C 1
ATOM 3245 O O . ASN B 1 167 ? 22.516 23.578 1.654 1 97.81 167 ASN B O 1
ATOM 3249 N N . GLU B 1 168 ? 20.547 22.828 2.367 1 97.25 168 GLU B N 1
ATOM 3250 C CA . GLU B 1 168 ? 20.969 22.859 3.766 1 97.25 168 GLU B CA 1
ATOM 3251 C C . GLU B 1 168 ? 21.531 21.5 4.188 1 97.25 168 GLU B C 1
ATOM 3253 O O . GLU B 1 168 ? 22.078 21.359 5.289 1 97.25 168 GLU B O 1
ATOM 3258 N N . LEU B 1 169 ? 21.344 20.484 3.352 1 95.88 169 LEU B N 1
ATOM 3259 C CA . LEU B 1 169 ? 21.859 19.156 3.674 1 95.88 169 LEU B CA 1
ATOM 3260 C C . LEU B 1 169 ? 23.359 19.078 3.393 1 95.88 169 LEU B C 1
ATOM 3262 O O . LEU B 1 169 ? 23.844 19.656 2.418 1 95.88 169 LEU B O 1
ATOM 3266 N N . SER B 1 170 ? 24.156 18.484 4.246 1 87.31 170 SER B N 1
ATOM 3267 C CA . SER B 1 170 ? 25.609 18.375 4.051 1 87.31 170 SER B CA 1
ATOM 3268 C C . SER B 1 170 ? 25.922 17.609 2.77 1 87.31 170 SER B C 1
ATOM 3270 O O . SER B 1 170 ? 26.828 17.984 2.025 1 87.31 170 SER B O 1
ATOM 3272 N N . GLU B 1 171 ? 25.312 16.562 2.59 1 91.12 171 GLU B N 1
ATOM 3273 C CA . GLU B 1 171 ? 25.406 15.727 1.393 1 91.12 171 GLU B CA 1
ATOM 3274 C C . GLU B 1 171 ? 24.016 15.359 0.871 1 91.12 171 GLU B C 1
ATOM 3276 O O . GLU B 1 171 ? 23.156 14.922 1.636 1 91.12 171 GLU B O 1
ATOM 3281 N N . PHE B 1 172 ? 23.844 15.773 -0.335 1 94.44 172 PHE B N 1
ATOM 3282 C CA . PHE B 1 172 ? 22.562 15.461 -0.938 1 94.44 172 PHE B CA 1
ATOM 3283 C C . PHE B 1 172 ? 22.734 14.656 -2.217 1 94.44 1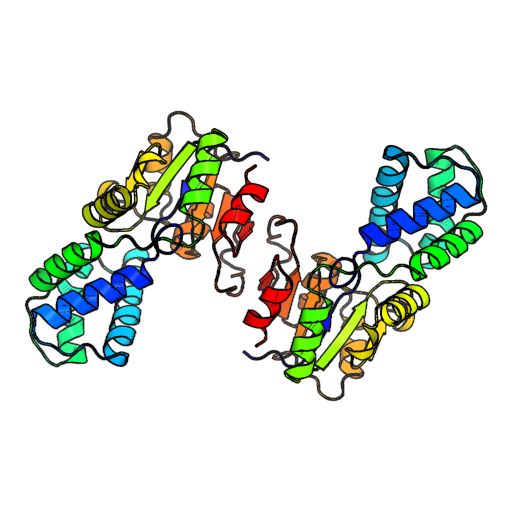72 PHE B C 1
ATOM 3285 O O . PHE B 1 172 ? 23.531 15.023 -3.088 1 94.44 172 PHE B O 1
ATOM 3292 N N . ASN B 1 173 ? 22.125 13.578 -2.291 1 96.31 173 ASN B N 1
ATOM 3293 C CA . ASN B 1 173 ? 21.969 12.742 -3.475 1 96.31 173 ASN B CA 1
ATOM 3294 C C . ASN B 1 173 ? 20.5 12.328 -3.672 1 96.31 173 ASN B C 1
ATOM 3296 O O . ASN B 1 173 ? 19.953 11.594 -2.854 1 96.31 173 ASN B O 1
ATOM 3300 N N . PRO B 1 174 ? 19.922 12.836 -4.758 1 96.81 174 PRO B N 1
ATOM 3301 C CA . PRO B 1 174 ? 18.5 12.531 -4.953 1 96.81 174 PRO B CA 1
ATOM 3302 C C . PRO B 1 174 ? 18.219 11.031 -5.027 1 96.81 174 PRO B C 1
ATOM 3304 O O . PRO B 1 174 ? 17.156 10.57 -4.605 1 96.81 174 PRO B O 1
ATOM 3307 N N . ASP B 1 175 ? 19.172 10.227 -5.465 1 96.31 175 ASP B N 1
ATOM 3308 C CA . ASP B 1 175 ? 18.969 8.805 -5.688 1 96.31 175 ASP B CA 1
ATOM 3309 C C . ASP B 1 175 ? 18.906 8.047 -4.359 1 96.31 175 ASP B C 1
ATOM 3311 O O . ASP B 1 175 ? 18.438 6.906 -4.312 1 96.31 175 ASP B O 1
ATOM 3315 N N . ASP B 1 176 ? 19.344 8.664 -3.287 1 97.31 176 ASP B N 1
ATOM 3316 C CA . ASP B 1 176 ? 19.312 8 -1.988 1 97.31 176 ASP B CA 1
ATOM 3317 C C . ASP B 1 176 ? 18.453 8.789 -0.992 1 97.31 176 ASP B C 1
ATOM 3319 O O . ASP B 1 176 ? 18.625 8.648 0.222 1 97.31 176 ASP B O 1
ATOM 3323 N N . THR B 1 177 ? 17.594 9.711 -1.536 1 98.38 177 THR B N 1
ATOM 3324 C CA . THR B 1 177 ? 16.719 10.531 -0.717 1 98.38 177 THR B CA 1
ATOM 3325 C C . THR B 1 177 ? 15.258 10.234 -1.018 1 98.38 177 THR B C 1
ATOM 3327 O O . THR B 1 177 ? 14.875 10.078 -2.18 1 98.38 177 THR B O 1
ATOM 3330 N N . LEU B 1 178 ? 14.445 10.062 0.021 1 98.12 178 LEU B N 1
ATOM 3331 C CA . LEU B 1 178 ? 13.008 9.969 -0.234 1 98.12 178 LEU B CA 1
ATOM 3332 C C . LEU B 1 178 ? 12.219 10.711 0.837 1 98.12 178 LEU B C 1
ATOM 3334 O O . LEU B 1 178 ? 12.758 11.031 1.9 1 98.12 178 LEU B O 1
ATOM 3338 N N . ILE B 1 179 ? 11.039 11.086 0.507 1 98.94 179 ILE B N 1
ATOM 3339 C CA . ILE B 1 179 ? 10.125 11.734 1.434 1 98.94 179 ILE B CA 1
ATOM 3340 C C . ILE B 1 179 ? 9.039 10.75 1.86 1 98.94 179 ILE B C 1
ATOM 3342 O O . ILE B 1 179 ? 8.531 9.984 1.041 1 98.94 179 ILE B O 1
ATOM 3346 N N . VAL B 1 180 ? 8.742 10.734 3.143 1 98.94 180 VAL B N 1
ATOM 3347 C CA . VAL B 1 180 ? 7.645 9.969 3.732 1 98.94 180 VAL B CA 1
ATOM 3348 C C . VAL B 1 180 ? 6.535 10.914 4.184 1 98.94 180 VAL B C 1
ATOM 3350 O O . VAL B 1 180 ? 6.785 11.859 4.934 1 98.94 180 VAL B O 1
ATOM 3353 N N . GLY B 1 181 ? 5.348 10.68 3.699 1 98.94 181 GLY B N 1
ATOM 3354 C CA . GLY B 1 181 ? 4.242 11.516 4.145 1 98.94 181 GLY B CA 1
ATOM 3355 C C . GLY B 1 181 ? 2.883 10.93 3.812 1 98.94 181 GLY B C 1
ATOM 3356 O O . GLY B 1 181 ? 2.789 9.938 3.084 1 98.94 181 GLY B O 1
ATOM 3357 N N . ASP B 1 182 ? 1.846 11.516 4.301 1 98.81 182 ASP B N 1
ATOM 3358 C CA . ASP B 1 182 ? 0.487 11.016 4.113 1 98.81 182 ASP B CA 1
ATOM 3359 C C . ASP B 1 182 ? -0.228 11.773 2.994 1 98.81 182 ASP B C 1
ATOM 3361 O O . ASP B 1 182 ? -1.236 11.297 2.467 1 98.81 182 ASP B O 1
ATOM 3365 N N . SER B 1 183 ? 0.246 12.961 2.66 1 98.56 183 SER B N 1
ATOM 3366 C CA . SER B 1 183 ? -0.473 13.805 1.713 1 98.56 183 SER B CA 1
ATOM 3367 C C . SER B 1 183 ? -0.034 13.531 0.279 1 98.56 183 SER B C 1
ATOM 3369 O O . SER B 1 183 ? 1.148 13.648 -0.048 1 98.56 183 SER B O 1
ATOM 3371 N N . LEU B 1 184 ? -0.978 13.188 -0.604 1 98.38 184 LEU B N 1
ATOM 3372 C CA . LEU B 1 184 ? -0.665 12.961 -2.01 1 98.38 184 LEU B CA 1
ATOM 3373 C C . LEU B 1 184 ? -0.146 14.242 -2.664 1 98.38 184 LEU B C 1
ATOM 3375 O O . LEU B 1 184 ? 0.835 14.203 -3.412 1 98.38 184 LEU B O 1
ATOM 3379 N N . THR B 1 185 ? -0.724 15.305 -2.336 1 97.94 185 THR B N 1
ATOM 3380 C CA . THR B 1 185 ? -0.371 16.562 -2.998 1 97.94 185 THR B CA 1
ATOM 3381 C C . THR B 1 185 ? 0.882 17.156 -2.375 1 97.94 185 THR B C 1
ATOM 3383 O O . THR B 1 185 ? 1.889 17.359 -3.059 1 97.94 185 THR B O 1
ATOM 3386 N N . SER B 1 186 ? 0.917 17.297 -1.047 1 98.25 186 SER B N 1
ATOM 3387 C CA . SER B 1 186 ? 2.041 17.984 -0.423 1 98.25 186 SER B CA 1
ATOM 3388 C C . SER B 1 186 ? 3.291 17.109 -0.414 1 98.25 186 SER B C 1
ATOM 3390 O O . SER B 1 186 ? 4.379 17.562 -0.767 1 98.25 186 SER B O 1
ATOM 3392 N N . ASP B 1 187 ? 3.141 15.891 -0.093 1 98.88 187 ASP B N 1
ATOM 3393 C CA . ASP B 1 187 ? 4.316 15.047 0.11 1 98.88 187 ASP B CA 1
ATOM 3394 C C . ASP B 1 187 ? 4.688 14.297 -1.171 1 98.88 187 ASP B C 1
ATOM 3396 O O . ASP B 1 187 ? 5.816 14.406 -1.65 1 98.88 187 ASP B O 1
ATOM 3400 N N . ILE B 1 188 ? 3.76 13.531 -1.764 1 98.88 188 ILE B N 1
ATOM 3401 C CA . ILE B 1 188 ? 4.074 12.656 -2.891 1 98.88 188 ILE B CA 1
ATOM 3402 C C . ILE B 1 188 ? 4.324 13.5 -4.141 1 98.88 188 ILE B C 1
ATOM 3404 O O . ILE B 1 188 ? 5.363 13.359 -4.793 1 98.88 188 ILE B O 1
ATOM 3408 N N . GLN B 1 189 ? 3.354 14.398 -4.441 1 98.75 189 GLN B N 1
ATOM 3409 C CA . GLN B 1 189 ? 3.625 15.32 -5.539 1 98.75 189 GLN B CA 1
ATOM 3410 C C . GLN B 1 189 ? 4.867 16.172 -5.258 1 98.75 189 GLN B C 1
ATOM 3412 O O . GLN B 1 189 ? 5.621 16.484 -6.176 1 98.75 189 GLN B O 1
ATOM 3417 N N . GLY B 1 190 ? 5.043 16.578 -4.012 1 98.81 190 GLY B N 1
ATOM 3418 C CA . GLY B 1 190 ? 6.262 17.266 -3.623 1 98.81 190 GLY B CA 1
ATOM 3419 C C . GLY B 1 190 ? 7.52 16.484 -3.953 1 98.81 190 GLY B C 1
ATOM 3420 O O . GLY B 1 190 ? 8.477 17.047 -4.492 1 98.81 190 GLY B O 1
ATOM 3421 N N . GLY B 1 191 ? 7.562 15.195 -3.582 1 98.81 191 GLY B N 1
ATOM 3422 C CA . GLY B 1 191 ? 8.672 14.336 -3.959 1 98.81 191 GLY B CA 1
ATOM 3423 C C . GLY B 1 191 ? 8.922 14.305 -5.457 1 98.81 191 GLY B C 1
ATOM 3424 O O . GLY B 1 191 ? 10.07 14.398 -5.898 1 98.81 191 GLY B O 1
ATOM 3425 N N . HIS B 1 192 ? 7.824 14.188 -6.23 1 98.44 192 HIS B N 1
ATOM 3426 C CA . HIS B 1 192 ? 7.938 14.227 -7.684 1 98.44 192 HIS B CA 1
ATOM 3427 C C . HIS B 1 192 ? 8.594 15.523 -8.148 1 98.44 192 HIS B C 1
ATOM 3429 O O . HIS B 1 192 ? 9.523 15.5 -8.953 1 98.44 192 HIS B O 1
ATOM 3435 N N . ASN B 1 193 ? 8.086 16.641 -7.625 1 98.62 193 ASN B N 1
ATOM 3436 C CA . ASN B 1 193 ? 8.594 17.953 -8.016 1 98.62 193 ASN B CA 1
ATOM 3437 C C . ASN B 1 193 ? 10.062 18.109 -7.645 1 98.62 193 ASN B C 1
ATOM 3439 O O . ASN B 1 193 ? 10.805 18.844 -8.305 1 98.62 193 ASN B O 1
ATOM 3443 N N . ALA B 1 194 ? 10.469 17.438 -6.625 1 98.56 194 ALA B N 1
ATOM 3444 C CA . ALA B 1 194 ? 11.828 17.516 -6.102 1 98.56 194 ALA B CA 1
ATOM 3445 C C . ALA B 1 194 ? 12.727 16.453 -6.742 1 98.56 194 ALA B C 1
ATOM 3447 O O . ALA B 1 194 ? 13.93 16.406 -6.465 1 98.56 194 ALA B O 1
ATOM 3448 N N . ASN B 1 195 ? 12.141 15.586 -7.57 1 98.31 195 ASN B N 1
ATOM 3449 C CA . ASN B 1 195 ? 12.859 14.5 -8.227 1 98.31 195 ASN B CA 1
ATOM 3450 C C . ASN B 1 195 ? 13.461 13.531 -7.219 1 98.31 195 ASN B C 1
ATOM 3452 O O . ASN B 1 195 ? 14.633 13.148 -7.336 1 98.31 195 ASN B O 1
ATOM 3456 N N . ILE B 1 196 ? 12.758 13.211 -6.172 1 98.56 196 ILE B N 1
ATOM 3457 C CA . ILE B 1 196 ? 13.141 12.172 -5.223 1 98.56 196 ILE B CA 1
ATOM 3458 C C . ILE B 1 196 ? 12.008 11.156 -5.086 1 98.56 196 ILE B C 1
ATOM 3460 O O . ILE B 1 196 ? 10.867 11.43 -5.453 1 98.56 196 ILE B O 1
ATOM 3464 N N . ASP B 1 197 ? 12.312 9.977 -4.57 1 98.56 197 ASP B N 1
ATOM 3465 C CA . ASP B 1 197 ? 11.328 8.93 -4.34 1 98.56 197 ASP B CA 1
ATOM 3466 C C . ASP B 1 197 ? 10.453 9.258 -3.133 1 98.56 197 ASP B C 1
ATOM 3468 O O . ASP B 1 197 ? 10.766 10.156 -2.354 1 98.56 197 ASP B O 1
ATOM 3472 N N . SER B 1 198 ? 9.367 8.594 -3.041 1 98.88 198 SER B N 1
ATOM 3473 C CA . SER B 1 198 ? 8.438 8.883 -1.959 1 98.88 198 SER B CA 1
ATOM 3474 C C . SER B 1 198 ? 7.832 7.605 -1.391 1 98.88 198 SER B C 1
ATOM 3476 O O . SER B 1 198 ? 7.715 6.602 -2.096 1 98.88 198 SER B O 1
ATOM 3478 N N . ILE B 1 199 ? 7.566 7.609 -0.143 1 98.88 199 ILE B N 1
ATOM 3479 C CA . ILE B 1 199 ? 6.711 6.641 0.532 1 98.88 199 ILE B CA 1
ATOM 3480 C C . ILE B 1 199 ? 5.414 7.312 0.968 1 98.88 199 ILE B C 1
ATOM 3482 O O . ILE B 1 199 ? 5.43 8.234 1.786 1 98.88 199 ILE B O 1
ATOM 3486 N N . TRP B 1 200 ? 4.301 6.883 0.405 1 98.94 200 TRP B N 1
ATOM 3487 C CA . TRP B 1 200 ? 2.982 7.34 0.832 1 98.94 200 TRP B CA 1
ATOM 3488 C C . TRP B 1 200 ? 2.494 6.547 2.039 1 98.94 200 TRP B C 1
ATOM 3490 O O . TRP B 1 200 ? 2.266 5.34 1.943 1 98.94 200 TRP B O 1
ATOM 3500 N N . TYR B 1 201 ? 2.457 7.176 3.199 1 98.94 201 TYR B N 1
ATOM 3501 C CA . TYR B 1 201 ? 1.839 6.57 4.371 1 98.94 201 TYR B CA 1
ATOM 3502 C C . TYR B 1 201 ? 0.318 6.625 4.277 1 98.94 201 TYR B C 1
ATOM 3504 O O . TYR B 1 201 ? -0.281 7.695 4.418 1 98.94 201 TYR B O 1
ATOM 3512 N N . ASN B 1 202 ? -0.366 5.488 4.035 1 98.62 202 ASN B N 1
ATOM 3513 C CA . ASN B 1 202 ? -1.786 5.379 3.723 1 98.62 202 ASN B CA 1
ATOM 3514 C C . ASN B 1 202 ? -2.484 4.371 4.633 1 98.62 202 ASN B C 1
ATOM 3516 O O . ASN B 1 202 ? -2.986 3.35 4.164 1 98.62 202 ASN B O 1
ATOM 3520 N N . PRO B 1 203 ? -2.6 4.727 5.961 1 98 203 PRO B N 1
ATOM 3521 C CA . PRO B 1 203 ? -3.209 3.779 6.898 1 98 203 PRO B CA 1
ATOM 3522 C C . PRO B 1 203 ? -4.688 3.533 6.613 1 98 203 PRO B C 1
ATOM 3524 O O . PRO B 1 203 ? -5.254 2.543 7.082 1 98 203 PRO B O 1
ATOM 3527 N N . LYS B 1 204 ? -5.328 4.41 5.879 1 96.88 204 LYS B N 1
ATOM 3528 C CA . LYS B 1 204 ? -6.754 4.266 5.59 1 96.88 204 LYS B CA 1
ATOM 3529 C C . LYS B 1 204 ? -6.977 3.438 4.328 1 96.88 204 LYS B C 1
ATOM 3531 O O . LYS B 1 204 ? -8.117 3.154 3.959 1 96.88 204 LYS B O 1
ATOM 3536 N N . LEU B 1 205 ? -5.914 3.072 3.656 1 97.56 205 LEU B N 1
ATOM 3537 C CA . LEU B 1 205 ? -5.973 2.242 2.457 1 97.56 205 LEU B CA 1
ATOM 3538 C C . LEU B 1 205 ? -6.848 2.889 1.39 1 97.56 205 LEU B C 1
ATOM 3540 O O . LEU B 1 205 ? -7.723 2.232 0.816 1 97.56 205 LEU B O 1
ATOM 3544 N N . SER B 1 206 ? -6.641 4.219 1.255 1 97.56 206 SER B N 1
ATOM 3545 C CA . SER B 1 206 ? -7.316 4.957 0.193 1 97.56 206 SER B CA 1
ATOM 3546 C C . SER B 1 206 ? -6.82 4.527 -1.184 1 97.56 206 SER B C 1
ATOM 3548 O O . SER B 1 206 ? -5.703 4.023 -1.316 1 97.56 206 SER B O 1
ATOM 3550 N N . PRO B 1 207 ? -7.676 4.664 -2.229 1 97.44 207 PRO B N 1
ATOM 3551 C CA . PRO B 1 207 ? -7.246 4.305 -3.582 1 97.44 207 PRO B CA 1
ATOM 3552 C C . PRO B 1 207 ? -6.031 5.109 -4.047 1 97.44 207 PRO B C 1
ATOM 3554 O O . PRO B 1 207 ? -5.855 6.262 -3.639 1 97.44 207 PRO B O 1
ATOM 3557 N N . ILE B 1 208 ? -5.238 4.449 -4.871 1 96.31 208 ILE B N 1
ATOM 3558 C CA . ILE B 1 208 ? -4.07 5.105 -5.449 1 96.31 208 ILE B CA 1
ATOM 3559 C C . ILE B 1 208 ? -4.516 6.09 -6.527 1 96.31 208 ILE B C 1
ATOM 3561 O O . ILE B 1 208 ? -5.367 5.766 -7.363 1 96.31 208 ILE B O 1
ATOM 3565 N N . ASP B 1 209 ? -4.004 7.309 -6.465 1 95.81 209 ASP B N 1
ATOM 3566 C CA . ASP B 1 209 ? -4.262 8.32 -7.488 1 95.81 209 ASP B CA 1
ATOM 3567 C C . ASP B 1 209 ? -3.354 8.117 -8.695 1 95.81 209 ASP B C 1
ATOM 3569 O O . ASP B 1 209 ? -2.129 8.203 -8.586 1 95.81 209 ASP B O 1
ATOM 3573 N N . LYS B 1 210 ? -3.891 7.863 -9.844 1 92.44 210 LYS B N 1
ATOM 3574 C CA . LYS B 1 210 ? -3.121 7.586 -11.047 1 92.44 210 LYS B CA 1
ATOM 3575 C C . LYS B 1 210 ? -2.312 8.805 -11.477 1 92.44 210 LYS B C 1
ATOM 3577 O O . LYS B 1 210 ? -1.301 8.68 -12.172 1 92.44 210 LYS B O 1
ATOM 3582 N N . LYS B 1 211 ? -2.715 10.016 -11.039 1 95.31 211 LYS B N 1
ATOM 3583 C CA . LYS B 1 211 ? -2.039 11.242 -11.438 1 95.31 211 LYS B CA 1
ATOM 3584 C C . LYS B 1 211 ? -0.874 11.555 -10.5 1 95.31 211 LYS B C 1
ATOM 3586 O O . LYS B 1 211 ? 0.071 12.25 -10.891 1 95.31 211 LYS B O 1
ATOM 3591 N N . ILE B 1 212 ? -1.022 11.156 -9.227 1 97.75 212 ILE B N 1
ATOM 3592 C CA . ILE B 1 212 ? 0.011 11.352 -8.211 1 97.75 212 ILE B CA 1
ATOM 3593 C C . ILE B 1 212 ? 0.396 10 -7.609 1 97.75 212 ILE B C 1
ATOM 3595 O O . ILE B 1 212 ? -0.047 9.656 -6.512 1 97.75 212 ILE B O 1
ATOM 3599 N N . THR B 1 213 ? 1.241 9.297 -8.352 1 97.44 213 THR B N 1
ATOM 3600 C CA . THR B 1 213 ? 1.583 7.934 -7.953 1 97.44 213 THR B CA 1
ATOM 3601 C C . THR B 1 213 ? 2.834 7.926 -7.082 1 97.44 213 THR B C 1
ATOM 3603 O O . THR B 1 213 ? 3.896 8.391 -7.504 1 97.44 213 THR B O 1
ATOM 3606 N N . PRO B 1 214 ? 2.734 7.484 -5.867 1 98.69 214 PRO B N 1
ATOM 3607 C CA . PRO B 1 214 ? 3.934 7.379 -5.031 1 98.69 214 PRO B CA 1
ATOM 3608 C C . PRO B 1 214 ? 4.902 6.305 -5.523 1 98.69 214 PRO B C 1
ATOM 3610 O O . PRO B 1 214 ? 4.523 5.445 -6.324 1 98.69 214 PRO B O 1
ATOM 3613 N N . THR B 1 215 ? 6.207 6.391 -5.109 1 98.38 215 THR B N 1
ATOM 3614 C CA . THR B 1 215 ? 7.145 5.309 -5.387 1 98.38 215 THR B CA 1
ATOM 3615 C C . THR B 1 215 ? 6.766 4.055 -4.609 1 98.38 215 THR B C 1
ATOM 3617 O O . THR B 1 215 ? 6.688 2.963 -5.18 1 98.38 215 THR B O 1
ATOM 3620 N N . TYR B 1 216 ? 6.527 4.242 -3.322 1 98.62 216 TYR B N 1
ATOM 3621 C CA . TYR B 1 216 ? 6.117 3.168 -2.422 1 98.62 216 TYR B CA 1
ATOM 3622 C C . TYR B 1 216 ? 4.883 3.57 -1.625 1 98.62 216 TYR B C 1
ATOM 3624 O O . TYR B 1 216 ? 4.59 4.758 -1.477 1 98.62 216 TYR B O 1
ATOM 3632 N N . GLN B 1 217 ? 4.152 2.627 -1.164 1 98.81 217 GLN B N 1
ATOM 3633 C CA . GLN B 1 217 ? 3.037 2.83 -0.246 1 98.81 217 GLN B CA 1
ATOM 3634 C C . GLN B 1 217 ? 3.129 1.884 0.948 1 98.81 217 GLN B C 1
ATOM 3636 O O . GLN B 1 217 ? 3.459 0.707 0.791 1 98.81 217 GLN B O 1
ATOM 3641 N N . VAL B 1 218 ? 2.855 2.389 2.137 1 98.75 218 VAL B N 1
ATOM 3642 C CA . VAL B 1 218 ? 2.736 1.556 3.328 1 98.75 218 VAL B CA 1
ATOM 3643 C C . VAL B 1 218 ? 1.49 1.954 4.113 1 98.75 218 VAL B C 1
ATOM 3645 O O . VAL B 1 218 ? 1.035 3.098 4.031 1 98.75 218 VAL B O 1
ATOM 3648 N N . SER B 1 219 ? 0.902 1.044 4.883 1 98.25 219 SER B N 1
ATOM 3649 C CA . SER B 1 219 ? -0.223 1.342 5.766 1 98.25 219 SER B CA 1
ATOM 3650 C C . SER B 1 219 ? 0.182 1.236 7.234 1 98.25 219 SER B C 1
ATOM 3652 O O . SER B 1 219 ? -0.61 1.551 8.125 1 98.25 219 SER B O 1
ATOM 3654 N N . ASN B 1 220 ? 1.432 0.749 7.406 1 97.62 220 ASN B N 1
ATOM 3655 C CA . ASN B 1 220 ? 2.092 0.648 8.703 1 97.62 220 ASN B CA 1
ATOM 3656 C C . ASN B 1 220 ? 3.484 1.269 8.672 1 97.62 220 ASN B C 1
ATOM 3658 O O . ASN B 1 220 ? 4.281 0.97 7.781 1 97.62 220 ASN B O 1
ATOM 3662 N N . LEU B 1 221 ? 3.756 2.096 9.703 1 98.69 221 LEU B N 1
ATOM 3663 C CA . LEU B 1 221 ? 5.02 2.822 9.695 1 98.69 221 LEU B CA 1
ATOM 3664 C C . LEU B 1 221 ? 6.203 1.859 9.75 1 98.69 221 LEU B C 1
ATOM 3666 O O . LEU B 1 221 ? 7.246 2.121 9.148 1 98.69 221 LEU B O 1
ATOM 3670 N N . GLN B 1 222 ? 6.039 0.742 10.414 1 98.25 222 GLN B N 1
ATOM 3671 C CA . 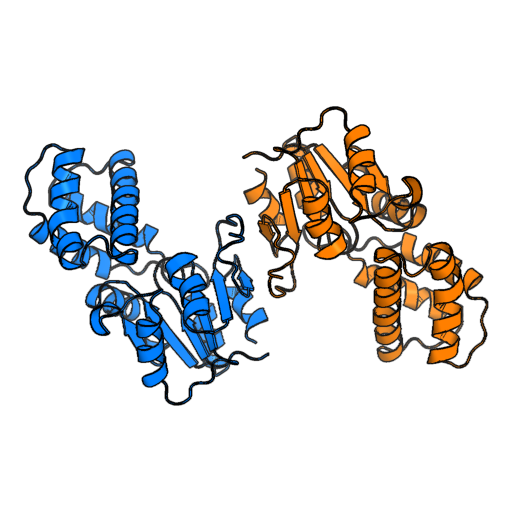GLN B 1 222 ? 7.152 -0.189 10.57 1 98.25 222 GLN B CA 1
ATOM 3672 C C . GLN B 1 222 ? 7.574 -0.781 9.234 1 98.25 222 GLN B C 1
ATOM 3674 O O . GLN B 1 222 ? 8.727 -1.188 9.055 1 98.25 222 GLN B O 1
ATOM 3679 N N . ASP B 1 223 ? 6.637 -0.814 8.297 1 98.19 223 ASP B N 1
ATOM 3680 C CA . ASP B 1 223 ? 6.922 -1.376 6.977 1 98.19 223 ASP B CA 1
ATOM 3681 C C . ASP B 1 223 ? 7.965 -0.541 6.238 1 98.19 223 ASP B C 1
ATOM 3683 O O . ASP B 1 223 ? 8.594 -1.02 5.293 1 98.19 223 ASP B O 1
ATOM 3687 N N . ILE B 1 224 ? 8.148 0.699 6.641 1 98.62 224 ILE B N 1
ATOM 3688 C CA . ILE B 1 224 ? 9.133 1.582 6.027 1 98.62 224 ILE B CA 1
ATOM 3689 C C . ILE B 1 224 ? 10.523 0.959 6.133 1 98.62 224 ILE B C 1
ATOM 3691 O O . ILE B 1 224 ? 11.344 1.089 5.223 1 98.62 224 ILE B O 1
ATOM 3695 N N . LEU B 1 225 ? 10.797 0.191 7.234 1 98.19 225 LEU B N 1
ATOM 3696 C CA . LEU B 1 225 ? 12.102 -0.41 7.477 1 98.19 225 LEU B CA 1
ATOM 3697 C C . LEU B 1 225 ? 12.453 -1.414 6.383 1 98.19 225 LEU B C 1
ATOM 3699 O O . LEU B 1 225 ? 13.625 -1.578 6.031 1 98.19 225 LEU B O 1
ATOM 3703 N N . GLN B 1 226 ? 11.445 -2.045 5.816 1 97 226 GLN B N 1
ATOM 3704 C CA . GLN B 1 226 ? 11.664 -3.008 4.746 1 97 226 GLN B CA 1
ATOM 3705 C C . GLN B 1 226 ? 12.07 -2.307 3.451 1 97 226 GLN B C 1
ATOM 3707 O O . GLN B 1 226 ? 12.789 -2.877 2.629 1 97 226 GLN B O 1
ATOM 3712 N N . ILE B 1 227 ? 11.641 -1.099 3.262 1 97.81 227 ILE B N 1
ATOM 3713 C CA . ILE B 1 227 ? 11.867 -0.353 2.031 1 97.81 227 ILE B CA 1
ATOM 3714 C C . ILE B 1 227 ? 13.242 0.31 2.08 1 97.81 227 ILE B C 1
ATOM 3716 O O . ILE B 1 227 ? 13.984 0.296 1.094 1 97.81 227 ILE B O 1
ATOM 3720 N N . VAL B 1 228 ? 13.594 0.815 3.285 1 97.12 228 VAL B N 1
ATOM 3721 C CA . VAL B 1 228 ? 14.766 1.684 3.34 1 97.12 228 VAL B CA 1
ATOM 3722 C C . VAL B 1 228 ? 15.945 0.923 3.939 1 97.12 228 VAL B C 1
ATOM 3724 O O . VAL B 1 228 ? 17.078 1.417 3.938 1 97.12 228 VAL B O 1
ATOM 3727 N N . GLY B 1 229 ? 15.711 -0.275 4.594 1 84.19 229 GLY B N 1
ATOM 3728 C CA . GLY B 1 229 ? 16.766 -1.039 5.234 1 84.19 229 GLY B CA 1
ATOM 3729 C C . GLY B 1 229 ? 17.641 -1.801 4.246 1 84.19 229 GLY B C 1
ATOM 3730 O O . GLY B 1 229 ? 17.25 -1.98 3.09 1 84.19 229 GLY B O 1
#

Foldseek 3Di:
DAQQEEEEEPDVFWFPLLVLLVQLVVVLCVVVVHDDDPVLSVVLVVLLVVVVVCCLVVNDDPVCCLQCSQQVSCCVPPVDGDRSNVSSVSSLVSSLLDQGTDPCSVVLLVVSVVVNGAYEYAYQDDDSSVVSNCVNNVVVVSHPYYQYCVVQVHAFLDLSSVVVVQVPDPDDDQANYEYEDQDLGRHQSSCVSVVHAYEHQHLVPDDADPVRHHNHYDNDSNCVVVVND/DAQQEEEEEADPFWFPLVVLLVQLVVVLCVVVVHDDDPVLSVVLVVLLVVVVVCCLVVNDDPVCCLQCSQQVSCCVPPVDGDRSNVSSVSSLVSSLLDQGTDPCSVVLLVVSVVVNGAYEYAYQDDDSSVVSNCVNNVVVVSHPYYQYCVVQVHAFLDLSSVVSVQVPDPDDDQANYEYEDQDLGRHQSSCVSVVHAYEHQHLVPDDADPVRHHNHYDNDSNCVVVVND

pLDDT: mean 97.5, std 3.29, range [55.72, 98.94]

InterPro domains:
  IPR006439 HAD hydrolase, subfamily IA [PR00413] (3-14)
  IPR006439 HAD hydrolase, subfamily IA [PR00413] (112-125)
  IPR006439 HAD hydrolase, subfamily IA [PR00413] (143-159)
  IPR006439 HAD hydrolase, subfamily IA [TIGR01509] (58-201)
  IPR006439 HAD hydrolase, subfamily IA [TIGR01549] (92-194)
  IPR011951 HAD-superfamily hydrolase, subfamily IA, YjjG/PynA [TIGR02254] (3-227)
  IPR023198 Phosphoglycolate phosphatase-like, domain 2 [G3DSA:1.10.150.240] (16-100)
  IPR023214 HAD superfamily [G3DSA:3.40.50.1000] (5-224)
  IPR036412 HAD-like superfamily [SSF56784] (3-228)
  IPR052550 Pyrimidine 5'-nucleotidase YjjG [PTHR47478] (1-228)

Sequence (458 aa):
MSYSTLLFDIDDTLLDFHATENRALELLFEKHGIELTDTVKDNYVKFNQSLWKKLELGEISRQELMTNRFTTFFKKEFDLNIDGLSLNREYLEFLSTGTDTIPGAKDLLSTLKKSGHKLYVVTNGIDFVQERRLRNTGFNSFFDDIFISQKIGYQKPDARFFKNVFNELSEFNPDDTLIVGDSLTSDIQGGHNANIDSIWYNPKLSPIDKKITPTYQVSNLQDILQIVGMSYSTLLFDIDDTLLDFHATENRALELLFEKHGIELTDTVKDNYVKFNQSLWKKLELGEISRQELMTNRFTTFFKKEFDLNIDGLSLNREYLEFLSTGTDTIPGAKDLLSTLKKSGHKLYVVTNGIDFVQERRLRNTGFNSFFDDIFISQKIGYQKPDARFFKNVFNELSEFNPDDTLIVGDSLTSDIQGGHNANIDSIWYNPKLSPIDKKITPTYQVSNLQDILQIVG

Solvent-accessible surface area (backbone atoms only — not comparable to full-atom values): 23609 Å² total; per-residue (Å²): 124,62,44,47,35,39,35,31,34,40,75,60,48,36,26,28,42,66,63,22,51,52,52,16,50,50,52,50,28,56,75,69,74,41,88,78,47,71,65,56,49,52,50,47,54,54,50,51,53,52,51,53,52,33,36,68,71,63,74,43,50,70,66,54,48,50,41,39,51,47,28,53,48,36,31,72,77,65,70,36,91,56,65,13,46,62,52,38,54,52,37,48,55,44,37,22,68,32,62,46,59,31,82,53,34,66,62,41,50,51,51,40,47,74,72,65,40,45,34,31,39,46,34,73,52,55,58,70,36,51,54,39,23,30,53,70,59,54,54,50,79,63,38,80,46,78,45,37,18,70,80,70,74,34,38,57,34,43,43,67,29,46,50,56,51,50,71,69,41,93,76,75,54,52,90,27,28,34,33,39,19,47,42,54,61,40,36,35,40,17,16,55,58,54,60,29,43,21,36,34,46,38,69,80,55,63,66,57,45,87,88,52,66,42,40,27,67,36,60,44,63,62,55,49,52,72,56,41,94,123,62,44,47,35,39,37,32,33,41,76,60,47,38,27,28,41,68,62,22,50,53,50,17,50,51,53,48,27,55,76,69,72,42,88,78,46,72,65,55,50,52,49,46,54,56,49,51,52,51,50,52,51,33,37,67,71,63,73,44,50,69,66,54,49,50,41,38,50,46,29,54,47,36,32,73,77,65,70,36,91,56,66,14,47,62,52,37,54,52,34,48,54,44,39,23,68,32,62,47,58,31,82,52,34,67,61,40,50,51,52,40,45,75,71,65,40,46,34,32,38,47,35,72,52,56,58,71,35,49,53,38,24,29,52,70,60,52,54,52,79,61,38,80,45,77,45,36,17,68,80,71,75,35,40,56,34,42,42,67,28,47,51,57,52,50,71,70,41,94,76,75,53,53,91,27,28,32,34,37,19,48,42,54,60,41,37,36,40,16,17,57,57,54,61,29,44,22,35,34,46,37,69,79,54,62,66,58,47,88,88,51,67,41,39,25,67,38,60,47,63,64,56,50,52,73,58,41,94